Protein AF-0000000080190060 (afdb_homodimer)

Solvent-accessible surface area (backbone atoms only — not comparable to full-atom values): 25284 Å² total; per-residue (Å²): 128,58,77,74,61,35,60,42,50,38,20,42,51,15,14,48,53,10,17,52,52,31,48,70,58,52,78,58,59,73,82,41,89,46,77,68,29,48,56,46,48,51,51,50,30,35,52,54,7,39,53,46,25,50,53,52,42,39,72,77,43,66,81,49,46,51,24,27,84,56,85,92,35,39,79,62,82,51,69,64,52,60,33,32,38,30,22,44,55,36,18,55,69,27,48,66,36,61,40,56,51,30,26,8,32,18,18,32,26,52,47,58,38,74,56,15,17,10,45,19,20,54,67,61,68,46,35,38,39,19,47,91,82,26,22,24,50,71,84,38,78,39,33,27,33,84,68,62,58,51,60,73,28,36,34,24,66,40,74,87,58,53,86,92,35,24,68,37,48,26,30,40,47,29,34,39,40,70,55,27,51,35,62,37,26,75,63,20,44,45,55,51,31,45,30,24,14,52,29,50,22,35,28,38,32,29,73,58,63,56,54,50,52,51,36,52,35,24,52,48,31,20,44,40,15,59,21,38,54,18,17,63,85,67,44,79,54,52,80,82,31,56,14,38,34,38,26,28,44,68,47,38,67,63,54,45,53,28,41,41,51,30,66,65,131,128,60,78,74,62,35,60,43,49,38,20,42,52,16,14,48,53,10,18,51,50,33,48,70,58,52,76,56,57,74,81,42,87,46,77,69,29,48,56,47,47,53,50,49,31,36,54,56,7,38,53,44,24,50,54,52,41,38,72,76,43,65,82,49,46,51,26,28,84,55,86,91,37,39,80,63,82,51,69,64,54,59,33,33,38,31,22,42,55,37,18,53,67,28,48,67,36,62,41,56,53,32,24,8,33,18,19,33,26,50,48,59,37,73,56,14,18,11,43,20,20,54,67,62,69,46,36,38,40,18,45,90,83,26,24,25,49,71,84,39,78,38,35,27,33,85,70,64,58,52,60,72,28,37,36,23,65,42,73,87,59,53,85,92,36,24,67,37,47,26,30,40,47,31,35,40,40,69,56,27,50,34,62,36,27,75,63,22,44,45,56,51,31,45,30,23,13,50,29,50,22,34,28,36,33,30,73,57,63,56,54,49,51,51,35,53,36,23,52,48,31,19,45,40,16,59,22,38,55,18,18,64,84,67,46,79,53,53,81,83,33,55,14,37,34,40,25,29,44,70,46,37,68,62,52,46,52,28,42,40,52,30,66,65,131

Structure (mmCIF, N/CA/C/O backbone):
data_AF-0000000080190060-model_v1
#
loop_
_entity.id
_entity.type
_entity.pdbx_description
1 polymer fructose-bisphosphatase
#
loop_
_atom_site.group_PDB
_atom_site.id
_atom_site.type_symbol
_atom_site.label_atom_id
_atom_site.label_alt_id
_atom_site.label_comp_id
_atom_site.label_asym_id
_atom_site.label_entity_id
_atom_site.label_seq_id
_atom_site.pdbx_PDB_ins_code
_atom_site.Cartn_x
_atom_site.Cartn_y
_atom_site.Cartn_z
_atom_site.occupancy
_atom_site.B_iso_or_equiv
_atom_site.auth_seq_id
_atom_site.auth_comp_id
_atom_site.auth_asym_id
_atom_site.auth_atom_id
_atom_site.pdbx_PDB_model_num
ATOM 1 N N . MET A 1 1 ? -6 39.375 -4.082 1 41.88 1 MET A N 1
ATOM 2 C CA . MET A 1 1 ? -4.934 38.375 -4.223 1 41.88 1 MET A CA 1
ATOM 3 C C . MET A 1 1 ? -5.121 37.562 -5.488 1 41.88 1 MET A C 1
ATOM 5 O O . MET A 1 1 ? -6.234 37.125 -5.793 1 41.88 1 MET A O 1
ATOM 9 N N . ASN A 1 2 ? -4.289 37.562 -6.52 1 52.47 2 ASN A N 1
ATOM 10 C CA . ASN A 1 2 ? -4.363 36.844 -7.785 1 52.47 2 ASN A CA 1
ATOM 11 C C . ASN A 1 2 ? -4.531 35.344 -7.562 1 52.47 2 ASN A C 1
ATOM 13 O O . ASN A 1 2 ? -4.078 34.781 -6.551 1 52.47 2 ASN A O 1
ATOM 17 N N . GLU A 1 3 ? -5.594 34.75 -8.195 1 57.19 3 GLU A N 1
ATOM 18 C CA . GLU A 1 3 ? -5.945 33.344 -8.102 1 57.19 3 GLU A CA 1
ATOM 19 C C . GLU A 1 3 ? -4.703 32.469 -7.934 1 57.19 3 GLU A C 1
ATOM 21 O O . GLU A 1 3 ? -4.734 31.453 -7.219 1 57.19 3 GLU A O 1
ATOM 26 N N . ASP A 1 4 ? -3.619 32.969 -8.414 1 67.94 4 ASP A N 1
ATOM 27 C CA . ASP A 1 4 ? -2.359 32.219 -8.367 1 67.94 4 ASP A CA 1
ATOM 28 C C . ASP A 1 4 ? -1.687 32.375 -7.004 1 67.94 4 ASP A C 1
ATOM 30 O O . ASP A 1 4 ? -0.799 31.594 -6.652 1 67.94 4 ASP A O 1
ATOM 34 N N . ASP A 1 5 ? -2.299 33.25 -6.203 1 75 5 ASP A N 1
ATOM 35 C CA . ASP A 1 5 ? -1.626 33.562 -4.945 1 75 5 ASP A CA 1
ATOM 36 C C . ASP A 1 5 ? -2.398 33 -3.754 1 75 5 ASP A C 1
ATOM 38 O O . ASP A 1 5 ? -1.946 33.094 -2.611 1 75 5 ASP A O 1
ATOM 42 N N . ASP A 1 6 ? -3.445 32.344 -4.18 1 91.81 6 ASP A N 1
ATOM 43 C CA . ASP A 1 6 ? -4.211 31.844 -3.051 1 91.81 6 ASP A CA 1
ATOM 44 C C . ASP A 1 6 ? -3.533 30.609 -2.438 1 91.81 6 ASP A C 1
ATOM 46 O O . ASP A 1 6 ? -2.752 29.938 -3.104 1 91.81 6 ASP A O 1
ATOM 50 N N . HIS A 1 7 ? -3.809 30.391 -1.209 1 96.81 7 HIS A N 1
ATOM 51 C CA . HIS A 1 7 ? -3.135 29.359 -0.42 1 96.81 7 HIS A CA 1
ATOM 52 C C . HIS A 1 7 ? -3.27 27.984 -1.068 1 96.81 7 HIS A C 1
ATOM 54 O O . HIS A 1 7 ? -2.32 27.203 -1.073 1 96.81 7 HIS A O 1
ATOM 60 N N . VAL A 1 8 ? -4.422 27.734 -1.64 1 98.06 8 VAL A N 1
ATOM 61 C CA . VAL A 1 8 ? -4.684 26.422 -2.229 1 98.06 8 VAL A CA 1
ATOM 62 C C . VAL A 1 8 ? -3.799 26.219 -3.457 1 98.06 8 VAL A C 1
ATOM 64 O O . VAL A 1 8 ? -3.129 25.203 -3.588 1 98.06 8 VAL A O 1
ATOM 67 N N . SER A 1 9 ? -3.803 27.188 -4.312 1 97.69 9 SER A N 1
ATOM 68 C CA . SER A 1 9 ? -3.006 27.125 -5.531 1 97.69 9 SER A CA 1
ATOM 69 C C . SER A 1 9 ? -1.518 27.016 -5.215 1 97.69 9 SER A C 1
ATOM 71 O O . SER A 1 9 ? -0.792 26.25 -5.855 1 97.69 9 SER A O 1
ATOM 73 N N . VAL A 1 10 ? -1.071 27.766 -4.246 1 98.25 10 VAL A N 1
ATOM 74 C CA . VAL A 1 10 ? 0.34 27.766 -3.873 1 98.25 10 VAL A CA 1
ATOM 75 C C . VAL A 1 10 ? 0.705 26.406 -3.264 1 98.25 10 VAL A C 1
ATOM 77 O O . VAL A 1 10 ? 1.754 25.844 -3.576 1 98.25 10 VAL A O 1
ATOM 80 N N . ALA A 1 11 ? -0.157 25.859 -2.428 1 98.75 11 ALA A N 1
ATOM 81 C CA . ALA A 1 11 ? 0.09 24.562 -1.825 1 98.75 11 ALA A CA 1
ATOM 82 C C . ALA A 1 11 ? 0.239 23.484 -2.895 1 98.75 11 ALA A C 1
ATOM 84 O O . ALA A 1 11 ? 1.163 22.656 -2.84 1 98.75 11 ALA A O 1
ATOM 85 N N . GLU A 1 12 ? -0.653 23.531 -3.826 1 98.81 12 GLU A N 1
ATOM 86 C CA . GLU A 1 12 ? -0.623 22.531 -4.891 1 98.81 12 GLU A CA 1
ATOM 87 C C . GLU A 1 12 ? 0.627 22.672 -5.754 1 98.81 12 GLU A C 1
ATOM 89 O O . GLU A 1 12 ? 1.316 21.688 -6.031 1 98.81 12 GLU A O 1
ATOM 94 N N . ARG A 1 13 ? 0.908 23.875 -6.168 1 98.69 13 ARG A N 1
ATOM 95 C CA . ARG A 1 13 ? 2.086 24.109 -6.996 1 98.69 13 ARG A CA 1
ATOM 96 C C . ARG A 1 13 ? 3.359 23.688 -6.27 1 98.69 13 ARG A C 1
ATOM 98 O O . ARG A 1 13 ? 4.25 23.078 -6.871 1 98.69 13 ARG A O 1
ATOM 105 N N . ALA A 1 14 ? 3.459 24.047 -5.008 1 98.75 14 ALA A N 1
ATOM 106 C CA . ALA A 1 14 ? 4.641 23.734 -4.211 1 98.75 14 ALA A CA 1
ATOM 107 C C . ALA A 1 14 ? 4.809 22.219 -4.066 1 98.75 14 ALA A C 1
ATOM 109 O O . ALA A 1 14 ? 5.902 21.688 -4.27 1 98.75 14 ALA A O 1
ATOM 110 N N . ALA A 1 15 ? 3.717 21.531 -3.738 1 98.88 15 ALA A N 1
ATOM 111 C CA . ALA A 1 15 ? 3.766 20.078 -3.568 1 98.88 15 ALA A CA 1
ATOM 112 C C . ALA A 1 15 ? 4.172 19.391 -4.867 1 98.88 15 ALA A C 1
ATOM 114 O O . ALA A 1 15 ? 5.02 18.5 -4.863 1 98.88 15 ALA A O 1
ATOM 115 N N . ARG A 1 16 ? 3.59 19.828 -5.949 1 98.88 16 ARG A N 1
ATOM 116 C CA . ARG A 1 16 ? 3.91 19.234 -7.242 1 98.88 16 ARG A CA 1
ATOM 117 C C . ARG A 1 16 ? 5.363 19.5 -7.621 1 98.88 16 ARG A C 1
ATOM 119 O O . ARG A 1 16 ? 6.059 18.594 -8.094 1 98.88 16 ARG A O 1
ATOM 126 N N . ALA A 1 17 ? 5.824 20.703 -7.434 1 98.81 17 ALA A N 1
ATOM 127 C CA . ALA A 1 17 ? 7.195 21.062 -7.777 1 98.81 17 ALA A CA 1
ATOM 128 C C . ALA A 1 17 ? 8.195 20.25 -6.961 1 98.81 17 ALA A C 1
ATOM 130 O O . ALA A 1 17 ? 9.141 19.672 -7.516 1 98.81 17 ALA A O 1
ATOM 131 N N . GLY A 1 18 ? 7.996 20.219 -5.652 1 98.62 18 GLY A N 1
ATOM 132 C CA . GLY A 1 18 ? 8.859 19.406 -4.812 1 98.62 18 GLY A CA 1
ATOM 133 C C . GLY A 1 18 ? 8.781 17.922 -5.145 1 98.62 18 GLY A C 1
ATOM 134 O O . GLY A 1 18 ? 9.805 17.234 -5.156 1 98.62 18 GLY A O 1
ATOM 135 N N . GLY A 1 19 ? 7.555 17.438 -5.371 1 98.75 19 GLY A N 1
ATOM 136 C CA . GLY A 1 19 ? 7.348 16.031 -5.727 1 98.75 19 GLY A CA 1
ATOM 137 C C . GLY A 1 19 ? 8.086 15.625 -6.984 1 98.75 19 GLY A C 1
ATOM 138 O O . GLY A 1 19 ? 8.609 14.516 -7.066 1 98.75 19 GLY A O 1
ATOM 139 N N . GLU A 1 20 ? 8.109 16.484 -7.977 1 98.56 20 GLU A N 1
ATOM 140 C CA . GLU A 1 20 ? 8.82 16.203 -9.219 1 98.56 20 GLU A CA 1
ATOM 141 C C . GLU A 1 20 ? 10.32 16.047 -8.977 1 98.56 20 GLU A C 1
ATOM 143 O O . GLU A 1 20 ? 10.961 15.172 -9.57 1 98.56 20 GLU A O 1
ATOM 148 N N . VAL A 1 21 ? 10.875 16.875 -8.125 1 98 21 VAL A N 1
ATOM 149 C CA . VAL A 1 21 ? 12.289 16.781 -7.777 1 98 21 VAL A CA 1
ATOM 150 C C . VAL A 1 21 ? 12.578 15.438 -7.129 1 98 21 VAL A C 1
ATOM 152 O O . VAL A 1 21 ? 13.547 14.758 -7.5 1 98 21 VAL A O 1
ATOM 155 N N . ALA A 1 22 ? 11.781 15.078 -6.168 1 97.75 22 ALA A N 1
ATOM 156 C CA . ALA A 1 22 ? 11.977 13.797 -5.488 1 97.75 22 ALA A CA 1
ATOM 157 C C . ALA A 1 22 ? 11.805 12.633 -6.461 1 97.75 22 ALA A C 1
ATOM 159 O O . ALA A 1 22 ? 12.547 11.648 -6.398 1 97.75 22 ALA A O 1
ATOM 160 N N . LEU A 1 23 ? 10.82 12.742 -7.344 1 98.19 23 LEU A N 1
ATOM 161 C CA . LEU A 1 23 ? 10.516 11.68 -8.305 1 98.19 23 LEU A CA 1
ATOM 162 C C . LEU A 1 23 ? 11.719 11.414 -9.211 1 98.19 23 LEU A C 1
ATOM 164 O O . LEU A 1 23 ? 11.984 10.266 -9.562 1 98.19 23 LEU A O 1
ATOM 168 N N . ASP A 1 24 ? 12.43 12.43 -9.57 1 96.62 24 ASP A N 1
ATOM 169 C CA . ASP A 1 24 ? 13.609 12.305 -10.422 1 96.62 24 ASP A CA 1
ATOM 170 C C . ASP A 1 24 ? 14.656 11.398 -9.781 1 96.62 24 ASP A C 1
ATOM 172 O O . ASP A 1 24 ? 15.438 10.75 -10.484 1 96.62 24 ASP A O 1
ATOM 176 N N . ALA A 1 25 ? 14.656 11.375 -8.492 1 94.69 25 ALA A N 1
ATOM 177 C CA . ALA A 1 25 ? 15.648 10.594 -7.766 1 94.69 25 ALA A CA 1
ATOM 178 C C . ALA A 1 25 ? 15.117 9.195 -7.445 1 94.69 25 ALA A C 1
ATOM 180 O O . ALA A 1 25 ? 15.875 8.312 -7.051 1 94.69 25 ALA A O 1
ATOM 181 N N . PHE A 1 26 ? 13.883 8.945 -7.648 1 96.12 26 PHE A N 1
ATOM 182 C CA . PHE A 1 26 ? 13.219 7.699 -7.285 1 96.12 26 PHE A CA 1
ATOM 183 C C . PHE A 1 26 ? 13.625 6.574 -8.227 1 96.12 26 PHE A C 1
ATOM 185 O O . PHE A 1 26 ? 13.602 6.746 -9.453 1 96.12 26 PHE A O 1
ATOM 192 N N . ARG A 1 27 ? 14.039 5.41 -7.719 1 94.25 27 ARG A N 1
ATOM 193 C CA . ARG A 1 27 ? 14.43 4.191 -8.422 1 94.25 27 ARG A CA 1
ATOM 194 C C . ARG A 1 27 ? 15.641 4.445 -9.32 1 94.25 27 ARG A C 1
ATOM 196 O O . ARG A 1 27 ? 15.75 3.863 -10.398 1 94.25 27 ARG A O 1
ATOM 203 N N . THR A 1 28 ? 16.406 5.453 -9.242 1 83.62 28 THR A N 1
ATOM 204 C CA . THR A 1 28 ? 17.594 5.711 -10.047 1 83.62 28 THR A CA 1
ATOM 205 C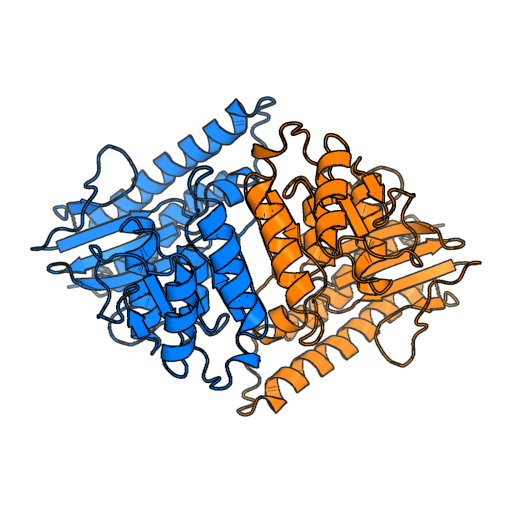 C . THR A 1 28 ? 18.797 4.965 -9.477 1 83.62 28 THR A C 1
ATOM 207 O O . THR A 1 28 ? 19.812 4.797 -10.164 1 83.62 28 THR A O 1
ATOM 210 N N . GLY A 1 29 ? 18.719 3.943 -8.906 1 61.34 29 GLY A N 1
ATOM 211 C CA . GLY A 1 29 ? 19.797 3.033 -8.555 1 61.34 29 GLY A CA 1
ATOM 212 C C . GLY A 1 29 ? 21.047 3.748 -8.062 1 61.34 29 GLY A C 1
ATOM 213 O O . GLY A 1 29 ? 22.156 3.234 -8.203 1 61.34 29 GLY A O 1
ATOM 214 N N . ILE A 1 30 ? 21.188 5.074 -7.867 1 50.16 30 ILE A N 1
ATOM 215 C CA . ILE A 1 30 ? 22.562 5.445 -7.605 1 50.16 30 ILE A CA 1
ATOM 216 C C . ILE A 1 30 ? 23.312 4.254 -7.02 1 50.16 30 ILE A C 1
ATOM 218 O O . ILE A 1 30 ? 22.828 3.588 -6.109 1 50.16 30 ILE A O 1
ATOM 222 N N . ASP A 1 31 ? 24.016 3.543 -8.062 1 42.47 31 ASP A N 1
ATOM 223 C CA . ASP A 1 31 ? 24.906 2.422 -7.777 1 42.47 31 ASP A CA 1
ATOM 224 C C . ASP A 1 31 ? 25.266 2.363 -6.297 1 42.47 31 ASP A C 1
ATOM 226 O O . ASP A 1 31 ? 26.391 2.66 -5.91 1 42.47 31 ASP A O 1
ATOM 230 N N . VAL A 1 32 ? 24.688 2.949 -5.496 1 39.53 32 VAL A N 1
ATOM 231 C CA . VAL A 1 32 ? 25.297 2.988 -4.172 1 39.53 32 VAL A CA 1
ATOM 232 C C . VAL A 1 32 ? 25.375 1.575 -3.598 1 39.53 32 VAL A C 1
ATOM 234 O O . VAL A 1 32 ? 24.344 0.962 -3.297 1 39.53 32 VAL A O 1
ATOM 237 N N . GLU A 1 33 ? 26.125 0.807 -3.977 1 41.06 33 GLU A N 1
ATOM 238 C CA . GLU A 1 33 ? 26.516 -0.517 -3.502 1 41.06 33 GLU A CA 1
ATOM 239 C C . GLU A 1 33 ? 26.188 -0.693 -2.023 1 41.06 33 GLU A C 1
ATOM 241 O O . GLU A 1 33 ? 26.188 -1.813 -1.509 1 41.06 33 GLU A O 1
ATOM 246 N N . THR A 1 34 ? 26.188 0.315 -1.06 1 43.62 34 THR A N 1
ATOM 247 C CA . THR A 1 34 ? 26.062 0.091 0.375 1 43.62 34 THR A CA 1
ATOM 248 C C . THR A 1 34 ? 24.844 0.824 0.93 1 43.62 34 THR A C 1
ATOM 250 O O . THR A 1 34 ? 24.406 1.822 0.359 1 43.62 34 THR A O 1
ATOM 253 N N . LYS A 1 35 ? 23.953 0.311 1.851 1 49.41 35 LYS A N 1
ATOM 254 C CA . LYS A 1 35 ? 22.906 0.877 2.713 1 49.41 35 LYS A CA 1
ATOM 255 C C . LYS A 1 35 ? 23.109 2.379 2.896 1 49.41 35 LYS A C 1
ATOM 257 O O . LYS A 1 35 ? 22.141 3.146 2.875 1 49.41 35 LYS A O 1
ATOM 262 N N . SER A 1 36 ? 24.281 2.656 3.035 1 55.47 36 SER A N 1
ATOM 263 C CA . SER A 1 36 ? 24.703 4.051 3.15 1 55.47 36 SER A CA 1
ATOM 264 C C . SER A 1 36 ? 24.359 4.836 1.886 1 55.47 36 SER A C 1
ATOM 266 O O . SER A 1 36 ? 24.016 6.016 1.955 1 55.47 36 SER A O 1
ATOM 268 N N . GLY A 1 37 ? 24.188 3.982 0.769 1 58.91 37 GLY A N 1
ATOM 269 C CA . GLY A 1 37 ? 23.938 4.629 -0.509 1 58.91 37 GLY A CA 1
ATOM 270 C C . GLY A 1 37 ? 22.5 5.082 -0.68 1 58.91 37 GLY A C 1
ATOM 271 O O . GLY A 1 37 ? 22.25 6.254 -0.975 1 58.91 37 GLY A O 1
ATOM 272 N N . LYS A 1 38 ? 21.656 4.273 -0.406 1 65.94 38 LYS A N 1
ATOM 273 C CA . LYS A 1 38 ? 20.25 4.652 -0.579 1 65.94 38 LYS A CA 1
ATOM 274 C C . LYS A 1 38 ? 19.844 5.691 0.459 1 65.94 38 LYS A C 1
ATOM 276 O O . LYS A 1 38 ? 19.062 6.602 0.156 1 65.94 38 LYS A O 1
ATOM 281 N N . THR A 1 39 ? 20.281 5.555 1.641 1 72.81 39 THR A N 1
ATOM 282 C CA . THR A 1 39 ? 20.016 6.535 2.686 1 72.81 39 THR A CA 1
ATOM 283 C C . THR A 1 39 ? 20.531 7.91 2.285 1 72.81 39 THR A C 1
ATOM 285 O O . THR A 1 39 ? 19.875 8.922 2.531 1 72.81 39 THR A O 1
ATOM 288 N N . ASP A 1 40 ? 21.578 7.848 1.631 1 76.88 40 ASP A N 1
ATOM 289 C CA . ASP A 1 40 ? 22.141 9.102 1.146 1 76.88 40 ASP A CA 1
ATOM 290 C C . ASP A 1 40 ? 21.266 9.711 0.054 1 76.88 40 ASP A C 1
ATOM 292 O O . ASP A 1 40 ? 21.078 10.93 0.014 1 76.88 40 ASP A O 1
ATOM 296 N N . VAL A 1 41 ? 20.734 8.891 -0.715 1 78.06 41 VAL A N 1
ATOM 297 C CA . VAL A 1 41 ? 19.922 9.352 -1.839 1 78.06 41 VAL A CA 1
ATOM 298 C C . VAL A 1 41 ? 18.641 10.016 -1.321 1 78.06 41 VAL A C 1
ATOM 300 O O . VAL A 1 41 ? 18.297 11.117 -1.75 1 78.06 41 VAL A O 1
ATOM 303 N N . VAL A 1 42 ? 18.016 9.391 -0.383 1 85.06 42 VAL A N 1
ATOM 304 C CA . VAL A 1 42 ? 16.766 9.961 0.114 1 85.06 42 VAL A CA 1
ATOM 305 C C . VAL A 1 42 ? 17.062 11.25 0.88 1 85.06 42 VAL A C 1
ATOM 307 O O . VAL A 1 42 ? 16.281 12.203 0.822 1 85.06 42 VAL A O 1
ATOM 310 N N . THR A 1 43 ? 18.172 11.25 1.462 1 85.19 43 THR A N 1
ATOM 311 C CA . THR A 1 43 ? 18.562 12.469 2.166 1 85.19 43 THR A CA 1
ATOM 312 C C . THR A 1 43 ? 18.734 13.625 1.19 1 85.19 43 THR A C 1
ATOM 314 O O . THR A 1 43 ? 18.188 14.711 1.406 1 85.19 43 THR A O 1
ATOM 317 N N . GLN A 1 44 ? 19.391 13.336 0.124 1 90.06 44 GLN A N 1
ATOM 318 C CA . GLN A 1 44 ? 19.609 14.367 -0.884 1 90.06 44 GLN A CA 1
ATOM 319 C C . GLN A 1 44 ? 18.281 14.75 -1.561 1 90.06 44 GLN A C 1
ATOM 321 O O . GLN A 1 44 ? 18.016 15.938 -1.761 1 90.06 44 GLN A O 1
ATOM 326 N N . ALA A 1 45 ? 17.531 13.781 -1.931 1 93.69 45 ALA A N 1
ATOM 327 C CA . ALA A 1 45 ? 16.234 14.039 -2.559 1 93.69 45 ALA A CA 1
ATOM 328 C C . ALA A 1 45 ? 15.328 14.859 -1.641 1 93.69 45 ALA A C 1
ATOM 330 O O . ALA A 1 45 ? 14.648 15.781 -2.092 1 93.69 45 ALA A O 1
ATOM 331 N N . ASP A 1 46 ? 15.352 14.492 -0.4 1 94.19 46 ASP A N 1
ATOM 332 C CA . ASP A 1 46 ? 14.562 15.188 0.612 1 94.19 46 ASP A CA 1
ATOM 333 C C . ASP A 1 46 ? 14.953 16.656 0.696 1 94.19 46 ASP A C 1
ATOM 335 O O . ASP A 1 46 ? 14.094 17.547 0.671 1 94.19 46 ASP A O 1
ATOM 339 N N . ARG A 1 47 ? 16.203 16.953 0.768 1 93.44 47 ARG A N 1
ATOM 340 C CA . ARG A 1 47 ? 16.719 18.312 0.874 1 93.44 47 ARG A CA 1
ATOM 341 C C . ARG A 1 47 ? 16.375 19.125 -0.371 1 93.44 47 ARG A C 1
ATOM 343 O O . ARG A 1 47 ? 15.914 20.266 -0.269 1 93.44 47 ARG A O 1
ATOM 350 N N . LEU A 1 48 ? 16.609 18.531 -1.524 1 95.62 48 LEU A N 1
ATOM 351 C CA . LEU A 1 48 ? 16.344 19.234 -2.779 1 95.62 48 LEU A CA 1
ATOM 352 C C . LEU A 1 48 ? 14.859 19.5 -2.953 1 95.62 48 LEU A C 1
ATOM 354 O O . LEU A 1 48 ? 14.461 20.578 -3.385 1 95.62 48 LEU A O 1
ATOM 358 N N . ALA A 1 49 ? 14.062 18.516 -2.609 1 97.19 49 ALA A N 1
ATOM 359 C CA . ALA A 1 49 ? 12.617 18.672 -2.693 1 97.19 49 ALA A CA 1
ATOM 360 C C . ALA A 1 49 ? 12.133 19.766 -1.743 1 97.19 49 ALA A C 1
ATOM 362 O O . ALA A 1 49 ? 11.281 20.578 -2.105 1 97.19 49 ALA A O 1
ATOM 363 N N . GLN A 1 50 ? 12.656 19.812 -0.553 1 96.38 50 GLN A N 1
ATOM 364 C CA . GLN A 1 50 ? 12.281 20.844 0.415 1 96.38 50 GLN A CA 1
ATOM 365 C C . GLN A 1 50 ? 12.609 22.234 -0.107 1 96.38 50 GLN A C 1
ATOM 367 O O . GLN A 1 50 ? 11.789 23.156 -0.011 1 96.38 50 GLN A O 1
ATOM 372 N N . ARG A 1 51 ? 13.812 22.375 -0.575 1 95.88 51 ARG A N 1
ATOM 373 C CA . ARG A 1 51 ? 14.227 23.672 -1.12 1 95.88 51 ARG A CA 1
ATOM 374 C C . ARG A 1 51 ? 13.273 24.125 -2.215 1 95.88 51 ARG A C 1
ATOM 376 O O . ARG A 1 51 ? 12.875 25.297 -2.244 1 95.88 51 ARG A O 1
ATOM 383 N N . ARG A 1 52 ? 12.906 23.219 -3.096 1 97.81 52 ARG A N 1
ATOM 384 C CA . ARG A 1 52 ? 12.023 23.562 -4.207 1 97.81 52 ARG A CA 1
ATOM 385 C C . ARG A 1 52 ? 10.641 23.969 -3.705 1 97.81 52 ARG A C 1
ATOM 387 O O . ARG A 1 52 ? 10.055 24.922 -4.207 1 97.81 52 ARG A O 1
ATOM 394 N N . VAL A 1 53 ? 10.086 23.25 -2.719 1 98.25 53 VAL A N 1
ATOM 395 C CA . VAL A 1 53 ? 8.797 23.562 -2.119 1 98.25 53 VAL A CA 1
ATOM 396 C C . VAL A 1 53 ? 8.828 24.984 -1.544 1 98.25 53 VAL A C 1
ATOM 398 O O . VAL A 1 53 ? 7.941 25.797 -1.823 1 98.25 53 VAL A O 1
ATOM 401 N N . ILE A 1 54 ? 9.852 25.297 -0.807 1 97.12 54 ILE A N 1
ATOM 402 C CA . ILE A 1 54 ? 9.961 26.578 -0.12 1 97.12 54 ILE A CA 1
ATOM 403 C C . ILE A 1 54 ? 10.125 27.703 -1.144 1 97.12 54 ILE A C 1
ATOM 405 O O . ILE A 1 54 ? 9.555 28.781 -0.983 1 97.12 54 ILE A O 1
ATOM 409 N N . GLU A 1 55 ? 10.93 27.422 -2.176 1 97.5 55 GLU A N 1
ATOM 410 C CA . GLU A 1 55 ? 11.094 28.406 -3.248 1 97.5 55 GLU A CA 1
ATOM 411 C C . GLU A 1 55 ? 9.75 28.797 -3.844 1 97.5 55 GLU A C 1
ATOM 413 O O . GLU A 1 55 ? 9.484 29.984 -4.051 1 97.5 55 GLU A O 1
ATOM 418 N N . VAL A 1 56 ? 8.891 27.844 -4.098 1 98.06 56 VAL A N 1
ATOM 419 C CA . VAL A 1 56 ? 7.586 28.125 -4.688 1 98.06 56 VAL A CA 1
ATOM 420 C C . VAL A 1 56 ? 6.73 28.906 -3.703 1 98.06 56 VAL A C 1
ATOM 422 O O . VAL A 1 56 ? 6.082 29.891 -4.082 1 98.06 56 VAL A O 1
ATOM 425 N N . ILE A 1 57 ? 6.734 28.531 -2.434 1 97.44 57 ILE A N 1
ATOM 426 C CA . ILE A 1 57 ? 5.945 29.203 -1.411 1 97.44 57 ILE A CA 1
ATOM 427 C C . ILE A 1 57 ? 6.379 30.672 -1.306 1 97.44 57 ILE A C 1
ATOM 429 O O . ILE A 1 57 ? 5.543 31.578 -1.271 1 97.44 57 ILE A O 1
ATOM 433 N N . ARG A 1 58 ? 7.645 30.922 -1.361 1 96.06 58 ARG A N 1
ATOM 434 C CA . ARG A 1 58 ? 8.203 32.219 -1.084 1 96.06 58 ARG A CA 1
ATOM 435 C C . ARG A 1 58 ? 8.078 33.156 -2.295 1 96.06 58 ARG A C 1
ATOM 437 O O . ARG A 1 58 ? 8.391 34.344 -2.217 1 96.06 58 ARG A O 1
ATOM 444 N N . GLU A 1 59 ? 7.66 32.625 -3.377 1 96 59 GLU A N 1
ATOM 445 C CA . GLU A 1 59 ? 7.332 33.5 -4.508 1 96 59 GLU A CA 1
ATOM 446 C C . GLU A 1 59 ? 6.211 34.469 -4.148 1 96 59 GLU A C 1
ATOM 448 O O . GLU A 1 59 ? 6.18 35.594 -4.648 1 96 59 GLU A O 1
ATOM 453 N N . THR A 1 60 ? 5.285 34.031 -3.291 1 94.19 60 THR A N 1
ATOM 454 C CA . THR A 1 60 ? 4.145 34.875 -2.971 1 94.19 60 THR A CA 1
ATOM 455 C C . THR A 1 60 ? 4.004 35.062 -1.461 1 94.19 60 THR A C 1
ATOM 457 O O . THR A 1 60 ? 3.328 35.969 -0.995 1 94.19 60 THR A O 1
ATOM 460 N N . HIS A 1 61 ? 4.59 34.156 -0.732 1 94.88 61 HIS A N 1
ATOM 461 C CA . HIS A 1 61 ? 4.512 34.188 0.723 1 94.88 61 HIS A CA 1
ATOM 462 C C . HIS A 1 61 ? 5.898 34.281 1.35 1 94.88 61 HIS A C 1
ATOM 464 O O . HIS A 1 61 ? 6.297 33.375 2.111 1 94.88 61 HIS A O 1
ATOM 470 N N . VAL A 1 62 ? 6.473 35.344 1.188 1 92.06 62 VAL A N 1
ATOM 471 C CA . VAL A 1 62 ? 7.902 35.562 1.396 1 92.06 62 VAL A CA 1
ATOM 472 C C . VAL A 1 62 ? 8.227 35.469 2.885 1 92.06 62 VAL A C 1
ATOM 474 O O . VAL A 1 62 ? 9.219 34.844 3.273 1 92.06 62 VAL A O 1
ATOM 477 N N . GLU A 1 63 ? 7.422 35.938 3.75 1 91.25 63 GLU A N 1
ATOM 478 C CA . GLU A 1 63 ? 7.77 36.094 5.16 1 91.25 63 GLU A CA 1
ATOM 479 C C . GLU A 1 63 ? 7.129 35.031 6.012 1 91.25 63 GLU A C 1
ATOM 481 O O . GLU A 1 63 ? 7.344 34.969 7.227 1 91.25 63 GLU A O 1
ATOM 486 N N . ASP A 1 64 ? 6.402 34.156 5.398 1 92.69 64 ASP A N 1
ATOM 487 C CA . ASP A 1 64 ? 5.688 33.156 6.176 1 92.69 64 ASP A CA 1
ATOM 488 C C . ASP A 1 64 ? 6.652 32.156 6.801 1 92.69 64 ASP A C 1
ATOM 490 O O . ASP A 1 64 ? 7.672 31.812 6.199 1 92.69 64 ASP A O 1
ATOM 494 N N . ALA A 1 65 ? 6.281 31.781 7.934 1 93.62 65 ALA A N 1
ATOM 495 C CA . ALA A 1 65 ? 7.059 30.734 8.602 1 93.62 65 ALA A CA 1
ATOM 496 C C . ALA A 1 65 ? 6.875 29.391 7.918 1 93.62 65 ALA A C 1
ATOM 498 O O . ALA A 1 65 ? 5.84 29.141 7.301 1 93.62 65 ALA A O 1
ATOM 499 N N . VAL A 1 66 ? 7.914 28.562 8 1 95.62 66 VAL A N 1
ATOM 500 C CA . VAL A 1 66 ? 7.852 27.203 7.473 1 95.62 66 VAL A CA 1
ATOM 501 C C . VAL A 1 66 ? 8.125 26.203 8.594 1 95.62 66 VAL A C 1
ATOM 503 O O . VAL A 1 66 ? 9.086 26.359 9.352 1 95.62 66 VAL A O 1
ATOM 506 N N . VAL A 1 67 ? 7.23 25.281 8.711 1 94.44 67 VAL A N 1
ATOM 507 C CA . VAL A 1 67 ? 7.344 24.172 9.656 1 94.44 67 VAL A CA 1
ATOM 508 C C . VAL A 1 67 ? 7.648 22.891 8.898 1 94.44 67 VAL A C 1
ATOM 510 O O . VAL A 1 67 ? 6.977 22.562 7.918 1 94.44 67 VAL A O 1
ATOM 513 N N . GLY A 1 68 ? 8.672 22.109 9.328 1 91.69 68 GLY A N 1
ATOM 514 C CA . GLY A 1 68 ? 9.023 20.891 8.633 1 91.69 68 GLY A CA 1
ATOM 515 C C . GLY A 1 68 ? 10.109 20.094 9.336 1 91.69 68 GLY A C 1
ATOM 516 O O . GLY A 1 68 ? 10.602 20.5 10.391 1 91.69 68 GLY A O 1
ATOM 517 N N . GLU A 1 69 ? 10.383 18.984 8.781 1 82.94 69 GLU A N 1
ATOM 518 C CA . GLU A 1 69 ? 11.281 18 9.383 1 82.94 69 GLU A CA 1
ATOM 519 C C . GLU A 1 69 ? 12.727 18.5 9.359 1 82.94 69 GLU A C 1
ATOM 521 O O . GLU A 1 69 ? 13.469 18.297 10.328 1 82.94 69 GLU A O 1
ATOM 526 N N . GLU A 1 70 ? 13.047 19.172 8.367 1 76.88 70 GLU A N 1
ATOM 527 C CA . GLU A 1 70 ? 14.461 19.484 8.172 1 76.88 70 GLU A CA 1
ATOM 528 C C . GLU A 1 70 ? 14.906 20.594 9.117 1 76.88 70 GLU A C 1
ATOM 530 O O . GLU A 1 70 ? 14.102 21.453 9.516 1 76.88 70 GLU A O 1
ATOM 535 N N . GLU A 1 71 ? 16.125 20.656 9.453 1 71.88 71 GLU A N 1
ATOM 536 C CA . GLU A 1 71 ? 16.734 21.344 10.586 1 71.88 71 GLU A CA 1
ATOM 537 C C . GLU A 1 71 ? 16.453 22.844 10.539 1 71.88 71 GLU A C 1
ATOM 539 O O . GLU A 1 71 ? 16.234 23.469 11.578 1 71.88 71 GLU A O 1
ATOM 544 N N . ASP A 1 72 ? 16.312 23.406 9.539 1 75.12 72 ASP A N 1
ATOM 545 C CA . ASP A 1 72 ? 16.25 24.859 9.484 1 75.12 72 ASP A CA 1
ATOM 546 C C . ASP A 1 72 ? 14.812 25.359 9.656 1 75.12 72 ASP A C 1
ATOM 548 O O . ASP A 1 72 ? 14.586 26.562 9.789 1 75.12 72 ASP A O 1
ATOM 552 N N . GLU A 1 73 ? 13.992 24.422 9.891 1 82.44 73 GLU A N 1
ATOM 553 C CA . GLU A 1 73 ? 12.594 24.859 9.945 1 82.44 73 GLU A CA 1
ATOM 554 C C . GLU A 1 73 ? 12.023 24.688 11.352 1 82.44 73 GLU A C 1
ATOM 556 O O . GLU A 1 73 ? 12.586 23.953 12.172 1 82.44 73 GLU A O 1
ATOM 561 N N . LEU A 1 74 ? 10.922 25.438 11.57 1 84.38 74 LEU A N 1
ATOM 562 C CA . LEU A 1 74 ? 10.203 25.266 12.828 1 84.38 74 LEU A CA 1
ATOM 563 C C . LEU A 1 74 ? 9.672 23.844 12.961 1 84.38 74 LEU A C 1
ATOM 565 O O . LEU A 1 74 ? 9.445 23.156 11.961 1 84.38 74 LEU A O 1
ATOM 569 N N . LYS A 1 75 ? 9.43 23.453 14.266 1 88.06 75 LYS A N 1
ATOM 570 C CA . LYS A 1 75 ? 9 22.094 14.5 1 88.06 75 LYS A CA 1
ATOM 571 C C . LYS A 1 75 ? 7.574 22.047 15.055 1 88.06 75 LYS A C 1
ATOM 573 O O . LYS A 1 75 ? 6.973 20.984 15.164 1 88.06 75 LYS A O 1
ATOM 578 N N . THR A 1 76 ? 7.082 23.203 15.367 1 91.69 76 THR A N 1
ATOM 579 C CA . THR A 1 76 ? 5.719 23.312 15.867 1 91.69 76 THR A CA 1
ATOM 580 C C . THR A 1 76 ? 4.934 24.359 15.078 1 91.69 76 THR A C 1
ATOM 582 O O . THR A 1 76 ? 5.492 25.375 14.656 1 91.69 76 THR A O 1
ATOM 585 N N . VAL A 1 77 ? 3.666 24.109 14.977 1 93.38 77 VAL A N 1
ATOM 586 C CA . VAL A 1 77 ? 2.799 25.047 14.281 1 93.38 77 VAL A CA 1
ATOM 587 C C . VAL A 1 77 ? 2.57 26.281 15.156 1 93.38 77 VAL A C 1
ATOM 589 O O . VAL A 1 77 ? 2.123 26.156 16.297 1 93.38 77 VAL A O 1
ATOM 592 N N . PRO A 1 78 ? 2.828 27.406 14.617 1 92.38 78 PRO A N 1
ATOM 593 C CA . PRO A 1 78 ? 2.572 28.609 15.414 1 92.38 78 PRO A CA 1
ATOM 594 C C . PRO A 1 78 ? 1.086 28.844 15.688 1 92.38 78 PRO A C 1
ATOM 596 O O . PRO A 1 78 ? 0.249 28.547 14.828 1 92.38 78 PRO A O 1
ATOM 599 N N . ASP A 1 79 ? 0.833 29.406 16.828 1 91.94 79 ASP A N 1
ATOM 600 C CA . ASP A 1 79 ? -0.552 29.656 17.219 1 91.94 79 ASP A CA 1
ATOM 601 C C . ASP A 1 79 ? -1.11 30.891 16.516 1 91.94 79 ASP A C 1
ATOM 603 O O . ASP A 1 79 ? -2.328 31.078 16.453 1 91.94 79 ASP A O 1
ATOM 607 N N . GLU A 1 80 ? -0.18 31.734 16.125 1 93.5 80 GLU A N 1
ATOM 608 C CA . GLU A 1 80 ? -0.593 32.969 15.477 1 93.5 80 GLU A CA 1
ATOM 609 C C . GLU A 1 80 ? 0.149 33.188 14.164 1 93.5 80 GLU A C 1
ATOM 611 O O . GLU A 1 80 ? 1.322 32.844 14.039 1 93.5 80 GLU A O 1
ATOM 616 N N . GLY A 1 81 ? -0.642 33.812 13.234 1 94.12 81 GLY A N 1
ATOM 617 C CA . GLY A 1 81 ? -0.02 34.188 11.977 1 94.12 81 GLY A CA 1
ATOM 618 C C . GLY A 1 81 ? -0.061 33.094 10.93 1 94.12 81 GLY A C 1
ATOM 619 O O . GLY A 1 81 ? -0.67 32.062 11.141 1 94.12 81 GLY A O 1
ATOM 620 N N . ASP A 1 82 ? 0.538 33.406 9.75 1 95.12 82 ASP A N 1
ATOM 621 C CA . ASP A 1 82 ? 0.581 32.469 8.609 1 95.12 82 ASP A CA 1
ATOM 622 C C . ASP A 1 82 ? 1.817 31.594 8.664 1 95.12 82 ASP A C 1
ATOM 624 O O . ASP A 1 82 ? 2.9 32.031 9.039 1 95.12 82 ASP A O 1
ATOM 628 N N . ALA A 1 83 ? 1.595 30.375 8.383 1 97.12 83 ALA A N 1
ATOM 629 C CA . ALA A 1 83 ? 2.705 29.438 8.297 1 97.12 83 ALA A CA 1
ATOM 630 C C . ALA A 1 83 ? 2.416 28.344 7.273 1 97.12 83 ALA A C 1
ATOM 632 O O . ALA A 1 83 ? 1.272 28.156 6.848 1 97.12 83 ALA A O 1
ATOM 633 N N . TRP A 1 84 ? 3.451 27.672 6.871 1 98.12 84 TRP A N 1
ATOM 634 C CA . TRP A 1 84 ? 3.367 26.531 5.98 1 98.12 84 TRP A CA 1
ATOM 635 C C . TRP A 1 84 ? 3.973 25.281 6.637 1 98.12 84 TRP A C 1
ATOM 637 O O . TRP A 1 84 ? 5.07 25.344 7.195 1 98.12 84 TRP A O 1
ATOM 647 N N . VAL A 1 85 ? 3.23 24.234 6.652 1 98.38 85 VAL A N 1
ATOM 648 C CA . VAL A 1 85 ? 3.707 22.938 7.145 1 98.38 85 VAL A CA 1
ATOM 649 C C . VAL A 1 85 ? 4.051 22.031 5.969 1 98.38 85 VAL A C 1
ATOM 651 O O . VAL A 1 85 ? 3.199 21.766 5.121 1 98.38 85 VAL A O 1
ATOM 654 N N . ILE A 1 86 ? 5.32 21.516 5.914 1 98.38 86 ILE A N 1
ATOM 655 C CA . ILE A 1 86 ? 5.73 20.812 4.711 1 98.38 86 ILE A CA 1
ATOM 656 C C . ILE A 1 86 ? 6.449 19.516 5.094 1 98.38 86 ILE A C 1
ATOM 658 O O . ILE A 1 86 ? 7.125 19.453 6.125 1 98.38 86 ILE A O 1
ATOM 662 N N . ASP A 1 87 ? 6.285 18.484 4.328 1 98.12 87 ASP A N 1
ATOM 663 C CA . ASP A 1 87 ? 7.07 17.266 4.297 1 98.12 87 ASP A CA 1
ATOM 664 C C . ASP A 1 87 ? 7.469 16.891 2.867 1 98.12 87 ASP A C 1
ATOM 666 O O . ASP A 1 87 ? 6.645 16.422 2.088 1 98.12 87 ASP A O 1
ATOM 670 N N . PRO A 1 88 ? 8.688 17.078 2.539 1 97.5 88 PRO A N 1
ATOM 671 C CA . PRO A 1 88 ? 9.102 16.828 1.155 1 97.5 88 PRO A CA 1
ATOM 672 C C . PRO A 1 88 ? 8.898 15.383 0.731 1 97.5 88 PRO A C 1
ATOM 674 O O . PRO A 1 88 ? 8.484 15.117 -0.403 1 97.5 88 PRO A O 1
ATOM 677 N N . ILE A 1 89 ? 9.227 14.477 1.624 1 97.44 89 ILE A N 1
ATOM 678 C CA . ILE A 1 89 ? 9.008 13.062 1.345 1 97.44 89 ILE A CA 1
ATOM 679 C C . ILE A 1 89 ? 8.445 12.375 2.584 1 97.44 89 ILE A C 1
ATOM 681 O O . ILE A 1 89 ? 9.203 11.883 3.426 1 97.44 89 ILE A O 1
ATOM 685 N N . ASP A 1 90 ? 7.148 12.352 2.689 1 97.38 90 ASP A N 1
ATOM 686 C CA . ASP A 1 90 ? 6.512 11.445 3.643 1 97.38 90 ASP A CA 1
ATOM 687 C C . ASP A 1 90 ? 6.477 10.016 3.105 1 97.38 90 ASP A C 1
ATOM 689 O O . ASP A 1 90 ? 5.996 9.773 1.996 1 97.38 90 ASP A O 1
ATOM 693 N N . GLY A 1 91 ? 6.934 9.055 3.938 1 97.19 91 GLY A N 1
ATOM 694 C CA . GLY A 1 91 ? 7.121 7.703 3.443 1 97.19 91 GLY A CA 1
ATOM 695 C C . GLY A 1 91 ? 8.523 7.449 2.924 1 97.19 91 GLY A C 1
ATOM 696 O O . GLY A 1 91 ? 8.703 6.809 1.885 1 97.19 91 GLY A O 1
ATOM 697 N N . THR A 1 92 ? 9.539 7.949 3.617 1 95.19 92 THR A N 1
ATOM 698 C CA . THR A 1 92 ? 10.93 7.844 3.213 1 95.19 92 THR A CA 1
ATOM 699 C C . THR A 1 92 ? 11.359 6.383 3.104 1 95.19 92 THR A C 1
ATOM 701 O O . THR A 1 92 ? 12.141 6.023 2.225 1 95.19 92 THR A O 1
ATOM 704 N N . ASN A 1 93 ? 10.836 5.551 3.98 1 95 93 ASN A N 1
ATOM 705 C CA . ASN A 1 93 ? 11.156 4.129 3.893 1 95 93 ASN A CA 1
ATOM 706 C C . ASN A 1 93 ? 10.672 3.525 2.576 1 95 93 ASN A C 1
ATOM 708 O O . ASN A 1 93 ? 11.391 2.748 1.945 1 95 93 ASN A O 1
ATOM 712 N N . ASN A 1 94 ? 9.461 3.846 2.195 1 97.38 94 ASN A N 1
ATOM 713 C CA . ASN A 1 94 ? 8.945 3.391 0.908 1 97.38 94 ASN A CA 1
ATOM 714 C C . ASN A 1 94 ? 9.805 3.893 -0.249 1 97.38 94 ASN A C 1
ATOM 716 O O . ASN A 1 94 ? 10.086 3.145 -1.186 1 97.38 94 ASN A O 1
ATOM 720 N N . PHE A 1 95 ? 10.242 5.148 -0.17 1 97.25 95 PHE A N 1
ATOM 721 C CA . PHE A 1 95 ? 11.078 5.766 -1.188 1 97.25 95 PHE A CA 1
ATOM 722 C C . PHE A 1 95 ? 12.375 4.98 -1.376 1 97.25 95 PHE A C 1
ATOM 724 O O . PHE A 1 95 ? 12.742 4.645 -2.502 1 97.25 95 PHE A O 1
ATOM 731 N N . VAL A 1 96 ? 12.992 4.66 -0.288 1 94.5 96 VAL A N 1
ATOM 732 C CA . VAL A 1 96 ? 14.289 3.98 -0.313 1 94.5 96 VAL A CA 1
ATOM 733 C C . VAL A 1 96 ? 14.102 2.541 -0.788 1 94.5 96 VAL A C 1
ATOM 735 O O . VAL A 1 96 ? 14.992 1.972 -1.422 1 94.5 96 VAL A O 1
ATOM 738 N N . ARG A 1 97 ? 12.883 2.021 -0.63 1 95.31 97 ARG A N 1
ATOM 739 C CA . ARG A 1 97 ? 12.594 0.637 -0.988 1 95.31 97 ARG A CA 1
ATOM 740 C C . ARG A 1 97 ? 12 0.546 -2.387 1 95.31 97 ARG A C 1
ATOM 742 O O . ARG A 1 97 ? 11.562 -0.527 -2.816 1 95.31 97 ARG A O 1
ATOM 749 N N . ASP A 1 98 ? 11.875 1.642 -3.031 1 96.38 98 ASP A N 1
ATOM 750 C CA . ASP A 1 98 ? 11.406 1.739 -4.41 1 96.38 98 ASP A CA 1
ATOM 751 C C . ASP A 1 98 ? 9.914 1.416 -4.512 1 96.38 98 ASP A C 1
ATOM 753 O O . ASP A 1 98 ? 9.461 0.89 -5.527 1 96.38 98 ASP A O 1
ATOM 757 N N . THR A 1 99 ? 9.188 1.592 -3.406 1 97.62 99 THR A N 1
ATOM 758 C CA . THR A 1 99 ? 7.734 1.49 -3.414 1 97.62 99 THR A CA 1
ATOM 759 C C . THR A 1 99 ? 7.102 2.854 -3.672 1 97.62 99 THR A C 1
ATOM 761 O O . THR A 1 99 ? 7.555 3.867 -3.135 1 97.62 99 THR A O 1
ATOM 764 N N . GLN A 1 100 ? 6.055 2.92 -4.355 1 98.62 100 GLN A N 1
ATOM 765 C CA . GLN A 1 100 ? 5.578 4.152 -4.973 1 98.62 100 GLN A CA 1
ATOM 766 C C . GLN A 1 100 ? 4.727 4.961 -4 1 98.62 100 GLN A C 1
ATOM 768 O O . GLN A 1 100 ? 4.355 6.102 -4.293 1 98.62 100 GLN A O 1
ATOM 773 N N . ILE A 1 101 ? 4.504 4.484 -2.787 1 98.75 101 ILE A N 1
ATOM 774 C CA . ILE A 1 101 ? 3.574 5.141 -1.87 1 98.75 101 ILE A CA 1
ATOM 775 C C . ILE A 1 101 ? 4.336 6.105 -0.965 1 98.75 101 ILE A C 1
ATOM 777 O O . ILE A 1 101 ? 4.684 5.762 0.167 1 98.75 101 ILE A O 1
ATOM 781 N N . TRP A 1 102 ? 4.539 7.297 -1.431 1 98.56 102 TRP A N 1
ATOM 782 C CA . TRP A 1 102 ? 5.113 8.422 -0.698 1 98.56 102 TRP A CA 1
ATOM 783 C C . TRP A 1 102 ? 4.566 9.742 -1.218 1 98.56 102 TRP A C 1
ATOM 785 O O . TRP A 1 102 ? 4.023 9.812 -2.322 1 98.56 102 TRP A O 1
ATOM 795 N N . ALA A 1 103 ? 4.664 10.758 -0.36 1 98.81 103 ALA A N 1
ATOM 796 C CA . ALA A 1 103 ? 3.959 12 -0.687 1 98.81 103 ALA A CA 1
ATOM 797 C C . ALA A 1 103 ? 4.832 13.211 -0.402 1 98.81 103 ALA A C 1
ATOM 799 O O . ALA A 1 103 ? 5.664 13.188 0.508 1 98.81 103 ALA A O 1
ATOM 800 N N . THR A 1 104 ? 4.711 14.211 -1.214 1 98.88 104 THR A N 1
ATOM 801 C CA . THR A 1 104 ? 5.07 15.57 -0.846 1 98.88 104 THR A CA 1
ATOM 802 C C . THR A 1 104 ? 3.861 16.328 -0.294 1 98.88 104 THR A C 1
ATOM 804 O O . THR A 1 104 ? 2.859 16.5 -0.992 1 98.88 104 THR A O 1
ATOM 807 N N . SER A 1 105 ? 3.986 16.734 0.941 1 98.88 105 SER A N 1
ATOM 808 C CA . SER A 1 105 ? 2.859 17.312 1.672 1 98.88 105 SER A CA 1
ATOM 809 C C . SER A 1 105 ? 3.088 18.781 1.973 1 98.88 105 SER A C 1
ATOM 811 O O . SER A 1 105 ? 4.164 19.172 2.428 1 98.88 105 SER A O 1
ATOM 813 N N . VAL A 1 106 ? 2.074 19.609 1.678 1 98.88 106 VAL A N 1
ATOM 814 C CA . VAL A 1 106 ? 2.119 21.047 1.942 1 98.88 106 VAL A CA 1
ATOM 815 C C . VAL A 1 106 ? 0.774 21.516 2.492 1 98.88 106 VAL A C 1
ATOM 817 O O . VAL A 1 106 ? -0.272 21.25 1.893 1 98.88 106 VAL A O 1
ATOM 820 N N . ALA A 1 107 ? 0.828 22.203 3.598 1 98.75 107 ALA A N 1
ATOM 821 C CA . ALA A 1 107 ? -0.376 22.812 4.168 1 98.75 107 ALA A CA 1
ATOM 822 C C . ALA A 1 107 ? -0.134 24.266 4.57 1 98.75 107 ALA A C 1
ATOM 824 O O . ALA A 1 107 ? 0.931 24.594 5.094 1 98.75 107 ALA A O 1
ATOM 825 N N . ALA A 1 108 ? -1.089 25.094 4.301 1 98.31 108 ALA A N 1
ATOM 826 C CA . ALA A 1 108 ? -1.111 26.453 4.84 1 98.31 108 ALA A CA 1
ATOM 827 C C . ALA A 1 108 ? -1.944 26.516 6.117 1 98.31 108 ALA A C 1
ATOM 829 O O . ALA A 1 108 ? -3.033 25.953 6.188 1 98.31 108 ALA A O 1
ATOM 830 N N . VAL A 1 109 ? -1.384 27.156 7.055 1 97.19 109 VAL A N 1
ATOM 831 C CA . VAL A 1 109 ? -2.076 27.344 8.328 1 97.19 109 VAL A CA 1
ATOM 832 C C . VAL A 1 109 ? -2.219 28.828 8.625 1 97.19 109 VAL A C 1
ATOM 834 O O . VAL A 1 109 ? -1.306 29.609 8.359 1 97.19 109 VAL A O 1
ATOM 837 N N . ASP A 1 110 ? -3.33 29.188 9.109 1 96.06 110 ASP A N 1
ATOM 838 C CA . ASP A 1 110 ? -3.635 30.531 9.617 1 96.06 110 ASP A CA 1
ATOM 839 C C . ASP A 1 110 ? -4.09 30.469 11.07 1 96.06 110 ASP A C 1
ATOM 841 O O . ASP A 1 110 ? -5.156 29.938 11.375 1 96.06 110 ASP A O 1
ATOM 845 N N . ASP A 1 111 ? -3.264 31.062 11.969 1 95.44 111 ASP A N 1
ATOM 846 C CA . ASP A 1 111 ? -3.533 31.047 13.406 1 95.44 111 ASP A CA 1
ATOM 847 C C . ASP A 1 111 ? -3.752 29.625 13.906 1 95.44 111 ASP A C 1
ATOM 849 O O . ASP A 1 111 ? -4.738 29.344 14.594 1 95.44 111 ASP A O 1
ATOM 853 N N . GLY A 1 112 ? -2.936 28.766 13.367 1 93.25 112 GLY A N 1
ATOM 854 C CA . GLY A 1 112 ? -2.893 27.406 13.859 1 93.25 112 GLY A CA 1
ATOM 855 C C . GLY A 1 112 ? -3.885 26.484 13.164 1 93.25 112 GLY A C 1
ATOM 856 O O . GLY A 1 112 ? -3.883 25.281 13.398 1 93.25 112 GLY A O 1
ATOM 857 N N . GLU A 1 113 ? -4.715 27.078 12.297 1 95 113 GLU A N 1
ATOM 858 C CA . GLU A 1 113 ? -5.738 26.281 11.617 1 95 113 GLU A CA 1
ATOM 859 C C . GLU A 1 113 ? -5.395 26.078 10.141 1 95 113 GLU A C 1
ATOM 861 O O . GLU A 1 113 ? -5.094 27.047 9.43 1 95 113 GLU A O 1
ATOM 866 N N . PRO A 1 114 ? -5.457 24.828 9.75 1 97.5 114 PRO A N 1
ATOM 867 C CA . PRO A 1 114 ? -5.195 24.625 8.32 1 97.5 114 PRO A CA 1
ATOM 868 C C . PRO A 1 114 ? -6.258 25.25 7.426 1 97.5 114 PRO A C 1
ATOM 870 O O . PRO A 1 114 ? -7.453 25.156 7.707 1 97.5 114 PRO A O 1
ATOM 873 N N . VAL A 1 115 ? -5.832 25.891 6.363 1 97.62 115 VAL A N 1
ATOM 874 C CA . VAL A 1 115 ? -6.762 26.562 5.465 1 97.62 115 VAL A CA 1
ATOM 875 C C . VAL A 1 115 ? -6.59 26.031 4.047 1 97.62 115 VAL A C 1
ATOM 877 O O . VAL A 1 115 ? -7.449 26.234 3.186 1 97.62 115 VAL A O 1
ATOM 880 N N . ALA A 1 116 ? -5.508 25.328 3.768 1 98.62 116 ALA A N 1
ATOM 881 C CA . ALA A 1 116 ? -5.227 24.688 2.488 1 98.62 116 ALA A CA 1
ATOM 882 C C . ALA A 1 116 ? -4.262 23.516 2.668 1 98.62 116 ALA A C 1
ATOM 884 O O . ALA A 1 116 ? -3.422 23.531 3.57 1 98.62 116 ALA A O 1
ATOM 885 N N . ALA A 1 117 ? -4.41 22.562 1.809 1 98.88 117 ALA A N 1
ATOM 886 C CA . ALA A 1 117 ? -3.508 21.422 1.864 1 98.88 117 ALA A CA 1
ATOM 887 C C . ALA A 1 117 ? -3.41 20.734 0.506 1 98.88 117 ALA A C 1
ATOM 889 O O . ALA A 1 117 ? -4.379 20.719 -0.256 1 98.88 117 ALA A O 1
ATOM 890 N N . CYS A 1 118 ? -2.25 20.219 0.271 1 98.94 118 CYS A N 1
ATOM 891 C CA . CYS A 1 118 ? -2.016 19.344 -0.876 1 98.94 118 CYS A CA 1
ATOM 892 C C . CYS A 1 118 ? -1.095 18.188 -0.504 1 98.94 118 CYS A C 1
ATOM 894 O O . CYS A 1 118 ? -0.003 18.406 0.027 1 98.94 118 CYS A O 1
ATOM 896 N N . ASN A 1 119 ? -1.57 17.047 -0.679 1 98.94 119 ASN A N 1
ATOM 897 C CA . ASN A 1 119 ? -0.738 15.852 -0.699 1 98.94 119 ASN A CA 1
ATOM 898 C C . ASN A 1 119 ? -0.559 15.32 -2.117 1 98.94 119 ASN A C 1
ATOM 900 O O . ASN A 1 119 ? -1.505 14.805 -2.715 1 98.94 119 ASN A O 1
ATOM 904 N N . HIS A 1 120 ? 0.659 15.445 -2.629 1 98.94 120 HIS A N 1
ATOM 905 C CA . HIS A 1 120 ? 1.016 14.945 -3.953 1 98.94 120 HIS A CA 1
ATOM 906 C C . HIS A 1 120 ? 1.818 13.656 -3.859 1 98.94 120 HIS A C 1
ATOM 908 O O . HIS A 1 120 ? 2.846 13.602 -3.18 1 98.94 120 HIS A O 1
ATOM 914 N N . LEU A 1 121 ? 1.306 12.594 -4.414 1 98.94 121 LEU A N 1
ATOM 915 C CA . LEU A 1 121 ? 2.002 11.312 -4.504 1 98.94 121 LEU A CA 1
ATOM 916 C C . LEU A 1 121 ? 2.602 11.125 -5.895 1 98.94 121 LEU A C 1
ATOM 918 O O . LEU A 1 121 ? 1.991 10.484 -6.754 1 98.94 121 LEU A O 1
ATOM 922 N N . PRO A 1 122 ? 3.824 11.555 -6.074 1 98.75 122 PRO A N 1
ATOM 923 C CA . PRO A 1 122 ? 4.367 11.703 -7.426 1 98.75 122 PRO A CA 1
ATOM 924 C C . PRO A 1 122 ? 4.469 10.375 -8.172 1 98.75 122 PRO A C 1
ATOM 926 O O . PRO A 1 122 ? 4.125 10.297 -9.352 1 98.75 122 PRO A O 1
ATOM 929 N N . ALA A 1 123 ? 4.879 9.375 -7.555 1 98.56 123 ALA A N 1
ATOM 930 C CA . ALA A 1 123 ? 5.09 8.102 -8.227 1 98.56 123 ALA A CA 1
ATOM 931 C C . ALA A 1 123 ? 3.76 7.438 -8.578 1 98.56 123 ALA A C 1
ATOM 933 O O . ALA A 1 123 ? 3.678 6.664 -9.531 1 98.56 123 ALA A O 1
ATOM 934 N N . LEU A 1 124 ? 2.729 7.742 -7.812 1 98.69 124 LEU A N 1
ATOM 935 C CA . LEU A 1 124 ? 1.399 7.203 -8.086 1 98.69 124 LEU A CA 1
ATOM 936 C C . LEU A 1 124 ? 0.651 8.078 -9.086 1 98.69 124 LEU A C 1
ATOM 938 O O . LEU A 1 124 ? -0.344 7.645 -9.672 1 98.69 124 LEU A O 1
ATOM 942 N N . GLY A 1 125 ? 1.009 9.32 -9.148 1 98.38 125 GLY A N 1
ATOM 943 C CA . GLY A 1 125 ? 0.331 10.266 -10.023 1 98.38 125 GLY A CA 1
ATOM 944 C C . GLY A 1 125 ? -0.931 10.844 -9.406 1 98.38 125 GLY A C 1
ATOM 945 O O . GLY A 1 125 ? -1.754 11.438 -10.109 1 98.38 125 GLY A O 1
ATOM 946 N N . ASP A 1 126 ? -1.149 10.664 -8.172 1 98.81 126 ASP A N 1
ATOM 947 C CA . ASP A 1 126 ? -2.344 11.148 -7.48 1 98.81 126 ASP A CA 1
ATOM 948 C C . ASP A 1 126 ? -2.057 12.445 -6.73 1 98.81 126 ASP A C 1
ATOM 950 O O . ASP A 1 126 ? -1.025 12.57 -6.066 1 98.81 126 ASP A O 1
ATOM 954 N N . THR A 1 127 ? -2.912 13.414 -6.863 1 98.94 127 THR A N 1
ATOM 955 C CA . THR A 1 127 ? -2.826 14.672 -6.137 1 98.94 127 THR A CA 1
ATOM 956 C C . THR A 1 127 ? -4.141 14.977 -5.422 1 98.94 127 THR A C 1
ATOM 958 O O . THR A 1 127 ? -5.195 15.047 -6.055 1 98.94 127 THR A O 1
ATOM 961 N N . TYR A 1 128 ? -4.047 15.133 -4.113 1 98.94 128 TYR A N 1
ATOM 962 C CA . TYR A 1 128 ? -5.176 15.516 -3.271 1 98.94 128 TYR A CA 1
ATOM 963 C C . TYR A 1 128 ? -5.082 16.984 -2.863 1 98.94 128 TYR A C 1
ATOM 965 O O . TYR A 1 128 ? -4.047 17.422 -2.361 1 98.94 128 TYR A O 1
ATOM 973 N N . VAL A 1 129 ? -6.164 17.719 -3.057 1 98.94 129 VAL A N 1
ATOM 974 C CA . VAL A 1 129 ? -6.137 19.141 -2.777 1 98.94 129 VAL A CA 1
ATOM 975 C C . VAL A 1 129 ? -7.387 19.547 -1.991 1 98.94 129 VAL A C 1
ATOM 977 O O . VAL A 1 129 ? -8.492 19.078 -2.293 1 98.94 129 VAL A O 1
ATOM 980 N N . ALA A 1 130 ? -7.125 20.359 -1.004 1 98.5 130 ALA A N 1
ATOM 981 C CA . ALA A 1 130 ? -8.266 20.875 -0.251 1 98.5 130 ALA A CA 1
ATOM 982 C C . ALA A 1 130 ? -8.07 22.344 0.115 1 98.5 130 ALA A C 1
ATOM 984 O O . ALA A 1 130 ? -6.969 22.75 0.498 1 98.5 130 ALA A O 1
ATOM 985 N N . GLY A 1 131 ? -9.07 23.141 -0.07 1 96.69 131 GLY A N 1
ATOM 986 C CA . GLY A 1 131 ? -9.281 24.438 0.569 1 96.69 131 GLY A CA 1
ATOM 987 C C . GLY A 1 131 ? -10.406 24.422 1.579 1 96.69 131 GLY A C 1
ATOM 988 O O . GLY A 1 131 ? -10.438 23.578 2.48 1 96.69 131 GLY A O 1
ATOM 989 N N . ASP A 1 132 ? -11.312 25.297 1.391 1 93.69 132 ASP A N 1
ATOM 990 C CA . ASP A 1 132 ? -12.445 25.359 2.307 1 93.69 132 ASP A CA 1
ATOM 991 C C . ASP A 1 132 ? -13.695 24.766 1.671 1 93.69 132 ASP A C 1
ATOM 993 O O . ASP A 1 132 ? -14.773 24.781 2.275 1 93.69 132 ASP A O 1
ATOM 997 N N . ASP A 1 133 ? -13.562 24.188 0.516 1 92.5 133 ASP A N 1
ATOM 998 C CA . ASP A 1 133 ? -14.773 23.812 -0.212 1 92.5 133 ASP A CA 1
ATOM 999 C C . ASP A 1 133 ? -14.727 22.344 -0.611 1 92.5 133 ASP A C 1
ATOM 1001 O O . ASP A 1 133 ? -15.352 21.938 -1.596 1 92.5 133 ASP A O 1
ATOM 1005 N N . GLY A 1 134 ? -14.008 21.594 0.025 1 97.75 134 GLY A N 1
ATOM 1006 C CA . GLY A 1 134 ? -13.984 20.172 -0.316 1 97.75 134 GLY A CA 1
ATOM 1007 C C . GLY A 1 134 ? -12.617 19.688 -0.737 1 97.75 134 GLY A C 1
ATOM 1008 O O . GLY A 1 134 ? -11.617 20.375 -0.56 1 97.75 134 GLY A O 1
ATOM 1009 N N . VAL A 1 135 ? -12.555 18.5 -1.201 1 98.69 135 VAL A N 1
ATOM 1010 C CA . VAL A 1 135 ? -11.312 17.844 -1.589 1 98.69 135 VAL A CA 1
ATOM 1011 C C . VAL A 1 135 ? -11.43 17.328 -3.018 1 98.69 135 VAL A C 1
ATOM 1013 O O . VAL A 1 135 ? -12.484 16.828 -3.422 1 98.69 135 VAL A O 1
ATOM 1016 N N . THR A 1 136 ? -10.383 17.469 -3.77 1 98.69 136 THR A N 1
ATOM 1017 C CA . THR A 1 136 ? -10.312 16.844 -5.082 1 98.69 136 THR A CA 1
ATOM 1018 C C . THR A 1 136 ? -9.156 15.836 -5.137 1 98.69 136 THR A C 1
ATOM 1020 O O . THR A 1 136 ? -8.141 16.016 -4.461 1 98.69 136 THR A O 1
ATOM 1023 N N . LEU A 1 137 ? -9.367 14.812 -5.828 1 98.69 137 LEU A N 1
ATOM 1024 C CA . LEU A 1 137 ? -8.336 13.898 -6.309 1 98.69 137 LEU A CA 1
ATOM 1025 C C . LEU A 1 137 ? -8.172 14.008 -7.82 1 98.69 137 LEU A C 1
ATOM 1027 O O . LEU A 1 137 ? -9.086 13.656 -8.57 1 98.69 137 LEU A O 1
ATOM 1031 N N . ASN A 1 138 ? -7.047 14.492 -8.188 1 98 138 ASN A N 1
ATOM 1032 C CA . ASN A 1 138 ? -6.801 14.711 -9.609 1 98 138 ASN A CA 1
ATOM 1033 C C . ASN A 1 138 ? -7.938 15.5 -10.25 1 98 138 ASN A C 1
ATOM 1035 O O . ASN A 1 138 ? -8.469 15.102 -11.289 1 98 138 ASN A O 1
ATOM 1039 N N . ASP A 1 139 ? -8.359 16.516 -9.57 1 97 139 ASP A N 1
ATOM 1040 C CA . ASP A 1 139 ? -9.312 17.516 -10.031 1 97 139 ASP A CA 1
ATOM 1041 C C . ASP A 1 139 ? -10.75 17.016 -9.914 1 97 139 ASP A C 1
ATOM 1043 O O . ASP A 1 139 ? -11.703 17.75 -10.164 1 97 139 ASP A O 1
ATOM 1047 N N . ASP A 1 140 ? -10.984 15.789 -9.531 1 96.88 140 ASP A N 1
ATOM 1048 C CA . ASP A 1 140 ? -12.32 15.258 -9.297 1 96.88 140 ASP A CA 1
ATOM 1049 C C . ASP A 1 140 ? -12.703 15.352 -7.824 1 96.88 140 ASP A C 1
ATOM 1051 O O . ASP A 1 140 ? -11.93 14.938 -6.953 1 96.88 140 ASP A O 1
ATOM 1055 N N . PRO A 1 141 ? -13.875 15.859 -7.527 1 97.88 141 PRO A N 1
ATOM 1056 C CA . PRO A 1 141 ? -14.289 15.914 -6.125 1 97.88 141 PRO A CA 1
ATOM 1057 C C . PRO A 1 141 ? -14.414 14.531 -5.496 1 97.88 141 PRO A C 1
ATOM 1059 O O . PRO A 1 141 ? -14.867 13.586 -6.148 1 97.88 141 PRO A O 1
ATOM 1062 N N . VAL A 1 142 ? -13.969 14.445 -4.309 1 97.94 142 VAL A N 1
ATOM 1063 C CA . VAL A 1 142 ? -14.07 13.188 -3.578 1 97.94 142 VAL A CA 1
ATOM 1064 C C . VAL A 1 142 ? -14.586 13.461 -2.164 1 97.94 142 VAL A C 1
ATOM 1066 O O . VAL A 1 142 ? -14.523 14.586 -1.68 1 97.94 142 VAL A O 1
ATOM 1069 N N . THR A 1 143 ? -15.117 12.398 -1.557 1 98.38 143 THR A N 1
ATOM 1070 C CA . THR A 1 143 ? -15.578 12.422 -0.175 1 98.38 143 THR A CA 1
ATOM 1071 C C . THR A 1 143 ? -15.156 11.156 0.562 1 98.38 143 THR A C 1
ATOM 1073 O O . THR A 1 143 ? -14.703 10.188 -0.061 1 98.38 143 THR A O 1
ATOM 1076 N N . VAL A 1 144 ? -15.242 11.234 1.81 1 98.56 144 VAL A N 1
ATOM 1077 C CA . VAL A 1 144 ? -15.008 10.031 2.602 1 98.56 144 VAL A CA 1
ATOM 1078 C C . VAL A 1 144 ? -16.047 8.969 2.244 1 98.56 144 VAL A C 1
ATOM 1080 O O . VAL A 1 144 ? -17.078 9.273 1.636 1 98.56 144 VAL A O 1
ATOM 1083 N N . SER A 1 145 ? -15.75 7.742 2.625 1 97.62 145 SER A N 1
ATOM 1084 C CA . SER A 1 145 ? -16.656 6.613 2.404 1 97.62 145 SER A CA 1
ATOM 1085 C C . SER A 1 145 ? -17.984 6.824 3.113 1 97.62 145 SER A C 1
ATOM 1087 O O . SER A 1 145 ? -18.031 7.418 4.195 1 97.62 145 SER A O 1
ATOM 1089 N N . GLU A 1 146 ? -19.047 6.23 2.584 1 96.19 146 GLU A N 1
ATOM 1090 C CA . GLU A 1 146 ? -20.375 6.348 3.184 1 96.19 146 GLU A CA 1
ATOM 1091 C C . GLU A 1 146 ? -20.75 5.066 3.914 1 96.19 146 GLU A C 1
ATOM 1093 O O . GLU A 1 146 ? -21.875 4.941 4.402 1 96.19 146 GLU A O 1
ATOM 1098 N N . LYS A 1 147 ? -19.844 4.164 3.939 1 96.12 147 LYS A N 1
ATOM 1099 C CA . LYS A 1 147 ? -20.141 2.906 4.617 1 96.12 147 LYS A CA 1
ATOM 1100 C C . LYS A 1 147 ? -20.438 3.133 6.094 1 96.12 147 LYS A C 1
ATOM 1102 O O . LYS A 1 147 ? -19.797 3.963 6.742 1 96.12 147 LYS A O 1
ATOM 1107 N N . THR A 1 148 ? -21.344 2.311 6.633 1 96.56 148 THR A N 1
ATOM 1108 C CA . THR A 1 148 ? -21.734 2.508 8.023 1 96.56 148 THR A CA 1
ATOM 1109 C C . THR A 1 148 ? -21.453 1.254 8.852 1 96.56 148 THR A C 1
ATOM 1111 O O . THR A 1 148 ? -21.375 1.317 10.078 1 96.56 148 THR A O 1
ATOM 1114 N N . ASP A 1 149 ? -21.312 0.078 8.156 1 96.56 149 ASP A N 1
ATOM 1115 C CA . ASP A 1 149 ? -21.062 -1.189 8.836 1 96.56 149 ASP A CA 1
ATOM 1116 C C . ASP A 1 149 ? -19.562 -1.407 9.07 1 96.56 149 ASP A C 1
ATOM 1118 O O . ASP A 1 149 ? -18.812 -1.642 8.117 1 96.56 149 ASP A O 1
ATOM 1122 N N . PRO A 1 150 ? -19.109 -1.4 10.297 1 96.69 150 PRO A N 1
ATOM 1123 C CA . PRO A 1 150 ? -17.688 -1.55 10.602 1 96.69 150 PRO A CA 1
ATOM 1124 C C . PRO A 1 150 ? -17.094 -2.812 9.992 1 96.69 150 PRO A C 1
ATOM 1126 O O . PRO A 1 150 ? -15.898 -2.832 9.648 1 96.69 150 PRO A O 1
ATOM 1129 N N . GLU A 1 151 ? -17.844 -3.832 9.805 1 95.56 151 GLU A N 1
ATOM 1130 C CA . GLU A 1 151 ? -17.344 -5.09 9.266 1 95.56 151 GLU A CA 1
ATOM 1131 C C . GLU A 1 151 ? -16.953 -4.941 7.801 1 95.56 151 GLU A C 1
ATOM 1133 O O . GLU A 1 151 ? -16.281 -5.816 7.238 1 95.56 151 GLU A O 1
ATOM 1138 N N . THR A 1 152 ? -17.312 -3.807 7.219 1 96.06 152 THR A N 1
ATOM 1139 C CA . THR A 1 152 ? -16.969 -3.568 5.82 1 96.06 152 THR A CA 1
ATOM 1140 C C . THR A 1 152 ? -15.82 -2.564 5.707 1 96.06 152 THR A C 1
ATOM 1142 O O . THR A 1 152 ? -15.383 -2.236 4.605 1 96.06 152 THR A O 1
ATOM 1145 N N . PHE A 1 153 ? -15.32 -2.066 6.84 1 98.19 153 PHE A N 1
ATOM 1146 C CA . PHE A 1 153 ? -14.289 -1.039 6.863 1 98.19 153 PHE A CA 1
ATOM 1147 C C . PHE A 1 153 ? -12.914 -1.642 6.574 1 98.19 153 PHE A C 1
ATOM 1149 O O . PHE A 1 153 ? -12.633 -2.771 6.977 1 98.19 153 PHE A O 1
ATOM 1156 N N . VAL A 1 154 ? -12.188 -0.919 5.867 1 98.62 154 VAL A N 1
ATOM 1157 C CA . VAL A 1 154 ? -10.742 -1.123 5.801 1 98.62 154 VAL A CA 1
ATOM 1158 C C . VAL A 1 154 ? -10.031 -0.005 6.555 1 98.62 154 VAL A C 1
ATOM 1160 O O . VAL A 1 154 ? -10.219 1.177 6.254 1 98.62 154 VAL A O 1
ATOM 1163 N N . VAL A 1 155 ? -9.234 -0.375 7.566 1 98.88 155 VAL A N 1
ATOM 1164 C CA . VAL A 1 155 ? -8.641 0.586 8.484 1 98.88 155 VAL A CA 1
ATOM 1165 C C . VAL A 1 155 ? -7.129 0.402 8.523 1 98.88 155 VAL A C 1
ATOM 1167 O O . VAL A 1 155 ? -6.629 -0.724 8.445 1 98.88 155 VAL A O 1
ATOM 1170 N N . ALA A 1 156 ? -6.438 1.474 8.602 1 98.88 156 ALA A N 1
ATOM 1171 C CA . ALA A 1 156 ? -4.98 1.416 8.602 1 98.88 156 ALA A CA 1
ATOM 1172 C C . ALA A 1 156 ? -4.41 1.979 9.898 1 98.88 156 ALA A C 1
ATOM 1174 O O . ALA A 1 156 ? -4.707 3.117 10.273 1 98.88 156 ALA A O 1
ATOM 1175 N N . PRO A 1 157 ? -3.609 1.186 10.602 1 98.62 157 PRO A N 1
ATOM 1176 C CA . PRO A 1 157 ? -2.74 1.853 11.578 1 98.62 157 PRO A CA 1
ATOM 1177 C C . PRO A 1 157 ? -1.683 2.734 10.914 1 98.62 157 PRO A C 1
ATOM 1179 O O . PRO A 1 157 ? -1.181 2.398 9.836 1 98.62 157 PRO A O 1
ATOM 1182 N N . THR A 1 158 ? -1.441 3.842 11.531 1 97.69 158 THR A N 1
ATOM 1183 C CA . THR A 1 158 ? -0.49 4.754 10.906 1 97.69 158 THR A CA 1
ATOM 1184 C C . THR A 1 158 ? 0.507 5.285 11.938 1 97.69 158 THR A C 1
ATOM 1186 O O . THR A 1 158 ? 0.353 5.051 13.133 1 97.69 158 THR A O 1
ATOM 1189 N N . ILE A 1 159 ? 1.565 5.902 11.43 1 94.25 159 ILE A N 1
ATOM 1190 C CA . ILE A 1 159 ? 2.691 6.336 12.25 1 94.25 159 ILE A CA 1
ATOM 1191 C C . ILE A 1 159 ? 3.385 5.121 12.859 1 94.25 159 ILE A C 1
ATOM 1193 O O . ILE A 1 159 ? 2.725 4.207 13.352 1 94.25 159 ILE A O 1
ATOM 1197 N N . TRP A 1 160 ? 4.562 5.07 12.859 1 89.19 160 TRP A N 1
ATOM 1198 C CA . TRP A 1 160 ? 5.379 3.918 13.234 1 89.19 160 TRP A CA 1
ATOM 1199 C C . TRP A 1 160 ? 5.613 3.883 14.742 1 89.19 160 TRP A C 1
ATOM 1201 O O . TRP A 1 160 ? 5.887 4.914 15.359 1 89.19 160 TRP A O 1
ATOM 1211 N N . TRP A 1 161 ? 5.422 2.688 15.312 1 91.5 161 TRP A N 1
ATOM 1212 C CA . TRP A 1 161 ? 5.809 2.414 16.688 1 91.5 161 TRP A CA 1
ATOM 1213 C C . TRP A 1 161 ? 7.219 1.842 16.766 1 91.5 161 TRP A C 1
ATOM 1215 O O . TRP A 1 161 ? 7.52 0.833 16.125 1 91.5 161 TRP A O 1
ATOM 1225 N N . ASP A 1 162 ? 8 2.4 17.562 1 88.81 162 ASP A N 1
ATOM 1226 C CA . ASP A 1 162 ? 9.383 1.945 17.641 1 88.81 162 ASP A CA 1
ATOM 1227 C C . ASP A 1 162 ? 9.492 0.633 18.406 1 88.81 162 ASP A C 1
ATOM 1229 O O . ASP A 1 162 ? 8.477 0.072 18.828 1 88.81 162 ASP A O 1
ATOM 1233 N N . PHE A 1 163 ? 10.648 0.136 18.516 1 86.25 163 PHE A N 1
ATOM 1234 C CA . PHE A 1 163 ? 10.875 -1.198 19.062 1 86.25 163 PHE A CA 1
ATOM 1235 C C . PHE A 1 163 ? 10.484 -1.256 20.531 1 86.25 163 PHE A C 1
ATOM 1237 O O . PHE A 1 163 ? 10.109 -2.316 21.047 1 86.25 163 PHE A O 1
ATOM 1244 N N . ASP A 1 164 ? 10.5 -0.11 21.188 1 88.31 164 ASP A N 1
ATOM 1245 C CA . ASP A 1 164 ? 10.125 -0.075 22.609 1 88.31 164 ASP A CA 1
ATOM 1246 C C . ASP A 1 164 ? 8.602 -0.106 22.766 1 88.31 164 ASP A C 1
ATOM 1248 O O . ASP A 1 164 ? 8.102 -0.319 23.875 1 88.31 164 ASP A O 1
ATOM 1252 N N . HIS A 1 165 ? 7.906 0.04 21.641 1 92.56 165 HIS A N 1
ATOM 1253 C CA . HIS A 1 165 ? 6.453 0.11 21.719 1 92.56 165 HIS A CA 1
ATOM 1254 C C . HIS A 1 165 ? 5.805 -0.89 20.766 1 92.56 165 HIS A C 1
ATOM 1256 O O . HIS A 1 165 ? 4.723 -0.632 20.234 1 92.56 165 HIS A O 1
ATOM 1262 N N . ARG A 1 166 ? 6.406 -1.982 20.578 1 92.69 166 ARG A N 1
ATOM 1263 C CA . ARG A 1 166 ? 5.914 -2.986 19.625 1 92.69 166 ARG A CA 1
ATOM 1264 C C . ARG A 1 166 ? 4.621 -3.617 20.141 1 92.69 166 ARG A C 1
ATOM 1266 O O . ARG A 1 166 ? 3.764 -4.004 19.344 1 92.69 166 ARG A O 1
ATOM 1273 N N . ASP A 1 167 ? 4.527 -3.727 21.422 1 94 167 ASP A N 1
ATOM 1274 C CA . ASP A 1 167 ? 3.285 -4.242 21.984 1 94 167 ASP A CA 1
ATOM 1275 C C . ASP A 1 167 ? 2.094 -3.377 21.562 1 94 167 ASP A C 1
ATOM 1277 O O . ASP A 1 167 ? 1.017 -3.896 21.266 1 94 167 ASP A O 1
ATOM 1281 N N . GLU A 1 168 ? 2.309 -2.107 21.594 1 96.31 168 GLU A N 1
ATOM 1282 C CA . GLU A 1 168 ? 1.271 -1.188 21.141 1 96.31 168 GLU A CA 1
ATOM 1283 C C . GLU A 1 168 ? 0.966 -1.385 19.656 1 96.31 168 GLU A C 1
ATOM 1285 O O . GLU A 1 168 ? -0.198 -1.37 19.25 1 96.31 168 GLU A O 1
ATOM 1290 N N . TYR A 1 169 ? 2.025 -1.59 18.906 1 97.19 169 TYR A N 1
ATOM 1291 C CA . TYR A 1 169 ? 1.87 -1.864 17.484 1 97.19 169 TYR A CA 1
ATOM 1292 C C . TYR A 1 169 ? 1.018 -3.107 17.25 1 97.19 169 TYR A C 1
ATOM 1294 O O . TYR A 1 169 ? 0.069 -3.082 16.469 1 97.19 169 TYR A O 1
ATOM 1302 N N . GLY A 1 170 ? 1.304 -4.156 17.969 1 96.31 170 GLY A N 1
ATOM 1303 C CA . GLY A 1 170 ? 0.534 -5.387 17.891 1 96.31 170 GLY A CA 1
ATOM 1304 C C . GLY A 1 170 ? -0.916 -5.215 18.297 1 96.31 170 GLY A C 1
ATOM 1305 O O . GLY A 1 170 ? -1.821 -5.723 17.625 1 96.31 170 GLY A O 1
ATOM 1306 N N . ARG A 1 171 ? -1.149 -4.477 19.281 1 97 171 ARG A N 1
ATOM 1307 C CA . ARG A 1 171 ? -2.508 -4.242 19.766 1 97 171 ARG A CA 1
ATOM 1308 C C . ARG A 1 171 ? -3.301 -3.402 18.766 1 97 171 ARG A C 1
ATOM 1310 O O . ARG A 1 171 ? -4.508 -3.604 18.594 1 97 171 ARG A O 1
ATOM 1317 N N . ALA A 1 172 ? -2.607 -2.418 18.188 1 98 172 ALA A N 1
ATOM 1318 C CA . ALA A 1 172 ? -3.271 -1.624 17.156 1 98 172 ALA A CA 1
ATOM 1319 C C . ALA A 1 172 ? -3.789 -2.512 16.031 1 98 172 ALA A C 1
ATOM 1321 O O . ALA A 1 172 ? -4.941 -2.391 15.617 1 98 172 ALA A O 1
ATOM 1322 N N . CYS A 1 173 ? -2.943 -3.43 15.617 1 97.94 173 CYS A N 1
ATOM 1323 C CA . CYS A 1 173 ? -3.318 -4.336 14.539 1 97.94 173 CYS A CA 1
ATOM 1324 C C . CYS A 1 173 ? -4.449 -5.262 14.969 1 97.94 173 CYS A C 1
ATOM 1326 O O . CYS A 1 173 ? -5.422 -5.441 14.234 1 97.94 173 CYS A O 1
ATOM 1328 N N . ALA A 1 174 ? -4.324 -5.781 16.109 1 96.12 174 ALA A N 1
ATOM 1329 C CA . ALA A 1 174 ? -5.34 -6.699 16.625 1 96.12 174 ALA A CA 1
ATOM 1330 C C . ALA A 1 174 ? -6.691 -6.004 16.766 1 96.12 174 ALA A C 1
ATOM 1332 O O . ALA A 1 174 ? -7.723 -6.555 16.359 1 96.12 174 ALA A O 1
ATOM 1333 N N . ALA A 1 175 ? -6.637 -4.805 17.281 1 97.56 175 ALA A N 1
ATOM 1334 C CA . ALA A 1 175 ? -7.871 -4.043 17.469 1 97.56 175 ALA A CA 1
ATOM 1335 C C . ALA A 1 175 ? -8.562 -3.803 16.125 1 97.56 175 ALA A C 1
ATOM 1337 O O . ALA A 1 175 ? -9.797 -3.838 16.047 1 97.56 175 ALA A O 1
ATOM 1338 N N . ILE A 1 176 ? -7.805 -3.598 15.117 1 98.31 176 ILE A N 1
ATOM 1339 C CA . ILE A 1 176 ? -8.352 -3.314 13.797 1 98.31 176 ILE A CA 1
ATOM 1340 C C . ILE A 1 176 ? -8.938 -4.59 13.195 1 98.31 176 ILE A C 1
ATOM 1342 O O . ILE A 1 176 ? -10.109 -4.613 12.797 1 98.31 176 ILE A O 1
ATOM 1346 N N . VAL A 1 177 ? -8.219 -5.711 13.172 1 97.19 177 VAL A N 1
ATOM 1347 C CA . VAL A 1 177 ? -8.633 -6.875 12.398 1 97.19 177 VAL A CA 1
ATOM 1348 C C . VAL A 1 177 ? -9.773 -7.598 13.117 1 97.19 177 VAL A C 1
ATOM 1350 O O . VAL A 1 177 ? -10.547 -8.328 12.492 1 97.19 177 VAL A O 1
ATOM 1353 N N . GLU A 1 178 ? -9.891 -7.379 14.383 1 94.81 178 GLU A N 1
ATOM 1354 C CA . GLU A 1 178 ? -10.969 -8.016 15.133 1 94.81 178 GLU A CA 1
ATOM 1355 C C . GLU A 1 178 ? -12.289 -7.266 14.953 1 94.81 178 GLU A C 1
ATOM 1357 O O . GLU A 1 178 ? -13.359 -7.852 15.078 1 94.81 178 GLU A O 1
ATOM 1362 N N . ARG A 1 179 ? -12.188 -6.016 14.594 1 95.56 179 ARG A N 1
ATOM 1363 C CA . ARG A 1 179 ? -13.391 -5.188 14.602 1 95.56 179 ARG A CA 1
ATOM 1364 C C . ARG A 1 179 ? -13.852 -4.883 13.18 1 95.56 179 ARG A C 1
ATOM 1366 O O . ARG A 1 179 ? -15.047 -4.707 12.938 1 95.56 179 ARG A O 1
ATOM 1373 N N . PHE A 1 180 ? -12.922 -4.777 12.344 1 97.69 180 PHE A N 1
ATOM 1374 C CA . PHE A 1 180 ? -13.258 -4.27 11.023 1 97.69 180 PHE A CA 1
ATOM 1375 C C . PHE A 1 180 ? -13.008 -5.332 9.953 1 97.69 180 PHE A C 1
ATOM 1377 O O . PHE A 1 180 ? -12.578 -6.445 10.266 1 97.69 180 PHE A O 1
ATOM 1384 N N . GLY A 1 181 ? -13.375 -5.027 8.719 1 96.75 181 GLY A N 1
ATOM 1385 C CA . GLY A 1 181 ? -13.352 -5.984 7.621 1 96.75 181 GLY A CA 1
ATOM 1386 C C . GLY A 1 181 ? -11.953 -6.359 7.184 1 96.75 181 GLY A C 1
ATOM 1387 O O . GLY A 1 181 ? -11.703 -7.5 6.785 1 96.75 181 GLY A O 1
ATOM 1388 N N . ASP A 1 182 ? -11.109 -5.375 7.168 1 97.75 182 ASP A N 1
ATOM 1389 C CA . ASP A 1 182 ? -9.727 -5.617 6.75 1 97.75 182 ASP A CA 1
ATOM 1390 C C . ASP A 1 182 ? -8.805 -4.5 7.23 1 97.75 182 ASP A C 1
ATOM 1392 O O . ASP A 1 182 ? -9.258 -3.541 7.859 1 97.75 182 ASP A O 1
ATOM 1396 N N . MET A 1 183 ? -7.535 -4.719 6.996 1 98.38 183 MET A N 1
ATOM 1397 C CA . MET A 1 183 ? -6.504 -3.766 7.398 1 98.38 183 MET A CA 1
ATOM 1398 C C . MET A 1 183 ? -5.559 -3.471 6.238 1 98.38 183 MET A C 1
ATOM 1400 O O . MET A 1 183 ? -5.344 -4.32 5.371 1 98.38 183 MET A O 1
ATOM 1404 N N . ARG A 1 184 ? -5.105 -2.252 6.195 1 98.75 184 ARG A N 1
ATOM 1405 C CA . ARG A 1 184 ? -3.975 -1.878 5.348 1 98.75 184 ARG A CA 1
ATOM 1406 C C . ARG A 1 184 ? -2.869 -1.222 6.172 1 98.75 184 ARG A C 1
ATOM 1408 O O . ARG A 1 184 ? -3.131 -0.668 7.242 1 98.75 184 ARG A O 1
ATOM 1415 N N . ARG A 1 185 ? -1.729 -1.282 5.734 1 98.69 185 ARG A N 1
ATOM 1416 C CA . ARG A 1 185 ? -0.539 -0.596 6.227 1 98.69 185 ARG A CA 1
ATOM 1417 C C . ARG A 1 185 ? 0.372 -0.187 5.074 1 98.69 185 ARG A C 1
ATOM 1419 O O . ARG A 1 185 ? 1.057 -1.028 4.488 1 98.69 185 ARG A O 1
ATOM 1426 N N . TYR A 1 186 ? 0.406 1.105 4.84 1 98.56 186 TYR A N 1
ATOM 1427 C CA . TYR A 1 186 ? 1.033 1.559 3.602 1 98.56 186 TYR A CA 1
ATOM 1428 C C . TYR A 1 186 ? 2.385 2.203 3.881 1 98.56 186 TYR A C 1
ATOM 1430 O O . TYR A 1 186 ? 3.186 2.402 2.965 1 98.56 186 TYR A O 1
ATOM 1438 N N . GLY A 1 187 ? 2.682 2.607 5.098 1 98 187 GLY A N 1
ATOM 1439 C CA . GLY A 1 187 ? 3.99 3.141 5.445 1 98 187 GLY A CA 1
ATOM 1440 C C . GLY A 1 187 ? 4.156 4.602 5.07 1 98 187 GLY A C 1
ATOM 1441 O O . GLY A 1 187 ? 5.277 5.062 4.832 1 98 187 GLY A O 1
ATOM 1442 N N . CYS A 1 188 ? 3.076 5.312 4.965 1 98.56 188 CYS A N 1
ATOM 1443 C CA . CYS A 1 188 ? 3.045 6.734 4.633 1 98.56 188 CYS A CA 1
ATOM 1444 C C . CYS A 1 188 ? 1.803 7.398 5.215 1 98.56 188 CYS A C 1
ATOM 1446 O O . CYS A 1 188 ? 0.696 7.207 4.711 1 98.56 188 CYS A O 1
ATOM 1448 N N . ALA A 1 189 ? 1.985 8.219 6.23 1 98.56 189 ALA A N 1
ATOM 1449 C CA . ALA A 1 189 ? 0.872 8.789 6.984 1 98.56 189 ALA A CA 1
ATOM 1450 C C . ALA A 1 189 ? 0.014 9.688 6.098 1 98.56 189 ALA A C 1
ATOM 1452 O O . ALA A 1 189 ? -1.216 9.609 6.125 1 98.56 189 ALA A O 1
ATOM 1453 N N . GLN A 1 190 ? 0.648 10.531 5.332 1 98.88 190 GLN A N 1
ATOM 1454 C CA . GLN A 1 190 ? -0.092 11.469 4.496 1 98.88 190 GLN A CA 1
ATOM 1455 C C . GLN A 1 190 ? -0.852 10.734 3.393 1 98.88 190 GLN A C 1
ATOM 1457 O O . GLN A 1 190 ? -1.964 11.125 3.031 1 98.88 190 GLN A O 1
ATOM 1462 N N . ALA A 1 191 ? -0.277 9.68 2.842 1 98.88 191 ALA A N 1
ATOM 1463 C CA . ALA A 1 191 ? -1.019 8.867 1.882 1 98.88 191 ALA A CA 1
ATOM 1464 C C . ALA A 1 191 ? -2.254 8.242 2.527 1 98.88 191 ALA A C 1
ATOM 1466 O O . ALA A 1 191 ? -3.342 8.266 1.947 1 98.88 191 ALA A O 1
ATOM 1467 N N . VAL A 1 192 ? -2.119 7.742 3.695 1 98.94 192 VAL A N 1
ATOM 1468 C CA . VAL A 1 192 ? -3.203 7.066 4.406 1 98.94 192 VAL A CA 1
ATOM 1469 C C . VAL A 1 192 ? -4.328 8.055 4.688 1 98.94 192 VAL A C 1
ATOM 1471 O O . VAL A 1 192 ? -5.496 7.773 4.414 1 98.94 192 VAL A O 1
ATOM 1474 N N . LEU A 1 193 ? -3.961 9.195 5.195 1 98.94 193 LEU A N 1
ATOM 1475 C CA . LEU A 1 193 ? -4.969 10.211 5.477 1 98.94 193 LEU A CA 1
ATOM 1476 C C . LEU A 1 193 ? -5.652 10.672 4.195 1 98.94 193 LEU A C 1
ATOM 1478 O O . LEU A 1 193 ? -6.863 10.906 4.184 1 98.94 193 LEU A O 1
ATOM 1482 N N . SER A 1 194 ? -4.879 10.789 3.117 1 98.94 194 SER A N 1
ATOM 1483 C CA . SER A 1 194 ? -5.457 11.133 1.822 1 98.94 194 SER A CA 1
ATOM 1484 C C . SER A 1 194 ? -6.453 10.078 1.363 1 98.94 194 SER A C 1
ATOM 1486 O O . SER A 1 194 ? -7.516 10.406 0.825 1 98.94 194 SER A O 1
ATOM 1488 N N . MET A 1 195 ? -6.133 8.852 1.602 1 98.94 195 MET A N 1
ATOM 1489 C CA . MET A 1 195 ? -6.984 7.742 1.192 1 98.94 195 MET A CA 1
ATOM 1490 C C . MET A 1 195 ? -8.266 7.699 2.023 1 98.94 195 MET A C 1
ATOM 1492 O O . MET A 1 195 ? -9.32 7.32 1.522 1 98.94 195 MET A O 1
ATOM 1496 N N . VAL A 1 196 ? -8.195 8.102 3.297 1 98.94 196 VAL A N 1
ATOM 1497 C CA . VAL A 1 196 ? -9.414 8.258 4.082 1 98.94 196 VAL A CA 1
ATOM 1498 C C . VAL A 1 196 ? -10.281 9.359 3.48 1 98.94 196 VAL A C 1
ATOM 1500 O O . VAL A 1 196 ? -11.492 9.195 3.316 1 98.94 196 VAL A O 1
ATOM 1503 N N . ALA A 1 197 ? -9.641 10.445 3.115 1 98.94 197 ALA A N 1
ATOM 1504 C CA . ALA A 1 197 ? -10.344 11.609 2.58 1 98.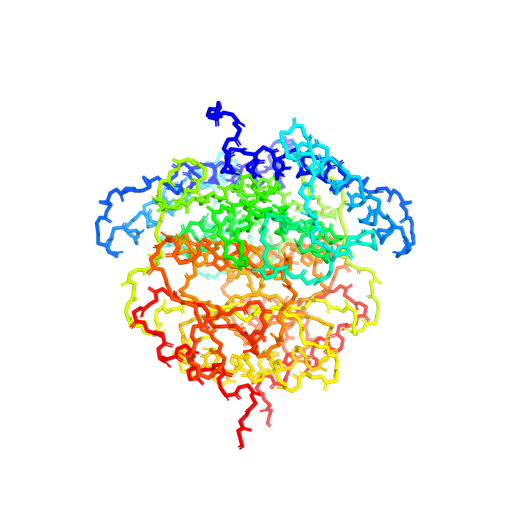94 197 ALA A CA 1
ATOM 1505 C C . ALA A 1 197 ? -11.055 11.258 1.274 1 98.94 197 ALA A C 1
ATOM 1507 O O . ALA A 1 197 ? -12.094 11.844 0.954 1 98.94 197 ALA A O 1
ATOM 1508 N N . SER A 1 198 ? -10.516 10.305 0.545 1 98.69 198 SER A N 1
ATOM 1509 C CA . SER A 1 198 ? -11.078 9.977 -0.761 1 98.69 198 SER A CA 1
ATOM 1510 C C . SER A 1 198 ? -11.977 8.75 -0.685 1 98.69 198 SER A C 1
ATOM 1512 O O . SER A 1 198 ? -12.484 8.281 -1.706 1 98.69 198 SER A O 1
ATOM 1514 N N . GLY A 1 199 ? -12.094 8.18 0.465 1 98.31 199 GLY A N 1
ATOM 1515 C CA . GLY A 1 199 ? -12.992 7.043 0.643 1 98.31 199 GLY A CA 1
ATOM 1516 C C . GLY A 1 199 ? -12.352 5.719 0.27 1 98.31 199 GLY A C 1
ATOM 1517 O O . GLY A 1 199 ? -13.031 4.688 0.232 1 98.31 199 GLY A O 1
ATOM 1518 N N . GLN A 1 200 ? -11.086 5.719 -0.029 1 98.31 200 GLN A N 1
ATOM 1519 C CA . GLN A 1 200 ? -10.359 4.48 -0.317 1 98.31 200 GLN A CA 1
ATOM 1520 C C . GLN A 1 200 ? -10.164 3.652 0.949 1 98.31 200 GLN A C 1
ATOM 1522 O O . GLN A 1 200 ? -10.031 2.43 0.881 1 98.31 200 GLN A O 1
ATOM 1527 N N . LEU A 1 201 ? -10.086 4.297 2.068 1 98.75 201 LEU A N 1
ATOM 1528 C CA . LEU A 1 201 ? -10.117 3.738 3.418 1 98.75 201 LEU A CA 1
ATOM 1529 C C . LEU A 1 201 ? -11.234 4.363 4.242 1 98.75 201 LEU A C 1
ATOM 1531 O O . LEU A 1 201 ? -11.625 5.508 4.004 1 98.75 201 LEU A O 1
ATOM 1535 N N . GLU A 1 202 ? -11.703 3.643 5.211 1 98.75 202 GLU A N 1
ATOM 1536 C CA . GLU A 1 202 ? -12.734 4.219 6.066 1 98.75 202 GLU A CA 1
ATOM 1537 C C . GLU A 1 202 ? -12.125 4.93 7.27 1 98.75 202 GLU A C 1
ATOM 1539 O O . GLU A 1 202 ? -12.727 5.844 7.832 1 98.75 202 GLU A O 1
ATOM 1544 N N . ALA A 1 203 ? -10.852 4.438 7.656 1 98.94 203 ALA A N 1
ATOM 1545 C CA . ALA A 1 203 ? -10.312 5.051 8.867 1 98.94 203 ALA A CA 1
ATOM 1546 C C . ALA A 1 203 ? -8.828 4.758 9.016 1 98.94 203 ALA A C 1
ATOM 1548 O O . ALA A 1 203 ? -8.281 3.896 8.312 1 98.94 203 ALA A O 1
ATOM 1549 N N . THR A 1 204 ? -8.203 5.523 9.875 1 98.94 204 THR A N 1
ATOM 1550 C CA . THR A 1 204 ? -6.844 5.289 10.352 1 98.94 204 THR A CA 1
ATOM 1551 C C . THR A 1 204 ? -6.715 5.668 11.82 1 98.94 204 THR A C 1
ATOM 1553 O O . THR A 1 204 ? -7.426 6.547 12.312 1 98.94 204 THR A O 1
ATOM 1556 N N . ILE A 1 205 ? -5.77 4.969 12.523 1 98.88 205 ILE A N 1
ATOM 1557 C CA . ILE A 1 205 ? -5.645 5.219 13.953 1 98.88 205 ILE A CA 1
ATOM 1558 C C . ILE A 1 205 ? -4.172 5.172 14.359 1 98.88 205 ILE A C 1
ATOM 1560 O O . ILE A 1 205 ? -3.377 4.453 13.75 1 98.88 205 ILE A O 1
ATOM 1564 N N . THR A 1 206 ? -3.791 5.902 15.344 1 98.62 206 THR A N 1
ATOM 1565 C CA . THR A 1 206 ? -2.535 5.801 16.078 1 98.62 206 THR A CA 1
ATOM 1566 C C . THR A 1 206 ? -2.664 6.438 17.469 1 98.62 206 THR A C 1
ATOM 1568 O O . THR A 1 206 ? -3.42 7.395 17.641 1 98.62 206 THR A O 1
ATOM 1571 N N . ASN A 1 207 ? -1.971 5.887 18.406 1 97.69 207 ASN A N 1
ATOM 1572 C CA . ASN A 1 207 ? -1.882 6.547 19.703 1 97.69 207 ASN A CA 1
ATOM 1573 C C . ASN A 1 207 ? -0.599 7.363 19.828 1 97.69 207 ASN A C 1
ATOM 1575 O O . ASN A 1 207 ? -0.332 7.945 20.875 1 97.69 207 ASN A O 1
ATOM 1579 N N . VAL A 1 208 ? 0.209 7.34 18.797 1 96.12 208 VAL A N 1
ATOM 1580 C CA . VAL A 1 208 ? 1.45 8.109 18.766 1 96.12 208 VAL A CA 1
ATOM 1581 C C . VAL A 1 208 ? 1.15 9.555 18.375 1 96.12 208 VAL A C 1
ATOM 1583 O O . VAL A 1 208 ? 0.327 9.812 17.5 1 96.12 208 VAL A O 1
ATOM 1586 N N . HIS A 1 209 ? 1.757 10.477 19.031 1 95.56 209 HIS A N 1
ATOM 1587 C CA . HIS A 1 209 ? 1.65 11.875 18.656 1 95.56 209 HIS A CA 1
ATOM 1588 C C . HIS A 1 209 ? 2.336 12.133 17.312 1 95.56 209 HIS A C 1
ATOM 1590 O O . HIS A 1 209 ? 3.562 12.055 17.219 1 95.56 209 HIS A O 1
ATOM 1596 N N . PRO A 1 210 ? 1.563 12.469 16.328 1 95.94 210 PRO A N 1
ATOM 1597 C CA . PRO A 1 210 ? 2.199 12.688 15.031 1 95.94 210 PRO A CA 1
ATOM 1598 C C . PRO A 1 210 ? 2.855 14.055 14.914 1 95.94 210 PRO A C 1
ATOM 1600 O O . PRO A 1 210 ? 2.342 15.039 15.461 1 95.94 210 PRO A O 1
ATOM 1603 N N . ASN A 1 211 ? 3.984 14.125 14.211 1 95.94 211 ASN A N 1
ATOM 1604 C CA . ASN A 1 211 ? 4.523 15.43 13.844 1 95.94 211 ASN A CA 1
ATOM 1605 C C . ASN A 1 211 ? 3.557 16.219 12.961 1 95.94 211 ASN A C 1
ATOM 1607 O O . ASN A 1 211 ? 2.764 15.625 12.227 1 95.94 211 ASN A O 1
ATOM 1611 N N . PRO A 1 212 ? 3.611 17.516 13.055 1 96.94 212 PRO A N 1
ATOM 1612 C CA . PRO A 1 212 ? 2.709 18.312 12.227 1 96.94 212 PRO A CA 1
ATOM 1613 C C . PRO A 1 212 ? 2.834 18 10.734 1 96.94 212 PRO A C 1
ATOM 1615 O O . PRO A 1 212 ? 1.826 17.938 10.031 1 96.94 212 PRO A O 1
ATOM 1618 N N . TRP A 1 213 ? 4.02 17.703 10.211 1 97.25 213 TRP A N 1
ATOM 1619 C CA . TRP A 1 213 ? 4.234 17.469 8.789 1 97.25 213 TRP A CA 1
ATOM 1620 C C . TRP A 1 213 ? 3.752 16.078 8.391 1 97.25 213 TRP A C 1
ATOM 1622 O O . TRP A 1 213 ? 3.592 15.773 7.207 1 97.25 213 TRP A O 1
ATOM 1632 N N . ASP A 1 214 ? 3.395 15.258 9.375 1 97.19 214 ASP A N 1
ATOM 1633 C CA . ASP A 1 214 ? 2.834 13.938 9.117 1 97.19 214 ASP A CA 1
ATOM 1634 C C . ASP A 1 214 ? 1.312 13.953 9.25 1 97.19 214 ASP A C 1
ATOM 1636 O O . ASP A 1 214 ? 0.657 12.93 9.055 1 97.19 214 ASP A O 1
ATOM 1640 N N . SER A 1 215 ? 0.702 15.062 9.625 1 98.12 215 SER A N 1
ATOM 1641 C CA . SER A 1 215 ? -0.687 14.961 10.062 1 98.12 215 SER A CA 1
ATOM 1642 C C . SER A 1 215 ? -1.513 16.141 9.547 1 98.12 215 SER A C 1
ATOM 1644 O O . SER A 1 215 ? -2.582 15.945 8.969 1 98.12 215 SER A O 1
ATOM 1646 N N . VAL A 1 216 ? -1.025 17.344 9.602 1 98.5 216 VAL A N 1
ATOM 1647 C CA . VAL A 1 216 ? -1.827 18.547 9.469 1 98.5 216 VAL A CA 1
ATOM 1648 C C . VAL A 1 216 ? -2.514 18.578 8.109 1 98.5 216 VAL A C 1
ATOM 1650 O O . VAL A 1 216 ? -3.729 18.781 8.016 1 98.5 216 VAL A O 1
ATOM 1653 N N . ALA A 1 217 ? -1.753 18.344 7.008 1 98.81 217 ALA A N 1
ATOM 1654 C CA . ALA A 1 217 ? -2.338 18.359 5.668 1 98.81 217 ALA A CA 1
ATOM 1655 C C . ALA A 1 217 ? -3.424 17.297 5.531 1 98.81 217 ALA A C 1
ATOM 1657 O O . ALA A 1 217 ? -4.535 17.578 5.078 1 98.81 217 ALA A O 1
ATOM 1658 N N . GLY A 1 218 ? -3.102 16.094 5.969 1 98.94 218 GLY A N 1
ATOM 1659 C CA . GLY A 1 218 ? -4.043 14.992 5.859 1 98.94 218 GLY A CA 1
ATOM 1660 C C . GLY A 1 218 ? -5.293 15.188 6.695 1 98.94 218 GLY A C 1
ATOM 1661 O O . GLY A 1 218 ? -6.395 14.836 6.266 1 98.94 218 GLY A O 1
ATOM 1662 N N . VAL A 1 219 ? -5.156 15.734 7.863 1 98.88 219 VAL A N 1
ATOM 1663 C CA . VAL A 1 219 ? -6.293 16.016 8.734 1 98.88 219 VAL A CA 1
ATOM 1664 C C . VAL A 1 219 ? -7.238 17 8.055 1 98.88 219 VAL A C 1
ATOM 1666 O O . VAL A 1 219 ? -8.461 16.812 8.07 1 98.88 219 VAL A O 1
ATOM 1669 N N . HIS A 1 220 ? -6.664 18.016 7.469 1 98.88 220 HIS A N 1
ATOM 1670 C CA . HIS A 1 220 ? -7.473 19 6.75 1 98.88 220 HIS A CA 1
ATOM 1671 C C . HIS A 1 220 ? -8.211 18.344 5.586 1 98.88 220 HIS A C 1
ATOM 1673 O O . HIS A 1 220 ? -9.398 18.625 5.371 1 98.88 220 HIS A O 1
ATOM 1679 N N . LEU A 1 221 ? -7.531 17.469 4.852 1 98.94 221 LEU A N 1
ATOM 1680 C CA . LEU A 1 221 ? -8.164 16.75 3.754 1 98.94 221 LEU A CA 1
ATOM 1681 C C . LEU A 1 221 ? -9.367 15.961 4.254 1 98.94 221 LEU A C 1
ATOM 1683 O O . LEU A 1 221 ? -10.461 16.047 3.688 1 98.94 221 LEU A O 1
ATOM 1687 N N . VAL A 1 222 ? -9.219 15.203 5.312 1 98.9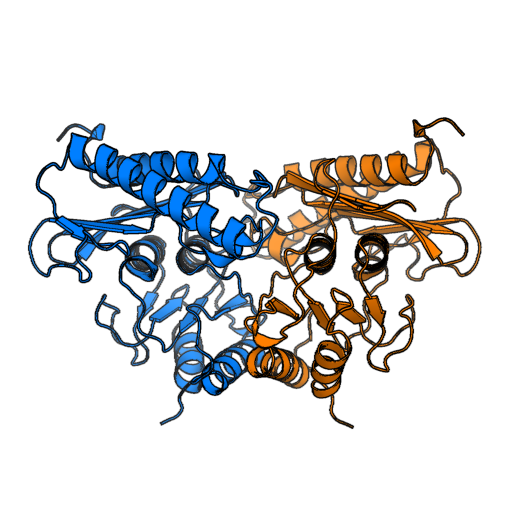4 222 VAL A N 1
ATOM 1688 C CA . VAL A 1 222 ? -10.273 14.336 5.828 1 98.94 222 VAL A CA 1
ATOM 1689 C C . VAL A 1 222 ? -11.477 15.18 6.25 1 98.94 222 VAL A C 1
ATOM 1691 O O . VAL A 1 222 ? -12.617 14.859 5.91 1 98.94 222 VAL A O 1
ATOM 1694 N N . ARG A 1 223 ? -11.219 16.25 6.945 1 98.75 223 ARG A N 1
ATOM 1695 C CA . ARG A 1 223 ? -12.305 17.094 7.422 1 98.75 223 ARG A CA 1
ATOM 1696 C C . ARG A 1 223 ? -13.055 17.734 6.254 1 98.75 223 ARG A C 1
ATOM 1698 O O . ARG A 1 223 ? -14.289 17.719 6.223 1 98.75 223 ARG A O 1
ATOM 1705 N N . GLN A 1 224 ? -12.328 18.25 5.273 1 98.75 224 GLN A N 1
ATOM 1706 C CA . GLN A 1 224 ? -12.945 18.906 4.125 1 98.75 224 GLN A CA 1
ATOM 1707 C C . GLN A 1 224 ? -13.695 17.906 3.26 1 98.75 224 GLN A C 1
ATOM 1709 O O . GLN A 1 224 ? -14.625 18.266 2.531 1 98.75 224 GLN A O 1
ATOM 1714 N N . ALA A 1 225 ? -13.336 16.656 3.36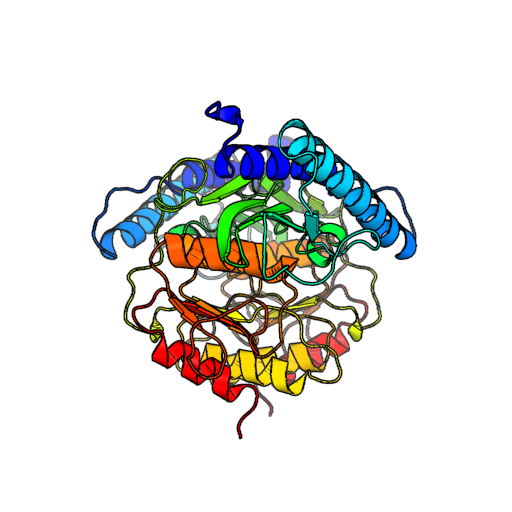7 1 98.75 225 ALA A N 1
ATOM 1715 C CA . ALA A 1 225 ? -14 15.594 2.602 1 98.75 225 ALA A CA 1
ATOM 1716 C C . ALA A 1 225 ? -15.25 15.094 3.32 1 98.75 225 ALA A C 1
ATOM 1718 O O . ALA A 1 225 ? -15.977 14.242 2.797 1 98.75 225 ALA A O 1
ATOM 1719 N N . GLY A 1 226 ? -15.484 15.547 4.531 1 98.56 226 GLY A N 1
ATOM 1720 C CA . GLY A 1 226 ? -16.672 15.18 5.277 1 98.56 226 GLY A CA 1
ATOM 1721 C C . GLY A 1 226 ? -16.406 14.188 6.391 1 98.56 226 GLY A C 1
ATOM 1722 O O . GLY A 1 226 ? -17.344 13.664 7.004 1 98.56 226 GLY A O 1
ATOM 1723 N N . GLY A 1 227 ? -15.133 13.969 6.691 1 98.81 227 GLY A N 1
ATOM 1724 C CA . GLY A 1 227 ? -14.773 13.023 7.742 1 98.81 227 GLY A CA 1
ATOM 1725 C C . GLY A 1 227 ? -14.625 13.68 9.102 1 98.81 227 GLY A C 1
ATOM 1726 O O . GLY A 1 227 ? -14.867 14.875 9.25 1 98.81 227 GLY A O 1
ATOM 1727 N N . ARG A 1 228 ? -14.242 12.828 10.055 1 98.81 228 ARG A N 1
ATOM 1728 C CA . ARG A 1 228 ? -14.039 13.258 11.438 1 98.81 228 ARG A CA 1
ATOM 1729 C C . ARG A 1 228 ? -12.648 12.867 11.93 1 98.81 228 ARG A C 1
ATOM 1731 O O . ARG A 1 228 ? -12.172 11.766 11.648 1 98.81 228 ARG A O 1
ATOM 1738 N N . VAL A 1 229 ? -12.023 13.773 12.617 1 98.88 229 VAL A N 1
ATOM 1739 C CA . VAL A 1 229 ? -10.703 13.5 13.18 1 98.88 229 VAL A CA 1
ATOM 1740 C C . VAL A 1 229 ? -10.672 13.914 14.648 1 98.88 229 VAL A C 1
ATOM 1742 O O . VAL A 1 229 ? -10.977 15.062 14.984 1 98.88 229 VAL A O 1
ATOM 1745 N N . THR A 1 230 ? -10.289 12.992 15.523 1 98.81 230 THR A N 1
ATOM 1746 C CA . THR A 1 230 ? -10.172 13.25 16.953 1 98.81 230 THR A CA 1
ATOM 1747 C C . THR A 1 230 ? -8.852 12.711 17.484 1 98.81 230 THR A C 1
ATOM 1749 O O . THR A 1 230 ? -8.109 12.031 16.781 1 98.81 230 THR A O 1
ATOM 1752 N N . ASP A 1 231 ? -8.539 13.094 18.688 1 98.31 231 ASP A N 1
ATOM 1753 C CA . ASP A 1 231 ? -7.469 12.414 19.406 1 98.31 231 ASP A CA 1
ATOM 1754 C C . ASP A 1 231 ? -7.977 11.133 20.062 1 98.31 231 ASP A C 1
ATOM 1756 O O . ASP A 1 231 ? -9.094 10.695 19.797 1 98.31 231 ASP A O 1
ATOM 1760 N N . ILE A 1 232 ? -7.188 10.492 20.875 1 97.44 232 ILE A N 1
ATOM 1761 C CA . ILE A 1 232 ? -7.512 9.188 21.438 1 97.44 232 ILE A CA 1
ATOM 1762 C C . ILE A 1 232 ? -8.609 9.328 22.484 1 97.44 232 ILE A C 1
ATOM 1764 O O . ILE A 1 232 ? -9.219 8.344 22.891 1 97.44 232 ILE A O 1
ATOM 1768 N N . HIS A 1 233 ? -8.875 10.562 22.891 1 97.06 233 HIS A N 1
ATOM 1769 C CA . HIS A 1 233 ? -9.883 10.805 23.922 1 97.06 233 HIS A CA 1
ATOM 1770 C C . HIS A 1 233 ? -11.227 11.172 23.297 1 97.06 233 HIS A C 1
ATOM 1772 O O . HIS A 1 233 ? -12.227 11.297 24.016 1 97.06 233 HIS A O 1
ATOM 1778 N N . GLY A 1 234 ? -11.242 11.391 22.031 1 97.94 234 GLY A N 1
ATOM 1779 C CA . GLY A 1 234 ? -12.484 11.711 21.328 1 97.94 234 GLY A CA 1
ATOM 1780 C C . GLY A 1 234 ? -12.68 13.195 21.125 1 97.94 234 GLY A C 1
ATOM 1781 O O . GLY A 1 234 ? -13.688 13.617 20.547 1 97.94 234 GLY A O 1
ATOM 1782 N N . ASP A 1 235 ? -11.742 13.992 21.5 1 98.19 235 ASP A N 1
ATOM 1783 C CA . ASP A 1 235 ? -11.805 15.438 21.312 1 98.19 235 ASP A CA 1
ATOM 1784 C C . ASP A 1 235 ? -11.289 15.836 19.938 1 98.19 235 ASP A C 1
ATOM 1786 O O . ASP A 1 235 ? -10.508 15.102 19.328 1 98.19 235 ASP A O 1
ATOM 1790 N N . ARG A 1 236 ? -11.742 16.984 19.469 1 98 236 ARG A N 1
ATOM 1791 C CA . ARG A 1 236 ? -11.281 17.469 18.172 1 98 236 ARG A CA 1
ATOM 1792 C C . ARG A 1 236 ? -9.758 17.484 18.094 1 98 236 ARG A C 1
ATOM 1794 O O . ARG A 1 236 ? -9.094 18 19 1 98 236 ARG A O 1
ATOM 1801 N N . TRP A 1 237 ? -9.195 17 17.094 1 98.19 237 TRP A N 1
ATOM 1802 C CA . TRP A 1 237 ? -7.754 16.859 16.953 1 98.19 237 TRP A CA 1
ATOM 1803 C C . TRP A 1 237 ? -7.102 18.219 16.672 1 98.19 237 TRP A C 1
ATOM 1805 O O . TRP A 1 237 ? -7.621 19.016 15.891 1 98.19 237 TRP A O 1
ATOM 1815 N N . THR A 1 238 ? -5.996 18.453 17.266 1 95.69 238 THR A N 1
ATOM 1816 C CA . THR A 1 238 ? -5.07 19.531 16.969 1 95.69 238 THR A CA 1
ATOM 1817 C C . THR A 1 238 ? -3.641 19.016 16.859 1 95.69 238 THR A C 1
ATOM 1819 O O . THR A 1 238 ? -3.369 17.859 17.172 1 95.69 238 THR A O 1
ATOM 1822 N N . ALA A 1 239 ? -2.781 19.844 16.422 1 94.12 239 ALA A N 1
ATOM 1823 C CA . ALA A 1 239 ? -1.394 19.422 16.234 1 94.12 239 ALA A CA 1
ATOM 1824 C C . ALA A 1 239 ? -0.748 19.062 17.562 1 94.12 239 ALA A C 1
ATOM 1826 O O . ALA A 1 239 ? 0.32 18.438 17.594 1 94.12 239 ALA A O 1
ATOM 1827 N N . GLY A 1 240 ? -1.365 19.359 18.656 1 92.19 240 GLY A N 1
ATOM 1828 C CA . GLY A 1 240 ? -0.856 19.047 19.984 1 92.19 240 GLY A CA 1
ATOM 1829 C C . GLY A 1 240 ? -1.528 17.828 20.594 1 92.19 240 GLY A C 1
ATOM 1830 O O . GLY A 1 240 ? -1.207 17.438 21.719 1 92.19 240 GLY A O 1
ATOM 1831 N N . SER A 1 241 ? -2.367 17.172 19.891 1 94.94 241 SER A N 1
ATOM 1832 C CA . SER A 1 241 ? -3.186 16.078 20.422 1 94.94 241 SER A CA 1
ATOM 1833 C C . SER A 1 241 ? -2.371 14.805 20.562 1 94.94 241 SER A C 1
ATOM 1835 O O . SER A 1 241 ? -1.406 14.586 19.828 1 94.94 241 SER A O 1
ATOM 1837 N N . GLU A 1 242 ? -2.84 14.023 21.5 1 95.12 242 GLU A N 1
ATOM 1838 C CA . GLU A 1 242 ? -2.316 12.664 21.625 1 95.12 242 GLU A CA 1
ATOM 1839 C C . GLU A 1 242 ? -2.994 11.719 20.641 1 95.12 242 GLU A C 1
ATOM 1841 O O . GLU A 1 242 ? -4.219 11.57 20.656 1 95.12 242 GLU A O 1
ATOM 1846 N N . GLY A 1 243 ? -2.176 11.141 19.859 1 97.31 243 GLY A N 1
ATOM 1847 C CA . GLY A 1 243 ? -2.727 10.211 18.875 1 97.31 243 GLY A CA 1
ATOM 1848 C C . GLY A 1 243 ? -3.523 10.898 17.781 1 97.31 243 GLY A C 1
ATOM 1849 O O . GLY A 1 243 ? -3.52 12.125 17.688 1 97.31 243 GLY A O 1
ATOM 1850 N N . LEU A 1 244 ? -4.094 10.156 16.953 1 98.75 244 LEU A N 1
ATOM 1851 C CA . LEU A 1 244 ? -4.891 10.594 15.812 1 98.75 244 LEU A CA 1
ATOM 1852 C C . LEU A 1 244 ? -5.859 9.5 15.375 1 98.75 244 LEU A C 1
ATOM 1854 O O . LEU A 1 244 ? -5.441 8.375 15.102 1 98.75 244 LEU A O 1
ATOM 1858 N N . VAL A 1 245 ? -7.145 9.805 15.391 1 98.88 245 VAL A N 1
ATOM 1859 C CA . VAL A 1 245 ? -8.211 8.938 14.914 1 98.88 245 VAL A CA 1
ATOM 1860 C C . VAL A 1 245 ? -9 9.648 13.812 1 98.88 245 VAL A C 1
ATOM 1862 O O . VAL A 1 245 ? -9.719 10.609 14.078 1 98.88 245 VAL A O 1
ATOM 1865 N N . ALA A 1 246 ? -8.828 9.227 12.602 1 98.94 246 ALA A N 1
ATOM 1866 C CA . ALA A 1 246 ? -9.547 9.789 11.461 1 98.94 246 ALA A CA 1
ATOM 1867 C C . ALA A 1 246 ? -10.484 8.75 10.844 1 98.94 246 ALA A C 1
ATOM 1869 O O . ALA A 1 246 ? -10.109 7.59 10.664 1 98.94 246 ALA A O 1
ATOM 1870 N N . SER A 1 247 ? -11.719 9.172 10.578 1 98.88 247 SER A N 1
ATOM 1871 C CA . SER A 1 247 ? -12.695 8.242 10.016 1 98.88 247 SER A CA 1
ATOM 1872 C C . SER A 1 247 ? -13.633 8.953 9.047 1 98.88 247 SER A C 1
ATOM 1874 O O . SER A 1 247 ? -13.547 10.172 8.867 1 98.88 247 SER A O 1
ATOM 1876 N N . ASN A 1 248 ? -14.469 8.148 8.438 1 98.44 248 ASN A N 1
ATOM 1877 C CA . ASN A 1 248 ? -15.484 8.695 7.535 1 98.44 248 ASN A CA 1
ATOM 1878 C C . ASN A 1 248 ? -16.609 9.375 8.305 1 98.44 248 ASN A C 1
ATOM 1880 O O . ASN A 1 248 ? -17.562 9.883 7.699 1 98.44 248 ASN A O 1
ATOM 1884 N N . GLY A 1 249 ? -16.531 9.383 9.633 1 97.38 249 GLY A N 1
ATOM 1885 C CA . GLY A 1 249 ? -17.531 10.039 10.453 1 97.38 249 GLY A CA 1
ATOM 1886 C C . GLY A 1 249 ? -18.656 9.109 10.875 1 97.38 249 GLY A C 1
ATOM 1887 O O . GLY A 1 249 ? -19.125 9.164 12.016 1 97.38 249 GLY A O 1
ATOM 1888 N N . GLU A 1 250 ? -19.156 8.133 10.125 1 90.06 250 GLU A N 1
ATOM 1889 C CA . GLU A 1 250 ? -20.312 7.266 10.328 1 90.06 250 GLU A CA 1
ATOM 1890 C C . GLU A 1 250 ? -20.078 6.281 11.469 1 90.06 250 GLU A C 1
ATOM 1892 O O . GLU A 1 250 ? -20.969 6.039 12.281 1 90.06 250 GLU A O 1
ATOM 1897 N N . ALA A 1 251 ? -18.922 5.711 11.539 1 94.12 251 ALA A N 1
ATOM 1898 C CA . ALA A 1 251 ? -18.609 4.754 12.594 1 94.12 251 ALA A CA 1
ATOM 1899 C C . ALA A 1 251 ? -17.375 5.203 13.383 1 94.12 251 ALA A C 1
ATOM 1901 O O . ALA A 1 251 ? -16.531 4.383 13.75 1 94.12 251 ALA A O 1
ATOM 1902 N N . HIS A 1 252 ? -17.359 6.438 13.703 1 98.19 252 HIS A N 1
ATOM 1903 C CA . HIS A 1 252 ? -16.188 6.992 14.375 1 98.19 252 HIS A CA 1
ATOM 1904 C C . HIS A 1 252 ? -16.016 6.402 15.773 1 98.19 252 HIS A C 1
ATOM 1906 O O . HIS A 1 252 ? -14.883 6.164 16.219 1 98.19 252 HIS A O 1
ATOM 1912 N N . ASP A 1 253 ? -17.078 6.094 16.438 1 97.94 253 ASP A N 1
ATOM 1913 C CA . ASP A 1 253 ? -17 5.555 17.797 1 97.94 253 ASP A CA 1
ATOM 1914 C C . ASP A 1 253 ? -16.344 4.18 17.812 1 97.94 253 ASP A C 1
ATOM 1916 O O . ASP A 1 253 ? -15.57 3.863 18.719 1 97.94 253 ASP A O 1
ATOM 1920 N N . ASP A 1 254 ? -16.641 3.395 16.812 1 98.25 254 ASP A N 1
ATOM 1921 C CA . ASP A 1 254 ? -16 2.088 16.688 1 98.25 254 ASP A CA 1
ATOM 1922 C C . ASP A 1 254 ? -14.508 2.23 16.422 1 98.25 254 ASP A C 1
ATOM 1924 O O . ASP A 1 254 ? -13.703 1.474 16.969 1 98.25 254 ASP A O 1
ATOM 1928 N N . VAL A 1 255 ? -14.195 3.191 15.586 1 98.75 255 VAL A N 1
ATOM 1929 C CA . VAL A 1 255 ? -12.797 3.438 15.25 1 98.75 255 VAL A CA 1
ATOM 1930 C C . VAL A 1 255 ? -12.047 3.941 16.484 1 98.75 255 VAL A C 1
ATOM 1932 O O . VAL A 1 255 ? -10.93 3.494 16.766 1 98.75 255 VAL A O 1
ATOM 1935 N N . LEU A 1 256 ? -12.68 4.848 17.203 1 98.62 256 LEU A N 1
ATOM 1936 C CA . LEU A 1 256 ? -12.102 5.379 18.422 1 98.62 256 LEU A CA 1
ATOM 1937 C C . LEU A 1 256 ? -11.898 4.273 19.453 1 98.62 256 LEU A C 1
ATOM 1939 O O . LEU A 1 256 ? -10.883 4.238 20.141 1 98.62 256 LEU A O 1
ATOM 1943 N N . ALA A 1 257 ? -12.844 3.379 19.578 1 98.25 257 ALA A N 1
ATOM 1944 C CA . ALA A 1 257 ? -12.727 2.252 20.5 1 98.25 257 ALA A CA 1
ATOM 1945 C C . ALA A 1 257 ? -11.508 1.394 20.156 1 98.25 257 ALA A C 1
ATOM 1947 O O . ALA A 1 257 ? -10.766 0.973 21.062 1 98.25 257 ALA A O 1
ATOM 1948 N N . ALA A 1 258 ? -11.312 1.165 18.891 1 98.25 258 ALA A N 1
ATOM 1949 C CA . ALA A 1 258 ? -10.148 0.405 18.453 1 98.25 258 ALA A CA 1
ATOM 1950 C C . ALA A 1 258 ? -8.852 1.111 18.859 1 98.25 258 ALA A C 1
ATOM 1952 O O . ALA A 1 258 ? -7.914 0.475 19.344 1 98.25 258 ALA A O 1
ATOM 1953 N N . ALA A 1 259 ? -8.812 2.387 18.672 1 98.38 259 ALA A N 1
ATOM 1954 C CA . ALA A 1 259 ? -7.625 3.168 19.016 1 98.38 259 ALA A CA 1
ATOM 1955 C C . ALA A 1 259 ? -7.332 3.096 20.516 1 98.38 259 ALA A C 1
ATOM 1957 O O . ALA A 1 259 ? -6.172 3.01 20.922 1 98.38 259 ALA A O 1
ATOM 1958 N N . ARG A 1 260 ? -8.328 3.078 21.281 1 97.81 260 ARG A N 1
ATOM 1959 C CA . ARG A 1 260 ? -8.18 3.098 22.734 1 97.81 260 ARG A CA 1
ATOM 1960 C C . ARG A 1 260 ? -7.684 1.749 23.25 1 97.81 260 ARG A C 1
ATOM 1962 O O . ARG A 1 260 ? -7.168 1.657 24.359 1 97.81 260 ARG A O 1
ATOM 1969 N N . GLU A 1 261 ? -7.836 0.728 22.453 1 97.06 261 GLU A N 1
ATOM 1970 C CA . GLU A 1 261 ? -7.367 -0.603 22.828 1 97.06 261 GLU A CA 1
ATOM 1971 C C . GLU A 1 261 ? -5.852 -0.716 22.688 1 97.06 261 GLU A C 1
ATOM 1973 O O . GLU A 1 261 ? -5.246 -1.669 23.188 1 97.06 261 GLU A O 1
ATOM 1978 N N . ILE A 1 262 ? -5.207 0.205 22 1 96.75 262 ILE A N 1
ATOM 1979 C CA . ILE A 1 262 ? -3.764 0.166 21.797 1 96.75 262 ILE A CA 1
ATOM 1980 C C . ILE A 1 262 ? -3.047 0.278 23.141 1 96.75 262 ILE A C 1
ATOM 1982 O O . ILE A 1 262 ? -2.035 -0.388 23.359 1 96.75 262 ILE A O 1
ATOM 1986 N N . ARG A 1 263 ? -3.484 1.22 23.938 1 91 263 ARG A N 1
ATOM 1987 C CA . ARG A 1 263 ? -2.99 1.355 25.312 1 91 263 ARG A CA 1
ATOM 1988 C C . ARG A 1 263 ? -4.141 1.363 26.312 1 91 263 ARG A C 1
ATOM 1990 O O . ARG A 1 263 ? -4.605 2.428 26.719 1 91 263 ARG A O 1
ATOM 1997 N N . PRO A 1 264 ? -4.543 0.133 26.625 1 76.88 264 PRO A N 1
ATOM 1998 C CA . PRO A 1 264 ? -5.668 0.08 27.562 1 76.88 264 PRO A CA 1
ATOM 1999 C C . PRO A 1 264 ? -5.332 0.684 28.922 1 76.88 264 PRO A C 1
ATOM 2001 O O . PRO A 1 264 ? -4.18 0.63 29.359 1 76.88 264 PRO A O 1
ATOM 2004 N N . GLU A 1 265 ? -6.172 1.599 29.516 1 64.69 265 GLU A N 1
ATOM 2005 C CA . GLU A 1 265 ? -6.02 2.191 30.844 1 64.69 265 GLU A CA 1
ATOM 2006 C C . GLU A 1 265 ? -5.785 1.118 31.906 1 64.69 265 GLU A C 1
ATOM 2008 O O . GLU A 1 265 ? -6.242 -0.017 31.766 1 64.69 265 GLU A O 1
ATOM 2013 N N . MET B 1 1 ? 10.562 -22.453 -31.891 1 42.06 1 MET B N 1
ATOM 2014 C CA . MET B 1 1 ? 9.453 -21.625 -31.438 1 42.06 1 MET B CA 1
ATOM 2015 C C . MET B 1 1 ? 9.812 -20.141 -31.516 1 42.06 1 MET B C 1
ATOM 2017 O O . MET B 1 1 ? 10.914 -19.75 -31.141 1 42.06 1 MET B O 1
ATOM 2021 N N . ASN B 1 2 ? 9.203 -19.266 -32.312 1 52.03 2 ASN B N 1
ATOM 2022 C CA . ASN B 1 2 ? 9.461 -17.844 -32.5 1 52.03 2 ASN B CA 1
ATOM 2023 C C . ASN B 1 2 ? 9.445 -17.094 -31.188 1 52.03 2 ASN B C 1
ATOM 2025 O O . ASN B 1 2 ? 8.766 -17.5 -30.234 1 52.03 2 ASN B O 1
ATOM 2029 N N . GLU B 1 3 ? 10.555 -16.328 -30.891 1 56.75 3 GLU B N 1
ATOM 2030 C CA . GLU B 1 3 ? 10.75 -15.555 -29.672 1 56.75 3 GLU B CA 1
ATOM 2031 C C . GLU B 1 3 ? 9.422 -15.023 -29.141 1 56.75 3 GLU B C 1
ATOM 2033 O O . GLU B 1 3 ? 9.211 -14.953 -27.938 1 56.75 3 GLU B O 1
ATOM 2038 N N . ASP B 1 4 ? 8.508 -14.852 -30.031 1 67.06 4 ASP B N 1
ATOM 2039 C CA . ASP B 1 4 ? 7.195 -14.312 -29.688 1 67.06 4 ASP B CA 1
ATOM 2040 C C . ASP B 1 4 ? 6.289 -15.406 -29.109 1 67.06 4 ASP B C 1
ATOM 2042 O O . ASP B 1 4 ? 5.281 -15.109 -28.469 1 67.06 4 ASP B O 1
ATOM 2046 N N . ASP B 1 5 ? 6.809 -16.625 -29.172 1 74 5 ASP B N 1
ATOM 2047 C CA . ASP B 1 5 ? 5.941 -17.734 -28.797 1 74 5 ASP B CA 1
ATOM 2048 C C . ASP B 1 5 ? 6.414 -18.375 -27.484 1 74 5 ASP B C 1
ATOM 2050 O O . ASP B 1 5 ? 5.762 -19.281 -26.953 1 74 5 ASP B O 1
ATOM 2054 N N . ASP B 1 6 ? 7.453 -17.734 -27.047 1 91.5 6 ASP B N 1
ATOM 2055 C CA . ASP B 1 6 ? 7.938 -18.359 -25.812 1 91.5 6 ASP B CA 1
ATOM 2056 C C . ASP B 1 6 ? 7.039 -18 -24.625 1 91.5 6 ASP B C 1
ATOM 2058 O O . ASP B 1 6 ? 6.336 -16.984 -24.656 1 91.5 6 ASP B O 1
ATOM 2062 N N . HIS B 1 7 ? 7.039 -18.844 -23.672 1 96.75 7 HIS B N 1
ATOM 2063 C CA . HIS B 1 7 ? 6.133 -18.766 -22.531 1 96.75 7 HIS B CA 1
ATOM 2064 C C . HIS B 1 7 ? 6.258 -17.406 -21.828 1 96.75 7 HIS B C 1
ATOM 2066 O O . HIS B 1 7 ? 5.258 -16.828 -21.406 1 96.75 7 HIS B O 1
ATOM 2072 N N . VAL B 1 8 ? 7.473 -16.906 -21.75 1 98 8 VAL B N 1
ATOM 2073 C CA . VAL B 1 8 ? 7.719 -15.656 -21.047 1 98 8 VAL B CA 1
ATOM 2074 C C . VAL B 1 8 ? 7.074 -14.5 -21.797 1 98 8 VAL B C 1
ATOM 2076 O O . VAL B 1 8 ? 6.352 -13.688 -21.219 1 98 8 VAL B O 1
ATOM 2079 N N . SER B 1 9 ? 7.336 -14.445 -23.078 1 97.69 9 SER B N 1
ATOM 2080 C CA . SER B 1 9 ? 6.785 -13.375 -23.906 1 97.69 9 SER B CA 1
ATOM 2081 C C . SER B 1 9 ? 5.262 -13.422 -23.922 1 97.69 9 SER B C 1
ATOM 2083 O O . SER B 1 9 ? 4.605 -12.383 -23.859 1 97.69 9 SER B O 1
ATOM 2085 N N . VAL B 1 10 ? 4.707 -14.602 -24 1 98.25 10 VAL B N 1
ATOM 2086 C CA . VAL B 1 10 ? 3.256 -14.758 -24.047 1 98.25 10 VAL B CA 1
ATOM 2087 C C . VAL B 1 10 ? 2.654 -14.352 -22.703 1 98.25 10 VAL B C 1
ATOM 2089 O O . VAL B 1 10 ? 1.635 -13.656 -22.656 1 98.25 10 VAL B O 1
ATOM 2092 N N . ALA B 1 11 ? 3.283 -14.734 -21.609 1 98.75 11 ALA B N 1
ATOM 2093 C CA . ALA B 1 11 ? 2.803 -14.359 -20.281 1 98.75 11 ALA B CA 1
ATOM 2094 C C . ALA B 1 11 ? 2.762 -12.844 -20.125 1 98.75 11 ALA B C 1
ATOM 2096 O O . ALA B 1 11 ? 1.773 -12.289 -19.641 1 98.75 11 ALA B O 1
ATOM 2097 N N . GLU B 1 12 ? 3.822 -12.227 -20.547 1 98.81 12 GLU B N 1
ATOM 2098 C CA . GLU B 1 12 ? 3.904 -10.773 -20.422 1 98.81 12 GLU B CA 1
ATOM 2099 C C . GLU B 1 12 ? 2.863 -10.086 -21.312 1 98.81 12 GLU B C 1
ATOM 2101 O O . GLU B 1 12 ? 2.152 -9.188 -20.844 1 98.81 12 GLU B O 1
ATOM 2106 N N . ARG B 1 13 ? 2.787 -10.492 -22.531 1 98.69 13 ARG B N 1
ATOM 2107 C CA . ARG B 1 13 ? 1.818 -9.898 -23.453 1 98.69 13 ARG B CA 1
ATOM 2108 C C . ARG B 1 13 ? 0.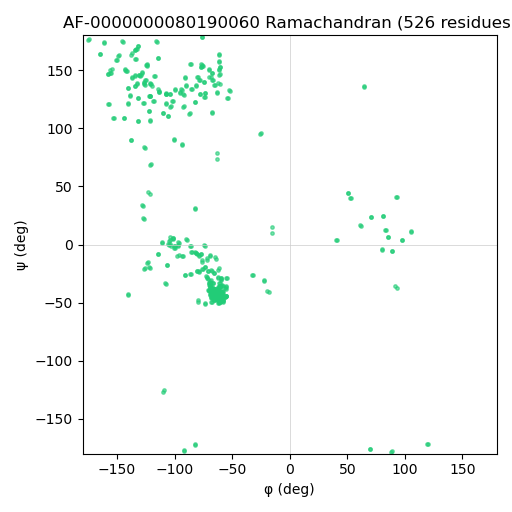395 -10.07 -22.938 1 98.69 13 ARG B C 1
ATOM 2110 O O . ARG B 1 13 ? -0.413 -9.141 -22.984 1 98.69 13 ARG B O 1
ATOM 2117 N N . ALA B 1 14 ? 0.083 -11.266 -22.469 1 98.75 14 ALA B N 1
ATOM 2118 C CA . ALA B 1 14 ? -1.255 -11.57 -21.969 1 98.75 14 ALA B CA 1
ATOM 2119 C C . ALA B 1 14 ? -1.588 -10.727 -20.734 1 98.75 14 ALA B C 1
ATOM 2121 O O . ALA B 1 14 ? -2.666 -10.133 -20.672 1 98.75 14 ALA B O 1
ATOM 2122 N N . ALA B 1 15 ? -0.648 -10.648 -19.797 1 98.88 15 ALA B N 1
ATOM 2123 C CA . ALA B 1 15 ? -0.864 -9.867 -18.578 1 98.88 15 ALA B CA 1
ATOM 2124 C C . ALA B 1 15 ? -1.076 -8.391 -18.906 1 98.88 15 ALA B C 1
ATOM 2126 O O . ALA B 1 15 ? -1.99 -7.754 -18.375 1 98.88 15 ALA B O 1
ATOM 2127 N N . ARG B 1 16 ? -0.26 -7.883 -19.797 1 98.88 16 ARG B N 1
ATOM 2128 C CA . ARG B 1 16 ? -0.38 -6.477 -20.172 1 98.88 16 ARG B CA 1
ATOM 2129 C C . ARG B 1 16 ? -1.702 -6.215 -20.891 1 98.88 16 ARG B C 1
ATOM 2131 O O . ARG B 1 16 ? -2.375 -5.219 -20.609 1 98.88 16 ARG B O 1
ATOM 2138 N N . ALA B 1 17 ? -2.072 -7.074 -21.797 1 98.81 17 ALA B N 1
ATOM 2139 C CA . ALA B 1 17 ? -3.316 -6.906 -22.547 1 98.81 17 ALA B CA 1
ATOM 2140 C C . ALA B 1 17 ? -4.523 -6.93 -21.625 1 98.81 17 ALA B C 1
ATOM 2142 O O . ALA B 1 17 ? -5.391 -6.059 -21.688 1 98.81 17 ALA B O 1
ATOM 2143 N N . GLY B 1 18 ? -4.586 -7.949 -20.766 1 98.62 18 GLY B N 1
ATOM 2144 C CA . GLY B 1 18 ? -5.664 -8 -19.797 1 98.62 18 GLY B CA 1
ATOM 2145 C C . GLY B 1 18 ? -5.664 -6.828 -18.844 1 98.62 18 GLY B C 1
ATOM 2146 O O . GLY B 1 18 ? -6.723 -6.293 -18.5 1 98.62 18 GLY B O 1
ATOM 2147 N N . GLY B 1 19 ? -4.465 -6.461 -18.359 1 98.75 19 GLY B N 1
ATOM 2148 C CA . GLY B 1 19 ? -4.324 -5.332 -17.453 1 98.75 19 GLY B CA 1
ATOM 2149 C C . GLY B 1 19 ? -4.844 -4.031 -18.031 1 98.75 19 GLY B C 1
ATOM 2150 O O . GLY B 1 19 ? -5.445 -3.223 -17.328 1 98.75 19 GLY B O 1
ATOM 2151 N N . GLU B 1 20 ? -4.602 -3.785 -19.297 1 98.5 20 GLU B N 1
ATOM 2152 C CA . GLU B 1 20 ? -5.082 -2.582 -19.969 1 98.5 20 GLU B CA 1
ATOM 2153 C C . GLU B 1 20 ? -6.605 -2.529 -19.984 1 98.5 20 GLU B C 1
ATOM 2155 O O . GLU B 1 20 ? -7.199 -1.465 -19.797 1 98.5 20 GLU B O 1
ATOM 2160 N N . VAL B 1 21 ? -7.238 -3.664 -20.219 1 98 21 VAL B N 1
ATOM 2161 C CA . VAL B 1 21 ? -8.695 -3.75 -20.219 1 98 21 VAL B CA 1
ATOM 2162 C C . VAL B 1 21 ? -9.234 -3.373 -18.844 1 98 21 VAL B C 1
ATOM 2164 O O . VAL B 1 21 ? -10.172 -2.58 -18.719 1 98 21 VAL B O 1
ATOM 2167 N N . ALA B 1 22 ? -8.664 -3.969 -17.828 1 97.69 22 ALA B N 1
ATOM 2168 C CA . ALA B 1 22 ? -9.102 -3.674 -16.469 1 97.69 22 ALA B CA 1
ATOM 2169 C C . ALA B 1 22 ? -8.852 -2.207 -16.109 1 97.69 22 ALA B C 1
ATOM 2171 O O . ALA B 1 22 ? -9.68 -1.571 -15.461 1 97.69 22 ALA B O 1
ATOM 2172 N N . LEU B 1 23 ? -7.711 -1.679 -16.547 1 98.19 23 LEU B N 1
ATOM 2173 C CA . LEU B 1 23 ? -7.332 -0.302 -16.25 1 98.19 23 LEU B CA 1
ATOM 2174 C C . LEU B 1 23 ? -8.352 0.677 -16.812 1 98.19 23 LEU B C 1
ATOM 2176 O O . LEU B 1 23 ? -8.656 1.696 -16.188 1 98.19 23 LEU B O 1
ATOM 2180 N N . ASP B 1 24 ? -8.891 0.384 -17.953 1 96.62 24 ASP B N 1
ATOM 2181 C CA . ASP B 1 24 ? -9.891 1.234 -18.594 1 96.62 24 ASP B CA 1
ATOM 2182 C C . ASP B 1 24 ? -11.125 1.399 -17.703 1 96.62 24 ASP B C 1
ATOM 2184 O O . ASP B 1 24 ? -11.812 2.418 -17.781 1 96.62 24 ASP B O 1
ATOM 2188 N N . ALA B 1 25 ? -11.367 0.417 -16.906 1 94.69 25 ALA B N 1
ATOM 2189 C CA . ALA B 1 25 ? -12.547 0.439 -16.062 1 94.69 25 ALA B CA 1
ATOM 2190 C C . ALA B 1 25 ? -12.219 1.014 -14.68 1 94.69 25 ALA B C 1
ATOM 2192 O O . ALA B 1 25 ? -13.125 1.334 -13.906 1 94.69 25 ALA B O 1
ATOM 2193 N N . PHE B 1 26 ? -10.984 1.213 -14.367 1 96.12 26 PHE B N 1
ATOM 2194 C CA . PHE B 1 26 ? -10.523 1.651 -13.055 1 96.12 26 PHE B CA 1
ATOM 2195 C C . PHE B 1 26 ? -10.844 3.125 -12.836 1 96.12 26 PHE B C 1
ATOM 2197 O O . PHE B 1 26 ? -10.57 3.961 -13.703 1 96.12 26 PHE B O 1
ATOM 2204 N N . ARG B 1 27 ? -11.453 3.506 -11.703 1 94.38 27 ARG B N 1
ATOM 2205 C CA . ARG B 1 27 ? -11.82 4.852 -11.266 1 94.38 27 ARG B CA 1
ATOM 2206 C C . ARG B 1 27 ? -12.805 5.492 -12.234 1 94.38 27 ARG B C 1
ATOM 2208 O O . ARG B 1 27 ? -12.758 6.703 -12.469 1 94.38 27 ARG B O 1
ATOM 2215 N N . THR B 1 28 ? -13.477 4.871 -13.102 1 83.69 28 THR B N 1
ATOM 2216 C CA . THR B 1 28 ? -14.469 5.441 -14.016 1 83.69 28 THR B CA 1
ATOM 2217 C C . THR B 1 28 ? -15.82 5.582 -13.32 1 83.69 28 THR B C 1
ATOM 2219 O O . THR B 1 28 ? -16.688 6.312 -13.797 1 83.69 28 THR B O 1
ATOM 2222 N N . GLY B 1 29 ? -15.938 5.789 -12.156 1 61.28 29 GLY B N 1
ATOM 2223 C CA . GLY B 1 29 ? -17.141 6.184 -11.445 1 61.28 29 GLY B CA 1
ATOM 2224 C C . GLY B 1 29 ? -18.391 5.465 -11.938 1 61.28 29 GLY B C 1
ATOM 2225 O O . GLY B 1 29 ? -19.5 5.988 -11.828 1 61.28 29 GLY B O 1
ATOM 2226 N N . ILE B 1 30 ? -18.422 4.504 -12.867 1 50.34 30 ILE B N 1
ATOM 2227 C CA . ILE B 1 30 ? -19.781 4.184 -13.289 1 50.34 30 ILE B CA 1
ATOM 2228 C C . ILE B 1 30 ? -20.766 4.531 -12.172 1 50.34 30 ILE B C 1
ATOM 2230 O O . ILE B 1 30 ? -20.531 4.18 -11.008 1 50.34 30 ILE B O 1
ATOM 2234 N N . ASP B 1 31 ? -21.297 5.844 -12.398 1 42.16 31 ASP B N 1
ATOM 2235 C CA . ASP B 1 31 ? -22.359 6.418 -11.57 1 42.16 31 ASP B CA 1
ATOM 2236 C C . ASP B 1 31 ? -23.047 5.344 -10.742 1 42.16 31 ASP B C 1
ATOM 2238 O O . ASP B 1 31 ? -24.234 5.059 -10.945 1 42.16 31 ASP B O 1
ATOM 2242 N N . VAL B 1 32 ? -22.641 4.266 -10.656 1 39.31 32 VAL B N 1
ATOM 2243 C CA . VAL B 1 32 ? -23.562 3.314 -10.055 1 39.31 32 VAL B CA 1
ATOM 2244 C C . VAL B 1 32 ? -23.859 3.717 -8.609 1 39.31 32 VAL B C 1
ATOM 2246 O O . VAL B 1 32 ? -22.969 3.658 -7.75 1 39.31 32 VAL B O 1
ATOM 2249 N N . GLU B 1 33 ? -24.594 4.555 -8.328 1 40.94 33 GLU B N 1
ATOM 2250 C CA . GLU B 1 33 ? -25.188 5.039 -7.094 1 40.94 33 GLU B CA 1
ATOM 2251 C C . GLU B 1 33 ? -25.172 3.963 -6.012 1 40.94 33 GLU B C 1
ATOM 2253 O O . GLU B 1 33 ? -25.406 4.254 -4.836 1 40.94 33 GLU B O 1
ATOM 2258 N N . THR B 1 34 ? -25.25 2.607 -6.207 1 42.5 34 THR B N 1
ATOM 2259 C CA . THR B 1 34 ? -25.422 1.626 -5.141 1 42.5 34 THR B CA 1
ATOM 2260 C C . THR B 1 34 ? -24.25 0.655 -5.098 1 42.5 34 THR B C 1
ATOM 2262 O O . THR B 1 34 ? -23.578 0.437 -6.109 1 42.5 34 THR B O 1
ATOM 2265 N N . LYS B 1 35 ? -23.609 0.224 -3.951 1 48.84 35 LYS B N 1
ATOM 2266 C CA . LYS B 1 35 ? -22.703 -0.872 -3.639 1 48.84 35 LYS B CA 1
ATOM 2267 C C . LYS B 1 35 ? -22.75 -1.951 -4.715 1 48.84 35 LYS B C 1
ATOM 2269 O O . LYS B 1 35 ? -21.703 -2.488 -5.109 1 48.84 35 LYS B O 1
ATOM 2274 N N . SER B 1 36 ? -23.859 -2.16 -5.102 1 55.19 36 SER B N 1
ATOM 2275 C CA . SER B 1 36 ? -24.141 -3.094 -6.191 1 55.19 36 SER B CA 1
ATOM 2276 C C . SER B 1 36 ? -23.469 -2.641 -7.488 1 55.19 36 SER B C 1
ATOM 2278 O O . SER B 1 36 ? -23.031 -3.469 -8.289 1 55.19 36 SER B O 1
ATOM 2280 N N . GLY B 1 37 ? -23.156 -1.266 -7.461 1 58.44 37 GLY B N 1
ATOM 2281 C CA . GLY B 1 37 ? -22.609 -0.699 -8.68 1 58.44 37 GLY B CA 1
ATOM 2282 C C . GLY B 1 37 ? -21.125 -0.987 -8.859 1 58.44 37 GLY B C 1
ATOM 2283 O O . GLY B 1 37 ? -20.719 -1.525 -9.883 1 58.44 37 GLY B O 1
ATOM 2284 N N . LYS B 1 38 ? -20.422 -0.754 -7.898 1 64.94 38 LYS B N 1
ATOM 2285 C CA . LYS B 1 38 ? -18.984 -0.989 -8.031 1 64.94 38 LYS B CA 1
ATOM 2286 C C . LYS B 1 38 ? -18.672 -2.48 -8.117 1 64.94 38 LYS B C 1
ATOM 2288 O O . LYS B 1 38 ? -17.766 -2.891 -8.852 1 64.94 38 LYS B O 1
ATOM 2293 N N . THR B 1 39 ? -19.344 -3.266 -7.383 1 72.69 39 THR B N 1
ATOM 2294 C CA . THR B 1 39 ? -19.188 -4.715 -7.457 1 72.69 39 THR B CA 1
ATOM 2295 C C . THR B 1 39 ? -19.5 -5.219 -8.867 1 72.69 39 THR B C 1
ATOM 2297 O O . THR B 1 39 ? -18.812 -6.105 -9.375 1 72.69 39 THR B O 1
ATOM 2300 N N . ASP B 1 40 ? -20.406 -4.578 -9.422 1 76.81 40 ASP B N 1
ATOM 2301 C CA . ASP B 1 40 ? -20.75 -4.934 -10.797 1 76.81 40 ASP B CA 1
ATOM 2302 C C . ASP B 1 40 ? -19.625 -4.551 -11.758 1 76.81 40 ASP B C 1
ATOM 2304 O O . ASP B 1 40 ? -19.312 -5.301 -12.688 1 76.81 40 ASP B O 1
ATOM 2308 N N . VAL B 1 41 ? -19.016 -3.496 -11.469 1 77.88 41 VAL B N 1
ATOM 2309 C CA . VAL B 1 41 ? -17.969 -2.988 -12.344 1 77.88 41 VAL B CA 1
ATOM 2310 C C . VAL B 1 41 ? -16.766 -3.922 -12.297 1 77.88 41 VAL B C 1
ATOM 2312 O O . VAL B 1 41 ? -16.234 -4.312 -13.336 1 77.88 41 VAL B O 1
ATOM 2315 N N . VAL B 1 42 ? -16.391 -4.32 -11.133 1 84.88 42 VAL B N 1
ATOM 2316 C CA . VAL B 1 42 ? -15.219 -5.18 -11.031 1 84.88 42 VAL B CA 1
ATOM 2317 C C . VAL B 1 42 ? -15.523 -6.551 -11.625 1 84.88 42 VAL B C 1
ATOM 2319 O O . VAL B 1 42 ? -14.664 -7.176 -12.242 1 84.88 42 VAL B O 1
ATOM 2322 N N . THR B 1 43 ? -16.719 -6.879 -11.5 1 85.12 43 THR B N 1
ATOM 2323 C CA . THR B 1 43 ? -17.125 -8.148 -12.094 1 85.12 43 THR B CA 1
ATOM 2324 C C . THR B 1 43 ? -17 -8.102 -13.617 1 85.12 43 THR B C 1
ATOM 2326 O O . THR B 1 43 ? -16.406 -9 -14.219 1 85.12 43 THR B O 1
ATOM 2329 N N . GLN B 1 44 ? -17.469 -7.031 -14.148 1 90.06 44 GLN B N 1
ATOM 2330 C CA . GLN B 1 44 ? -17.375 -6.879 -15.602 1 90.06 44 GLN B CA 1
ATOM 2331 C C . GLN B 1 44 ? -15.93 -6.719 -16.047 1 90.06 44 GLN B C 1
ATOM 2333 O O . GLN B 1 44 ? -15.508 -7.328 -17.031 1 90.06 44 GLN B O 1
ATOM 2338 N N . ALA B 1 45 ? -15.203 -5.891 -15.375 1 93.62 45 ALA B N 1
ATOM 2339 C CA . ALA B 1 45 ? -13.797 -5.688 -15.703 1 93.62 45 ALA B CA 1
ATOM 2340 C C . ALA B 1 45 ? -13.016 -6.996 -15.609 1 93.62 45 ALA B C 1
ATOM 2342 O O . ALA B 1 45 ? -12.18 -7.289 -16.469 1 93.62 45 ALA B O 1
ATOM 2343 N N . ASP B 1 46 ? -13.312 -7.734 -14.578 1 94.12 46 ASP B N 1
ATOM 2344 C CA . ASP B 1 46 ? -12.672 -9.031 -14.359 1 94.12 46 ASP B CA 1
ATOM 2345 C C . ASP B 1 46 ? -12.93 -9.977 -15.523 1 94.12 46 ASP B C 1
ATOM 2347 O O . ASP B 1 46 ? -12 -10.594 -16.047 1 94.12 46 ASP B O 1
ATOM 2351 N N . ARG B 1 47 ? -14.141 -10.094 -15.938 1 93.31 47 ARG B N 1
ATOM 2352 C CA . ARG B 1 47 ? -14.539 -10.984 -17.031 1 93.31 47 ARG B CA 1
ATOM 2353 C C . ARG B 1 47 ? -13.883 -10.562 -18.344 1 93.31 47 ARG B C 1
ATOM 2355 O O . ARG B 1 47 ? -13.359 -11.398 -19.078 1 93.31 47 ARG B O 1
ATOM 2362 N N . LEU B 1 48 ? -13.945 -9.273 -18.625 1 95.56 48 LEU B N 1
ATOM 2363 C CA . LEU B 1 48 ? -13.383 -8.758 -19.875 1 95.56 48 LEU B CA 1
ATOM 2364 C C . LEU B 1 48 ? -11.867 -8.93 -19.891 1 95.56 48 LEU B C 1
ATOM 2366 O O . LEU B 1 48 ? -11.297 -9.312 -20.922 1 95.56 48 LEU B O 1
ATOM 2370 N N . ALA B 1 49 ? -11.25 -8.656 -18.766 1 97.12 49 ALA B N 1
ATOM 2371 C CA . ALA B 1 49 ? -9.805 -8.828 -18.672 1 97.12 49 ALA B CA 1
ATOM 2372 C C . ALA B 1 49 ? -9.414 -10.297 -18.859 1 97.12 49 ALA B C 1
ATOM 2374 O O . ALA B 1 49 ? -8.438 -10.602 -19.531 1 97.12 49 ALA B O 1
ATOM 2375 N N . GLN B 1 50 ? -10.156 -11.195 -18.266 1 96.31 50 GLN B N 1
ATOM 2376 C CA . GLN B 1 50 ? -9.875 -12.625 -18.406 1 96.31 50 GLN B CA 1
ATOM 2377 C C . GLN B 1 50 ? -9.969 -13.062 -19.875 1 96.31 50 GLN B C 1
ATOM 2379 O O . GLN B 1 50 ? -9.094 -13.789 -20.359 1 96.31 50 GLN B O 1
ATOM 2384 N N . ARG B 1 51 ? -11.039 -12.672 -20.5 1 95.81 51 ARG B N 1
ATOM 2385 C CA . ARG B 1 51 ? -11.211 -13.023 -21.906 1 95.81 51 ARG B CA 1
ATOM 2386 C C . ARG B 1 51 ? -10.023 -12.555 -22.734 1 95.81 51 ARG B C 1
ATOM 2388 O O . ARG B 1 51 ? -9.523 -13.297 -23.578 1 95.81 51 ARG B O 1
ATOM 2395 N N . ARG B 1 52 ? -9.586 -11.344 -22.5 1 97.75 52 ARG B N 1
ATOM 2396 C CA . ARG B 1 52 ? -8.477 -10.773 -23.266 1 97.75 52 ARG B CA 1
ATOM 2397 C C . ARG B 1 52 ? -7.184 -11.547 -23 1 97.75 52 ARG B C 1
ATOM 2399 O O . ARG B 1 52 ? -6.422 -11.812 -23.938 1 97.75 52 ARG B O 1
ATOM 2406 N N . VAL B 1 53 ? -6.898 -11.914 -21.75 1 98.25 53 VAL B N 1
ATOM 2407 C CA . VAL B 1 53 ? -5.723 -12.695 -21.375 1 98.25 53 VAL B CA 1
ATOM 2408 C C . VAL B 1 53 ? -5.734 -14.023 -22.125 1 98.25 53 VAL B C 1
ATOM 2410 O O . VAL B 1 53 ? -4.742 -14.398 -22.75 1 98.25 53 VAL B O 1
ATOM 2413 N N . ILE B 1 54 ? -6.852 -14.703 -22.125 1 97.06 54 ILE B N 1
ATOM 2414 C CA . ILE B 1 54 ? -6.98 -16.031 -22.719 1 97.06 54 ILE B CA 1
ATOM 2415 C C . ILE B 1 54 ? -6.832 -15.914 -24.25 1 97.06 54 ILE B C 1
ATOM 2417 O O . ILE B 1 54 ? -6.207 -16.766 -24.875 1 97.06 54 ILE B O 1
ATOM 2421 N N . GLU B 1 55 ? -7.438 -14.867 -24.812 1 97.5 55 GLU B N 1
ATOM 2422 C CA . GLU B 1 55 ? -7.305 -14.633 -26.25 1 97.5 55 GLU B CA 1
ATOM 2423 C C . GLU B 1 55 ? -5.836 -14.547 -26.656 1 97.5 55 GLU B C 1
ATOM 2425 O O . GLU B 1 55 ? -5.426 -15.156 -27.641 1 97.5 55 GLU B O 1
ATOM 2430 N N . VAL B 1 56 ? -5.039 -13.836 -25.891 1 98.06 56 VAL B N 1
ATOM 2431 C CA . VAL B 1 56 ? -3.621 -13.672 -26.219 1 98.06 56 VAL B CA 1
ATOM 2432 C C . VAL B 1 56 ? -2.904 -15.008 -26.062 1 98.06 56 VAL B C 1
ATOM 2434 O O . VAL B 1 56 ? -2.104 -15.391 -26.922 1 98.06 56 VAL B O 1
ATOM 2437 N N . ILE B 1 57 ? -3.195 -15.758 -25.016 1 97.44 57 ILE B N 1
ATOM 2438 C CA . ILE B 1 57 ? -2.559 -17.047 -24.766 1 97.44 57 ILE B CA 1
ATOM 2439 C C . ILE B 1 57 ? -2.871 -18 -25.922 1 97.44 57 ILE B C 1
ATOM 2441 O O . ILE B 1 57 ? -1.976 -18.672 -26.438 1 97.44 57 ILE B O 1
ATOM 2445 N N . ARG B 1 58 ? -4.062 -17.984 -26.391 1 96 58 ARG B N 1
ATOM 2446 C CA . ARG B 1 58 ? -4.543 -18.984 -27.344 1 96 58 ARG B CA 1
ATOM 2447 C C . ARG B 1 58 ? -4.098 -18.625 -28.766 1 96 58 ARG B C 1
ATOM 2449 O O . ARG B 1 58 ? -4.309 -19.406 -29.703 1 96 58 ARG B O 1
ATOM 2456 N N . GLU B 1 59 ? -3.533 -17.5 -28.922 1 96 59 GLU B N 1
ATOM 2457 C CA . GLU B 1 59 ? -2.912 -17.203 -30.219 1 96 59 GLU B CA 1
ATOM 2458 C C . GLU B 1 59 ? -1.799 -18.188 -30.531 1 96 59 GLU B C 1
ATOM 2460 O O . GLU B 1 59 ? -1.563 -18.516 -31.703 1 96 59 GLU B O 1
ATOM 2465 N N . THR B 1 60 ? -1.1 -18.656 -29.5 1 94.12 60 THR B N 1
ATOM 2466 C CA . THR B 1 60 ? 0.031 -19.547 -29.75 1 94.12 60 THR B CA 1
ATOM 2467 C C . THR B 1 60 ? -0.108 -20.844 -28.953 1 94.12 60 THR B C 1
ATOM 2469 O O . THR B 1 60 ? 0.547 -21.844 -29.25 1 94.12 60 THR B O 1
ATOM 2472 N N . HIS B 1 61 ? -0.91 -20.797 -27.938 1 94.81 61 HIS B N 1
ATOM 2473 C CA . HIS B 1 61 ? -1.107 -21.953 -27.062 1 94.81 61 HIS B CA 1
ATOM 2474 C C . HIS B 1 61 ? -2.576 -22.375 -27.016 1 94.81 61 HIS B C 1
ATOM 2476 O O . HIS B 1 61 ? -3.189 -22.375 -25.953 1 94.81 61 HIS B O 1
ATOM 2482 N N . VAL B 1 62 ? -3.01 -22.844 -28.062 1 91.88 62 VAL B N 1
ATOM 2483 C CA . VAL B 1 62 ? -4.43 -23 -28.359 1 91.88 62 VAL B CA 1
ATOM 2484 C C . VAL B 1 62 ? -5.035 -24.078 -27.453 1 91.88 62 VAL B C 1
ATOM 2486 O O . VAL B 1 62 ? -6.133 -23.891 -26.922 1 91.88 62 VAL B O 1
ATOM 2489 N N . GLU B 1 63 ? -4.359 -25.125 -27.156 1 91.12 63 GLU B N 1
ATOM 2490 C CA . GLU B 1 63 ? -4.949 -26.281 -26.5 1 91.12 63 GLU B CA 1
ATOM 2491 C C . GLU B 1 63 ? -4.586 -26.312 -25.016 1 91.12 63 GLU B C 1
ATOM 2493 O O . GLU B 1 63 ? -5.027 -27.203 -24.281 1 91.12 63 GLU B O 1
ATOM 2498 N N . ASP B 1 64 ? -3.84 -25.375 -24.594 1 92.69 64 ASP B N 1
ATOM 2499 C CA . ASP B 1 64 ? -3.383 -25.406 -23.219 1 92.69 64 ASP B CA 1
ATOM 2500 C C . ASP B 1 64 ? -4.539 -25.188 -22.25 1 92.69 64 ASP B C 1
ATOM 2502 O O . ASP B 1 64 ? -5.453 -24.406 -22.531 1 92.69 64 ASP B O 1
ATOM 2506 N N . ALA B 1 65 ? -4.43 -25.859 -21.188 1 93.62 65 ALA B N 1
ATOM 2507 C CA . ALA B 1 65 ? -5.418 -25.641 -20.125 1 93.62 65 ALA B CA 1
ATOM 2508 C C . ALA B 1 65 ? -5.234 -24.281 -19.469 1 93.62 65 ALA B C 1
ATOM 2510 O O . ALA B 1 65 ? -4.125 -23.75 -19.438 1 93.62 65 ALA B O 1
ATOM 2511 N N . VAL B 1 66 ? -6.344 -23.75 -18.984 1 95.62 66 VAL B N 1
ATOM 2512 C CA . VAL B 1 66 ? -6.309 -22.484 -18.234 1 95.62 66 VAL B CA 1
ATOM 2513 C C . VAL B 1 66 ? -6.891 -22.703 -16.844 1 95.62 66 VAL B C 1
ATOM 2515 O O . VAL B 1 66 ? -7.957 -23.297 -16.688 1 95.62 66 VAL B O 1
ATOM 2518 N N . VAL B 1 67 ? -6.133 -22.297 -15.883 1 94.38 67 VAL B N 1
ATOM 2519 C CA . VAL B 1 67 ? -6.523 -22.328 -14.477 1 94.38 67 VAL B CA 1
ATOM 2520 C C . VAL B 1 67 ? -6.801 -20.906 -13.992 1 94.38 67 VAL B C 1
ATOM 2522 O O . VAL B 1 67 ? -5.988 -20 -14.203 1 94.38 67 VAL B O 1
ATOM 2525 N N . GLY B 1 68 ? -7.957 -20.656 -13.344 1 91.56 68 GLY B N 1
ATOM 2526 C CA . GLY B 1 68 ? -8.281 -19.312 -12.875 1 91.56 68 GLY B CA 1
ATOM 2527 C C . GLY B 1 68 ? -9.555 -19.266 -12.047 1 91.56 68 GLY B C 1
ATOM 2528 O O . GLY B 1 68 ? -10.195 -20.297 -11.82 1 91.56 68 GLY B O 1
ATOM 2529 N N . GLU B 1 69 ? -9.82 -18.125 -11.57 1 83 69 GLU B N 1
ATOM 2530 C CA . GLU B 1 69 ? -10.898 -17.891 -10.617 1 83 69 GLU B CA 1
ATOM 2531 C C . GLU B 1 69 ? -12.266 -18.062 -11.289 1 83 69 GLU B C 1
ATOM 2533 O O . GLU B 1 69 ? -13.188 -18.609 -10.688 1 83 69 GLU B O 1
ATOM 2538 N N . GLU B 1 70 ? -12.328 -17.672 -12.469 1 76.38 70 GLU B N 1
ATOM 2539 C CA . GLU B 1 70 ? -13.641 -17.594 -13.102 1 76.38 70 GLU B CA 1
ATOM 2540 C C . GLU B 1 70 ? -14.156 -18.984 -13.469 1 76.38 70 GLU B C 1
ATOM 2542 O O . GLU B 1 70 ? -13.367 -19.891 -13.742 1 76.38 70 GLU B O 1
ATOM 2547 N N . GLU B 1 71 ? -15.406 -19.172 -13.547 1 71.69 71 GLU B N 1
ATOM 2548 C CA . GLU B 1 71 ? -16.156 -20.422 -13.508 1 71.69 71 GLU B CA 1
ATOM 2549 C C . GLU B 1 71 ? -15.742 -21.344 -14.641 1 71.69 71 GLU B C 1
ATOM 2551 O O . GLU B 1 71 ? -15.664 -22.562 -14.461 1 71.69 71 GLU B O 1
ATOM 2556 N N . ASP B 1 72 ? -15.352 -20.922 -15.648 1 75.12 72 ASP B N 1
ATOM 2557 C CA . ASP B 1 72 ? -15.148 -21.797 -16.797 1 75.12 72 ASP B CA 1
ATOM 2558 C C . ASP B 1 72 ? -13.734 -22.359 -16.812 1 75.12 72 ASP B C 1
ATOM 2560 O O . ASP B 1 72 ? -13.414 -23.234 -17.641 1 75.12 72 ASP B O 1
ATOM 2564 N N . GLU B 1 73 ? -13.055 -22.047 -15.805 1 82.12 73 GLU B N 1
ATOM 2565 C CA . GLU B 1 73 ? -11.664 -22.484 -15.836 1 82.12 73 GLU B CA 1
ATOM 2566 C C . GLU B 1 73 ? -11.383 -23.516 -14.742 1 82.12 73 GLU B C 1
ATOM 2568 O O . GLU B 1 73 ? -12.156 -23.641 -13.789 1 82.12 73 GLU B O 1
ATOM 2573 N N . LEU B 1 74 ? -10.281 -24.25 -14.977 1 84.44 74 LEU B N 1
ATOM 2574 C CA . LEU B 1 74 ? -9.836 -25.188 -13.953 1 84.44 74 LEU B CA 1
ATOM 2575 C C . LEU B 1 74 ? -9.477 -24.453 -12.664 1 84.44 74 LEU B C 1
ATOM 2577 O O . LEU B 1 74 ? -9.133 -23.266 -12.695 1 84.44 74 LEU B O 1
ATOM 2581 N N . LYS B 1 75 ? -9.523 -25.25 -11.547 1 88.12 75 LYS B N 1
ATOM 2582 C CA . LYS B 1 75 ? -9.266 -24.625 -10.258 1 88.12 75 LYS B CA 1
ATOM 2583 C C . LYS B 1 75 ? -7.988 -25.156 -9.625 1 88.12 75 LYS B C 1
ATOM 2585 O O . LYS B 1 75 ? -7.516 -24.625 -8.617 1 88.12 75 LYS B O 1
ATOM 2590 N N . THR B 1 76 ? -7.453 -26.156 -10.219 1 91.69 76 THR B N 1
ATOM 2591 C CA . THR B 1 76 ? -6.207 -26.75 -9.742 1 91.69 76 THR B CA 1
ATOM 2592 C C . THR B 1 76 ? -5.191 -26.859 -10.875 1 91.69 76 THR B C 1
ATOM 2594 O O . THR B 1 76 ? -5.559 -27.125 -12.023 1 91.69 76 THR B O 1
ATOM 2597 N N . VAL B 1 77 ? -3.955 -26.734 -10.5 1 93.38 77 VAL B N 1
ATOM 2598 C CA . VAL B 1 77 ? -2.885 -26.875 -11.484 1 93.38 77 VAL B CA 1
ATOM 2599 C C . VAL B 1 77 ? -2.713 -28.344 -11.867 1 93.38 77 VAL B C 1
ATOM 2601 O O . VAL B 1 77 ? -2.504 -29.203 -10.992 1 93.38 77 VAL B O 1
ATOM 2604 N N . PRO B 1 78 ? -2.754 -28.609 -13.117 1 92.31 78 PRO B N 1
ATOM 2605 C CA . PRO B 1 78 ? -2.543 -30 -13.516 1 92.31 78 PRO B CA 1
ATOM 2606 C C . PRO B 1 78 ? -1.12 -30.484 -13.242 1 92.31 78 PRO B C 1
ATOM 2608 O O . PRO B 1 78 ? -0.167 -29.719 -13.367 1 92.31 78 PRO B O 1
ATOM 2611 N N . ASP B 1 79 ? -1.04 -31.75 -12.945 1 91.88 79 ASP B N 1
ATOM 2612 C CA . ASP B 1 79 ? 0.261 -32.344 -12.633 1 91.88 79 ASP B CA 1
ATOM 2613 C C . ASP B 1 79 ? 1.055 -32.625 -13.898 1 91.88 79 ASP B C 1
ATOM 2615 O O . ASP B 1 79 ? 2.273 -32.781 -13.852 1 91.88 79 ASP B O 1
ATOM 2619 N N . GLU B 1 80 ? 0.306 -32.75 -14.969 1 93.5 80 GLU B N 1
ATOM 2620 C CA . GLU B 1 80 ? 0.948 -33.062 -16.234 1 93.5 80 GLU B CA 1
ATOM 2621 C C . GLU B 1 80 ? 0.497 -32.125 -17.344 1 93.5 80 GLU B C 1
ATOM 2623 O O . GLU B 1 80 ? -0.66 -31.703 -17.375 1 93.5 80 GLU B O 1
ATOM 2628 N N . GLY B 1 81 ? 1.508 -31.859 -18.219 1 94.25 81 GLY B N 1
ATOM 2629 C CA . GLY B 1 81 ? 1.179 -31.078 -19.406 1 94.25 81 GLY B CA 1
ATOM 2630 C C . GLY B 1 81 ? 1.315 -29.578 -19.188 1 94.25 81 GLY B C 1
ATOM 2631 O O . GLY B 1 81 ? 1.764 -29.141 -18.125 1 94.25 81 GLY B O 1
ATOM 2632 N N . ASP B 1 82 ? 0.987 -28.797 -20.234 1 95.19 82 ASP B N 1
ATOM 2633 C CA . ASP B 1 82 ? 1.077 -27.328 -20.234 1 95.19 82 ASP B CA 1
ATOM 2634 C C . ASP B 1 82 ? -0.226 -26.703 -19.75 1 95.19 82 ASP B C 1
ATOM 2636 O O . ASP B 1 82 ? -1.313 -27.188 -20.078 1 95.19 82 ASP B O 1
ATOM 2640 N N . ALA B 1 83 ? -0.08 -25.75 -18.938 1 97.12 83 ALA B N 1
ATOM 2641 C CA . ALA B 1 83 ? -1.238 -24.984 -18.469 1 97.12 83 ALA B CA 1
ATOM 2642 C C . ALA B 1 83 ? -0.863 -23.547 -18.172 1 97.12 83 ALA B C 1
ATOM 2644 O O . ALA B 1 83 ? 0.32 -23.203 -18.078 1 97.12 83 ALA B O 1
ATOM 2645 N N . TRP B 1 84 ? -1.854 -22.719 -18.109 1 98.12 84 TRP B N 1
ATOM 2646 C CA . TRP B 1 84 ? -1.708 -21.312 -17.734 1 98.12 84 TRP B CA 1
ATOM 2647 C C . TRP B 1 84 ? -2.543 -21 -16.516 1 98.12 84 TRP B C 1
ATOM 2649 O O . TRP B 1 84 ? -3.721 -21.359 -16.438 1 98.12 84 TRP B O 1
ATOM 2659 N N . VAL B 1 85 ? -1.921 -20.422 -15.523 1 98.38 85 VAL B N 1
ATOM 2660 C CA . VAL B 1 85 ? -2.604 -19.953 -14.328 1 98.38 85 VAL B CA 1
ATOM 2661 C C . VAL B 1 85 ? -2.799 -18.438 -14.398 1 98.38 85 VAL B C 1
ATOM 2663 O O . VAL B 1 85 ? -1.831 -17.688 -14.531 1 98.38 85 VAL B O 1
ATOM 2666 N N . ILE B 1 86 ? -4.074 -17.953 -14.281 1 98.38 86 ILE B N 1
ATOM 2667 C CA . ILE B 1 86 ? -4.312 -16.547 -14.539 1 98.38 86 ILE B CA 1
ATOM 2668 C C . ILE B 1 86 ? -5.207 -15.961 -13.445 1 98.38 86 ILE B C 1
ATOM 2670 O O . ILE B 1 86 ? -6.066 -16.656 -12.906 1 98.38 86 ILE B O 1
ATOM 2674 N N . ASP B 1 87 ? -5.004 -14.742 -13.086 1 98.12 87 ASP B N 1
ATOM 2675 C CA . ASP B 1 87 ? -5.879 -13.875 -12.297 1 98.12 87 ASP B CA 1
ATOM 2676 C C . ASP B 1 87 ? -6.031 -12.508 -12.961 1 98.12 87 ASP B C 1
ATOM 2678 O O . ASP B 1 87 ? -5.113 -11.688 -12.906 1 98.12 87 ASP B O 1
ATOM 2682 N N . PRO B 1 88 ? -7.137 -12.25 -13.531 1 97.44 88 PRO B N 1
ATOM 2683 C CA . PRO B 1 88 ? -7.297 -10.984 -14.25 1 97.44 88 PRO B CA 1
ATOM 2684 C C . PRO B 1 88 ? -7.148 -9.773 -13.336 1 97.44 88 PRO B C 1
ATOM 2686 O O . PRO B 1 88 ? -6.547 -8.766 -13.734 1 97.44 88 PRO B O 1
ATOM 2689 N N . ILE B 1 89 ? -7.723 -9.867 -12.164 1 97.44 89 ILE B N 1
ATOM 2690 C CA . ILE B 1 89 ? -7.59 -8.789 -11.195 1 97.44 89 ILE B CA 1
ATOM 2691 C C . ILE B 1 89 ? -7.344 -9.367 -9.805 1 97.44 89 ILE B C 1
ATOM 2693 O O . ILE B 1 89 ? -8.289 -9.641 -9.062 1 97.44 89 ILE B O 1
ATOM 2697 N N . ASP B 1 90 ? -6.102 -9.555 -9.477 1 97.38 90 ASP B N 1
ATOM 2698 C CA . ASP B 1 90 ? -5.746 -9.781 -8.078 1 97.38 90 ASP B CA 1
ATOM 2699 C C . ASP B 1 90 ? -5.742 -8.469 -7.289 1 97.38 90 ASP B C 1
ATOM 2701 O O . ASP B 1 90 ? -5.078 -7.512 -7.68 1 97.38 90 ASP B O 1
ATOM 2705 N N . GLY B 1 91 ? -6.445 -8.469 -6.148 1 97.19 91 GLY B N 1
ATOM 2706 C CA . GLY B 1 91 ? -6.66 -7.219 -5.438 1 97.19 91 GLY B CA 1
ATOM 2707 C C . GLY B 1 91 ? -7.957 -6.527 -5.82 1 97.19 91 GLY B C 1
ATOM 2708 O O . GLY B 1 91 ? -7.988 -5.309 -5.988 1 97.19 91 GLY B O 1
ATOM 2709 N N . THR B 1 92 ? -9.031 -7.285 -5.977 1 95.19 92 THR B N 1
ATOM 2710 C CA . THR B 1 92 ? -10.328 -6.777 -6.41 1 95.19 92 THR B CA 1
ATOM 2711 C C . THR B 1 92 ? -10.859 -5.738 -5.426 1 95.19 92 THR B C 1
ATOM 2713 O O . THR B 1 92 ? -11.492 -4.758 -5.832 1 95.19 92 THR B O 1
ATOM 2716 N N . ASN B 1 93 ? -10.602 -5.941 -4.16 1 95 93 ASN B N 1
ATOM 2717 C CA . ASN B 1 93 ? -11.023 -4.957 -3.172 1 95 93 ASN B CA 1
ATOM 2718 C C . ASN B 1 93 ? -10.352 -3.605 -3.4 1 95 93 ASN B C 1
ATOM 2720 O O . ASN B 1 93 ? -11.008 -2.562 -3.322 1 95 93 ASN B O 1
ATOM 2724 N N . ASN B 1 94 ? -9.062 -3.627 -3.639 1 97.38 94 ASN B N 1
ATOM 2725 C CA . ASN B 1 94 ? -8.352 -2.395 -3.961 1 97.38 94 ASN B CA 1
ATOM 2726 C C . ASN B 1 94 ? -8.914 -1.731 -5.215 1 97.38 94 ASN B C 1
ATOM 2728 O O . ASN B 1 94 ? -9.086 -0.511 -5.254 1 97.38 94 ASN B O 1
ATOM 2732 N N . PHE B 1 95 ? -9.242 -2.533 -6.219 1 97.25 95 PHE B N 1
ATOM 2733 C CA . PHE B 1 95 ? -9.805 -2.051 -7.477 1 97.25 95 PHE B CA 1
ATOM 2734 C C . PHE B 1 95 ? -11.102 -1.293 -7.23 1 97.25 95 PHE B C 1
ATOM 2736 O O . PHE B 1 95 ? -11.273 -0.174 -7.719 1 97.25 95 PHE B O 1
ATOM 2743 N N . VAL B 1 96 ? -11.953 -1.878 -6.445 1 94.44 96 VAL B N 1
ATOM 2744 C CA . VAL B 1 96 ? -13.273 -1.312 -6.188 1 94.44 96 VAL B CA 1
ATOM 2745 C C . VAL B 1 96 ? -13.141 -0.061 -5.32 1 94.44 96 VAL B C 1
ATOM 2747 O O . VAL B 1 96 ? -13.938 0.869 -5.434 1 94.44 96 VAL B O 1
ATOM 2750 N N . ARG B 1 97 ? -12.023 0.03 -4.59 1 95.31 97 ARG B N 1
ATOM 2751 C CA . ARG B 1 97 ? -11.805 1.147 -3.678 1 95.31 97 ARG B CA 1
ATOM 2752 C C . ARG B 1 97 ? -10.953 2.232 -4.336 1 95.31 97 ARG B C 1
ATOM 2754 O O . ARG B 1 97 ? -10.555 3.195 -3.682 1 95.31 97 ARG B O 1
ATOM 2761 N N . ASP B 1 98 ? -10.602 2.031 -5.551 1 96.38 98 ASP B N 1
ATOM 2762 C CA . ASP B 1 98 ? -9.867 2.99 -6.371 1 96.38 98 ASP B CA 1
ATOM 2763 C C . ASP B 1 98 ? -8.422 3.133 -5.891 1 96.38 98 ASP B C 1
ATOM 2765 O O . ASP B 1 98 ? -7.828 4.207 -6.004 1 96.38 98 ASP B O 1
ATOM 2769 N N . THR B 1 99 ? -7.926 2.098 -5.215 1 97.62 99 THR B N 1
ATOM 2770 C CA . THR B 1 99 ? -6.512 2.029 -4.859 1 97.62 99 THR B CA 1
ATOM 2771 C C . THR B 1 99 ? -5.715 1.317 -5.945 1 97.62 99 THR B C 1
ATOM 2773 O O . THR B 1 99 ? -6.168 0.312 -6.5 1 97.62 99 THR B O 1
ATOM 2776 N N . GLN B 1 100 ? -4.551 1.719 -6.215 1 98.62 100 GLN B N 1
ATOM 2777 C CA . GLN B 1 100 ? -3.854 1.38 -7.449 1 98.62 100 GLN B CA 1
ATOM 2778 C C . GLN B 1 100 ? -3.133 0.04 -7.328 1 98.62 100 GLN B C 1
ATOM 2780 O O . GLN B 1 100 ? -2.611 -0.483 -8.312 1 98.62 100 GLN B O 1
ATOM 2785 N N . ILE B 1 101 ? -3.188 -0.632 -6.18 1 98.75 101 ILE B N 1
ATOM 2786 C CA . ILE B 1 101 ? -2.398 -1.839 -5.957 1 98.75 101 ILE B CA 1
ATOM 2787 C C . ILE B 1 101 ? -3.229 -3.07 -6.309 1 98.75 101 ILE B C 1
ATOM 2789 O O . ILE B 1 101 ? -3.824 -3.697 -5.426 1 98.75 101 ILE B O 1
ATOM 2793 N N . TRP B 1 102 ? -3.219 -3.441 -7.543 1 98.56 102 TRP B N 1
ATOM 2794 C CA . TRP B 1 102 ? -3.818 -4.656 -8.086 1 98.56 102 TRP B CA 1
ATOM 2795 C C . TRP B 1 102 ? -3.061 -5.137 -9.312 1 98.56 102 TRP B C 1
ATOM 2797 O O . TRP B 1 102 ? -2.309 -4.375 -9.93 1 98.56 102 TRP B O 1
ATOM 2807 N N . ALA B 1 103 ? -3.229 -6.422 -9.602 1 98.81 103 ALA B N 1
ATOM 2808 C CA . ALA B 1 103 ? -2.363 -7.012 -10.617 1 98.81 103 ALA B CA 1
ATOM 2809 C C . ALA B 1 103 ? -3.158 -7.914 -11.562 1 98.81 103 ALA B C 1
ATOM 2811 O O . ALA B 1 103 ? -4.148 -8.531 -11.156 1 98.81 103 ALA B O 1
ATOM 2812 N N . THR B 1 104 ? -2.797 -7.91 -12.797 1 98.88 104 THR B N 1
ATOM 2813 C CA . THR B 1 104 ? -3.094 -9.016 -13.703 1 98.88 104 THR B CA 1
ATOM 2814 C C . THR B 1 104 ? -1.948 -10.023 -13.719 1 98.88 104 THR B C 1
ATOM 2816 O O . THR B 1 104 ? -0.82 -9.688 -14.078 1 98.88 104 THR B O 1
ATOM 2819 N N . SER B 1 105 ? -2.27 -11.234 -13.32 1 98.88 105 SER B N 1
ATOM 2820 C CA . SER B 1 105 ? -1.256 -12.266 -13.102 1 98.88 105 SER B CA 1
ATOM 2821 C C . SER B 1 105 ? -1.397 -13.398 -14.109 1 98.88 105 SER B C 1
ATOM 2823 O O . SER B 1 105 ? -2.502 -13.898 -14.344 1 98.88 105 SER B O 1
ATOM 2825 N N . VAL B 1 106 ? -0.273 -13.781 -14.727 1 98.88 106 VAL B N 1
ATOM 2826 C CA . VAL B 1 106 ? -0.234 -14.875 -15.688 1 98.88 106 VAL B CA 1
ATOM 2827 C C . VAL B 1 106 ? 1.018 -15.719 -15.461 1 98.88 106 VAL B C 1
ATOM 2829 O O . VAL B 1 106 ? 2.133 -15.195 -15.422 1 98.88 106 VAL B O 1
ATOM 2832 N N . ALA B 1 107 ? 0.822 -17.016 -15.328 1 98.75 107 ALA B N 1
ATOM 2833 C CA . ALA B 1 107 ? 1.944 -17.938 -15.219 1 98.75 107 ALA B CA 1
ATOM 2834 C C . ALA B 1 107 ? 1.768 -19.141 -16.141 1 98.75 107 ALA B C 1
ATOM 2836 O O . ALA B 1 107 ? 0.659 -19.656 -16.297 1 98.75 107 ALA B O 1
ATOM 2837 N N . ALA B 1 108 ? 2.826 -19.531 -16.781 1 98.31 108 ALA B N 1
ATOM 2838 C CA . ALA B 1 108 ? 2.873 -20.797 -17.516 1 98.31 108 ALA B CA 1
ATOM 2839 C C . ALA B 1 108 ? 3.447 -21.906 -16.641 1 98.31 108 ALA B C 1
ATOM 2841 O O . ALA B 1 108 ? 4.445 -21.703 -15.938 1 98.31 108 ALA B O 1
ATOM 2842 N N . VAL B 1 109 ? 2.777 -22.984 -16.656 1 97.19 109 VAL B N 1
ATOM 2843 C CA . VAL B 1 109 ? 3.227 -24.156 -15.898 1 97.19 109 VAL B CA 1
ATOM 2844 C C . VAL B 1 109 ? 3.449 -25.328 -16.844 1 97.19 109 VAL B C 1
ATOM 2846 O O . VAL B 1 109 ? 2.684 -25.531 -17.797 1 97.19 109 VAL B O 1
ATOM 2849 N N . ASP B 1 110 ? 4.473 -26.016 -16.625 1 96.06 110 ASP B N 1
ATOM 2850 C CA . ASP B 1 110 ? 4.793 -27.281 -17.297 1 96.06 110 ASP B CA 1
ATOM 2851 C C . ASP B 1 110 ? 4.957 -28.406 -16.297 1 96.06 110 ASP B C 1
ATOM 2853 O O . ASP B 1 110 ? 5.895 -28.406 -15.484 1 96.06 110 ASP B O 1
ATOM 2857 N N . ASP B 1 111 ? 4.035 -29.422 -16.375 1 95.44 111 ASP B N 1
ATOM 2858 C CA . ASP B 1 111 ? 4.023 -30.547 -15.445 1 95.44 111 ASP B CA 1
ATOM 2859 C C . ASP B 1 111 ? 4.008 -30.062 -14 1 95.44 111 ASP B C 1
ATOM 2861 O O . ASP B 1 111 ? 4.816 -30.5 -13.18 1 95.44 111 ASP B O 1
ATOM 2865 N N . GLY B 1 112 ? 3.229 -29.016 -13.82 1 93.25 112 GLY B N 1
ATOM 2866 C CA . GLY B 1 112 ? 2.965 -28.547 -12.469 1 93.25 112 GLY B CA 1
ATOM 2867 C C . GLY B 1 112 ? 3.979 -27.531 -11.984 1 93.25 112 GLY B C 1
ATOM 2868 O O . GLY B 1 112 ? 3.818 -26.938 -10.914 1 93.25 112 GLY B O 1
ATOM 2869 N N . GLU B 1 113 ? 5.023 -27.297 -12.797 1 95 113 GLU B N 1
ATOM 2870 C CA . GLU B 1 113 ? 6.082 -26.375 -12.398 1 95 113 GLU B CA 1
ATOM 2871 C C . GLU B 1 113 ? 6.008 -25.078 -13.195 1 95 113 GLU B C 1
ATOM 2873 O O . GLU B 1 113 ? 5.945 -25.109 -14.43 1 95 113 GLU B O 1
ATOM 2878 N N . PRO B 1 114 ? 6.027 -24 -12.453 1 97.44 114 PRO B N 1
ATOM 2879 C CA . PRO B 1 114 ? 6.027 -22.734 -13.203 1 97.44 114 PRO B CA 1
ATOM 2880 C C . PRO B 1 114 ? 7.293 -22.547 -14.031 1 97.44 114 PRO B C 1
ATOM 2882 O O . PRO B 1 114 ? 8.398 -22.797 -13.547 1 97.44 114 PRO B O 1
ATOM 2885 N N . VAL B 1 115 ? 7.148 -22.078 -15.242 1 97.62 115 VAL B N 1
ATOM 2886 C CA . VAL B 1 115 ? 8.289 -21.891 -16.125 1 97.62 115 VAL B CA 1
ATOM 2887 C C . VAL B 1 115 ? 8.344 -20.438 -16.594 1 97.62 115 VAL B C 1
ATOM 2889 O O . VAL B 1 115 ? 9.367 -19.984 -17.109 1 97.62 115 VAL B O 1
ATOM 2892 N N . ALA B 1 116 ? 7.27 -19.688 -16.438 1 98.62 116 ALA B N 1
ATOM 2893 C CA . ALA B 1 116 ? 7.176 -18.266 -16.766 1 98.62 116 ALA B CA 1
ATOM 2894 C C . ALA B 1 116 ? 6.094 -17.594 -15.93 1 98.62 116 ALA B C 1
ATOM 2896 O O . ALA B 1 116 ? 5.102 -18.219 -15.555 1 98.62 116 ALA B O 1
ATOM 2897 N N . ALA B 1 117 ? 6.312 -16.344 -15.695 1 98.88 117 ALA B N 1
ATOM 2898 C CA . ALA B 1 117 ? 5.312 -15.586 -14.945 1 98.88 117 ALA B CA 1
ATOM 2899 C C . ALA B 1 117 ? 5.414 -14.094 -15.25 1 98.88 117 ALA B C 1
ATOM 2901 O O . ALA B 1 117 ? 6.508 -13.578 -15.5 1 98.88 117 ALA B O 1
ATOM 2902 N N . CYS B 1 118 ? 4.277 -13.469 -15.211 1 98.94 118 CYS B N 1
ATOM 2903 C CA . CYS B 1 118 ? 4.188 -12.016 -15.281 1 98.94 118 CYS B CA 1
ATOM 2904 C C . CYS B 1 118 ? 3.107 -11.492 -14.336 1 98.94 118 CYS B C 1
ATOM 2906 O O . CYS B 1 118 ? 1.961 -11.945 -14.398 1 98.94 118 CYS B O 1
ATOM 2908 N N . ASN B 1 119 ? 3.498 -10.695 -13.477 1 98.94 119 ASN B N 1
ATOM 2909 C CA . ASN B 1 119 ? 2.574 -9.852 -12.719 1 98.94 119 ASN B CA 1
ATOM 2910 C C . ASN B 1 119 ? 2.619 -8.406 -13.195 1 98.94 119 ASN B C 1
ATOM 2912 O O . ASN B 1 119 ? 3.611 -7.707 -12.977 1 98.94 119 ASN B O 1
ATOM 2916 N N . HIS B 1 120 ? 1.549 -7.969 -13.828 1 98.94 120 HIS B N 1
ATOM 2917 C CA . HIS B 1 120 ? 1.407 -6.602 -14.312 1 98.94 120 HIS B CA 1
ATOM 2918 C C . HIS B 1 120 ? 0.483 -5.789 -13.406 1 98.94 120 HIS B C 1
ATOM 2920 O O . HIS B 1 120 ? -0.656 -6.191 -13.156 1 98.94 120 HIS B O 1
ATOM 2926 N N . LEU B 1 121 ? 0.988 -4.75 -12.82 1 98.94 121 LEU B N 1
ATOM 2927 C CA . LEU B 1 121 ? 0.205 -3.814 -12.023 1 98.94 121 LEU B CA 1
ATOM 2928 C C . LEU B 1 121 ? -0.129 -2.562 -12.828 1 98.94 121 LEU B C 1
ATOM 2930 O O . LEU B 1 121 ? 0.576 -1.555 -12.734 1 98.94 121 LEU B O 1
ATOM 2934 N N . PRO B 1 122 ? -1.233 -2.574 -13.508 1 98.75 122 PRO B N 1
ATOM 2935 C CA . PRO B 1 122 ? -1.487 -1.57 -14.539 1 98.75 122 PRO B CA 1
ATOM 2936 C C . PRO B 1 122 ? -1.568 -0.151 -13.984 1 98.75 122 PRO B C 1
ATOM 2938 O O . PRO B 1 122 ? -1.015 0.781 -14.57 1 98.75 122 PRO B O 1
ATOM 2941 N N . ALA B 1 123 ? -2.182 0.036 -12.906 1 98.5 123 ALA B N 1
ATOM 2942 C CA . ALA B 1 123 ? -2.373 1.377 -12.359 1 98.5 123 ALA B CA 1
ATOM 2943 C C . ALA B 1 123 ? -1.063 1.935 -11.812 1 98.5 123 ALA B C 1
ATOM 2945 O O . ALA B 1 123 ? -0.861 3.152 -11.789 1 98.5 123 ALA B O 1
ATOM 2946 N N . LEU B 1 124 ? -0.187 1.055 -11.383 1 98.62 124 LEU B N 1
ATOM 2947 C CA . LEU B 1 124 ? 1.113 1.477 -10.867 1 98.62 124 LEU B CA 1
ATOM 2948 C C . LEU B 1 124 ? 2.117 1.635 -12.008 1 98.62 124 LEU B C 1
ATOM 2950 O O . LEU B 1 124 ? 3.162 2.27 -11.836 1 98.62 124 LEU B O 1
ATOM 2954 N N . GLY B 1 125 ? 1.896 0.949 -13.078 1 98.38 125 GLY B N 1
ATOM 2955 C CA . GLY B 1 125 ? 2.812 0.965 -14.203 1 98.38 125 GLY B CA 1
ATOM 2956 C C . GLY B 1 125 ? 3.982 0.013 -14.039 1 98.38 125 GLY B C 1
ATOM 2957 O O . GLY B 1 125 ? 4.977 0.111 -14.758 1 98.38 125 GLY B O 1
ATOM 2958 N N . ASP B 1 126 ? 3.941 -0.861 -13.102 1 98.81 126 ASP B N 1
ATOM 2959 C CA . ASP B 1 126 ? 5.02 -1.806 -12.836 1 98.81 126 ASP B CA 1
ATOM 2960 C C . ASP B 1 126 ? 4.719 -3.174 -13.438 1 98.81 126 ASP B C 1
ATOM 2962 O O . ASP B 1 126 ? 3.596 -3.674 -13.328 1 98.81 126 ASP B O 1
ATOM 2966 N N . THR B 1 127 ? 5.668 -3.746 -14.109 1 98.94 127 THR B N 1
ATOM 2967 C CA . THR B 1 127 ? 5.559 -5.09 -14.664 1 98.94 127 THR B CA 1
ATOM 2968 C C . THR B 1 127 ? 6.73 -5.957 -14.219 1 98.94 127 THR B C 1
ATOM 2970 O O . THR B 1 127 ? 7.891 -5.609 -14.445 1 98.94 127 THR B O 1
ATOM 2973 N N . TYR B 1 128 ? 6.402 -7.062 -13.562 1 98.94 128 TYR B N 1
ATOM 2974 C CA . TYR B 1 128 ? 7.375 -8.055 -13.133 1 98.94 128 TYR B CA 1
ATOM 2975 C C . TYR B 1 128 ? 7.34 -9.281 -14.039 1 98.94 128 TYR B C 1
ATOM 2977 O O . TYR B 1 128 ? 6.273 -9.852 -14.281 1 98.94 128 TYR B O 1
ATOM 2985 N N . VAL B 1 129 ? 8.508 -9.688 -14.516 1 98.94 129 VAL B N 1
ATOM 2986 C CA . VAL B 1 129 ? 8.555 -10.797 -15.461 1 98.94 129 VAL B CA 1
ATOM 2987 C C . VAL B 1 129 ? 9.664 -11.773 -15.055 1 98.94 129 VAL B C 1
ATOM 2989 O O . VAL B 1 129 ? 10.758 -11.352 -14.672 1 98.94 129 VAL B O 1
ATOM 2992 N N . ALA B 1 130 ? 9.297 -13.031 -15.133 1 98.44 130 ALA B N 1
ATOM 2993 C CA . ALA B 1 130 ? 10.312 -14.039 -14.852 1 98.44 130 ALA B CA 1
ATOM 2994 C C . ALA B 1 130 ? 10.188 -15.219 -15.805 1 98.44 130 ALA B C 1
ATOM 2996 O O . ALA B 1 130 ? 9.078 -15.672 -16.094 1 98.44 130 ALA B O 1
ATOM 2997 N N . GLY B 1 131 ? 11.273 -15.672 -16.344 1 96.56 131 GLY B N 1
ATOM 2998 C CA . GLY B 1 131 ? 11.477 -16.984 -16.922 1 96.56 131 GLY B CA 1
ATOM 2999 C C . GLY B 1 131 ? 12.398 -17.859 -16.094 1 96.56 131 GLY B C 1
ATOM 3000 O O . GLY B 1 131 ? 12.188 -18.031 -14.891 1 96.56 131 GLY B O 1
ATOM 3001 N N . ASP B 1 132 ? 13.383 -18.375 -16.719 1 93.31 132 ASP B N 1
ATOM 3002 C CA . ASP B 1 132 ? 14.328 -19.219 -16.016 1 93.31 132 ASP B CA 1
ATOM 3003 C C . ASP B 1 132 ? 15.617 -18.469 -15.688 1 93.31 132 ASP B C 1
ATOM 3005 O O . ASP B 1 132 ? 16.547 -19.031 -15.109 1 93.31 132 ASP B O 1
ATOM 3009 N N . ASP B 1 133 ? 15.656 -17.203 -15.961 1 92.31 133 ASP B N 1
ATOM 3010 C CA . ASP B 1 133 ? 16.938 -16.5 -15.875 1 92.31 133 ASP B CA 1
ATOM 3011 C C . ASP B 1 133 ? 16.828 -15.273 -14.977 1 92.31 133 ASP B C 1
ATOM 3013 O O . ASP B 1 133 ? 17.594 -14.32 -15.133 1 92.31 133 ASP B O 1
ATOM 3017 N N . GLY B 1 134 ? 15.93 -15.227 -14.156 1 97.69 134 GLY B N 1
ATOM 3018 C CA . GLY B 1 134 ? 15.844 -14.078 -13.266 1 97.69 134 GLY B CA 1
ATOM 3019 C C . GLY B 1 134 ? 14.539 -13.32 -13.398 1 97.69 134 GLY B C 1
ATOM 3020 O O . GLY B 1 134 ? 13.594 -13.797 -14.031 1 97.69 134 GLY B O 1
ATOM 3021 N N . VAL B 1 135 ? 14.461 -12.219 -12.773 1 98.69 135 VAL B N 1
ATOM 3022 C CA . VAL B 1 135 ? 13.258 -11.391 -12.742 1 98.69 135 VAL B CA 1
ATOM 3023 C C . VAL B 1 135 ? 13.594 -9.969 -13.172 1 98.69 135 VAL B C 1
ATOM 3025 O O . VAL B 1 135 ? 14.664 -9.445 -12.828 1 98.69 135 VAL B O 1
ATOM 3028 N N . THR B 1 136 ? 12.742 -9.383 -13.945 1 98.69 136 THR B N 1
ATOM 3029 C CA . THR B 1 136 ? 12.867 -7.965 -14.258 1 98.69 136 THR B CA 1
ATOM 3030 C C . THR B 1 136 ? 11.656 -7.188 -13.742 1 98.69 136 THR B C 1
ATOM 3032 O O . THR B 1 136 ? 10.555 -7.727 -13.664 1 98.69 136 THR B O 1
ATOM 3035 N N . LEU B 1 137 ? 11.898 -6.027 -13.32 1 98.69 137 LEU B N 1
ATOM 3036 C CA . LEU B 1 137 ? 10.898 -4.988 -13.109 1 98.69 137 LEU B CA 1
ATOM 3037 C C . LEU B 1 137 ? 11.039 -3.871 -14.133 1 98.69 137 LEU B C 1
ATOM 3039 O O . LEU B 1 137 ? 12.047 -3.154 -14.141 1 98.69 137 LEU B O 1
ATOM 3043 N N . ASN B 1 138 ? 10.062 -3.783 -14.938 1 98 138 ASN B N 1
ATOM 3044 C CA . ASN B 1 138 ? 10.117 -2.801 -16.016 1 98 138 ASN B CA 1
ATOM 3045 C C . ASN B 1 138 ? 11.422 -2.9 -16.797 1 98 138 ASN B C 1
ATOM 3047 O O . ASN B 1 138 ? 12.102 -1.896 -17 1 98 138 ASN B O 1
ATOM 3051 N N . ASP B 1 139 ? 11.797 -4.102 -17.094 1 97 139 ASP B N 1
ATOM 3052 C CA . ASP B 1 139 ? 12.906 -4.465 -17.969 1 97 139 ASP B CA 1
ATOM 3053 C C . ASP B 1 139 ? 14.242 -4.371 -17.219 1 97 139 ASP B C 1
ATOM 3055 O O . ASP B 1 139 ? 15.281 -4.734 -17.766 1 97 139 ASP B O 1
ATOM 3059 N N . ASP B 1 140 ? 14.273 -3.928 -16 1 96.88 140 ASP B N 1
ATOM 3060 C CA . ASP B 1 140 ? 15.492 -3.9 -15.195 1 96.88 140 ASP B CA 1
ATOM 3061 C C . ASP B 1 140 ? 15.594 -5.133 -14.305 1 96.88 140 ASP B C 1
ATOM 3063 O O . ASP B 1 140 ? 14.633 -5.477 -13.609 1 96.88 140 ASP B O 1
ATOM 3067 N N . PRO B 1 141 ? 16.719 -5.801 -14.305 1 97.81 141 PRO B N 1
ATOM 3068 C CA . PRO B 1 141 ? 16.875 -6.957 -13.422 1 97.81 141 PRO B CA 1
ATOM 3069 C C . PRO B 1 141 ? 16.734 -6.59 -11.945 1 97.81 141 PRO B C 1
ATOM 3071 O O . PRO B 1 141 ? 17.219 -5.531 -11.523 1 97.81 141 PRO B O 1
ATOM 3074 N N . VAL B 1 142 ? 16.062 -7.41 -11.242 1 97.88 142 VAL B N 1
ATOM 3075 C CA . VAL B 1 142 ? 15.906 -7.199 -9.805 1 97.88 142 VAL B CA 1
ATOM 3076 C C . VAL B 1 142 ? 16.156 -8.508 -9.062 1 97.88 142 VAL B C 1
ATOM 3078 O O . VAL B 1 142 ? 16.125 -9.586 -9.656 1 97.88 142 VAL B O 1
ATOM 3081 N N . THR B 1 143 ? 16.453 -8.359 -7.773 1 98.38 143 THR B N 1
ATOM 3082 C CA . THR B 1 143 ? 16.656 -9.492 -6.867 1 98.38 143 THR B CA 1
ATOM 3083 C C . THR B 1 143 ? 15.977 -9.227 -5.523 1 98.38 143 THR B C 1
ATOM 3085 O O . THR B 1 143 ? 15.57 -8.094 -5.234 1 98.38 143 THR B O 1
ATOM 3088 N N . VAL B 1 144 ? 15.82 -10.25 -4.824 1 98.56 144 VAL B N 1
ATOM 3089 C CA . VAL B 1 144 ? 15.328 -10.086 -3.459 1 98.56 144 VAL B CA 1
ATOM 3090 C C . VAL B 1 144 ? 16.312 -9.242 -2.65 1 98.56 144 VAL B C 1
ATOM 3092 O O . VAL B 1 144 ? 17.469 -9.062 -3.057 1 98.56 144 VAL B O 1
ATOM 3095 N N . SER B 1 145 ? 15.836 -8.742 -1.522 1 97.56 145 SER B N 1
ATOM 3096 C CA . SER B 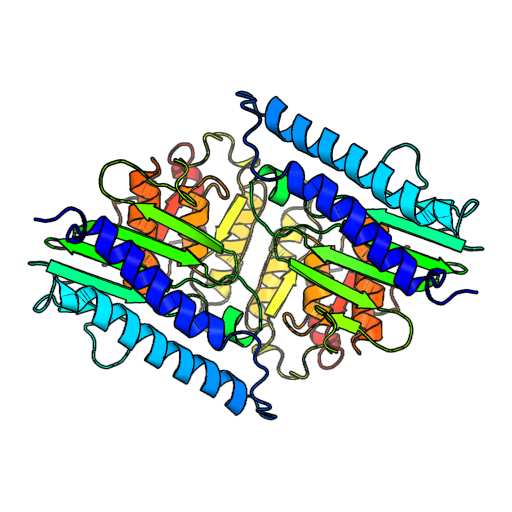1 145 ? 16.656 -7.949 -0.608 1 97.56 145 SER B CA 1
ATOM 3097 C C . SER B 1 145 ? 17.844 -8.75 -0.087 1 97.56 145 SER B C 1
ATOM 3099 O O . SER B 1 145 ? 17.734 -9.961 0.115 1 97.56 145 SER B O 1
ATOM 3101 N N . GLU B 1 146 ? 18.906 -8.07 0.26 1 96.19 146 GLU B N 1
ATOM 3102 C CA . GLU B 1 146 ? 20.109 -8.734 0.786 1 96.19 146 GLU B CA 1
ATOM 3103 C C . GLU B 1 146 ? 20.219 -8.539 2.295 1 96.19 146 GLU B C 1
ATOM 3105 O O . GLU B 1 146 ? 21.219 -8.938 2.902 1 96.19 146 GLU B O 1
ATOM 3110 N N . LYS B 1 147 ? 19.25 -7.902 2.828 1 96.12 147 LYS B N 1
ATOM 3111 C CA . LYS B 1 147 ? 19.281 -7.668 4.27 1 96.12 147 LYS B CA 1
ATOM 3112 C C . LYS B 1 147 ? 19.312 -8.984 5.039 1 96.12 147 LYS B C 1
ATOM 3114 O O . LYS B 1 147 ? 18.641 -9.945 4.66 1 96.12 147 LYS B O 1
ATOM 3119 N N . THR B 1 148 ? 20 -8.969 6.18 1 96.56 148 THR B N 1
ATOM 3120 C CA . THR B 1 148 ? 20.141 -10.203 6.941 1 96.56 148 THR B CA 1
ATOM 3121 C C . THR B 1 148 ? 19.594 -10.031 8.359 1 96.56 148 THR B C 1
ATOM 3123 O O . THR B 1 148 ? 19.297 -11.016 9.039 1 96.56 148 THR B O 1
ATOM 3126 N N . ASP B 1 149 ? 19.469 -8.75 8.812 1 96.56 149 ASP B N 1
ATOM 3127 C CA . ASP B 1 149 ? 18.984 -8.453 10.156 1 96.56 149 ASP B CA 1
ATOM 3128 C C . ASP B 1 149 ? 17.453 -8.352 10.18 1 96.56 149 ASP B C 1
ATOM 3130 O O . ASP B 1 149 ? 16.875 -7.402 9.648 1 96.56 149 ASP B O 1
ATOM 3134 N N . PRO B 1 150 ? 16.766 -9.266 10.82 1 96.62 150 PRO B N 1
ATOM 3135 C CA . PRO B 1 150 ? 15.312 -9.273 10.852 1 96.62 150 PRO B CA 1
ATOM 3136 C C . PRO B 1 150 ? 14.727 -7.949 11.344 1 96.62 150 PRO B C 1
ATOM 3138 O O . PRO B 1 150 ? 13.633 -7.559 10.922 1 96.62 150 PRO B O 1
ATOM 3141 N N . GLU B 1 151 ? 15.414 -7.242 12.164 1 95.56 151 GLU B N 1
ATOM 3142 C CA . GLU B 1 151 ? 14.906 -5.988 12.711 1 95.56 151 GLU B CA 1
ATOM 3143 C C . GLU B 1 151 ? 14.828 -4.91 11.641 1 95.56 151 GLU B C 1
ATOM 3145 O O . GLU B 1 151 ? 14.211 -3.861 11.844 1 95.56 151 GLU B O 1
ATOM 3150 N N . THR B 1 152 ? 15.391 -5.207 10.477 1 96.12 152 THR B N 1
ATOM 3151 C CA . THR B 1 152 ? 15.352 -4.246 9.383 1 96.12 152 THR B CA 1
ATOM 3152 C C . THR B 1 152 ? 14.352 -4.68 8.312 1 96.12 152 THR B C 1
ATOM 3154 O O . THR B 1 152 ? 14.164 -3.99 7.312 1 96.12 152 THR B O 1
ATOM 3157 N N . PHE B 1 153 ? 13.688 -5.816 8.523 1 98.19 153 PHE B N 1
ATOM 3158 C CA . PHE B 1 153 ? 12.773 -6.383 7.543 1 98.19 153 PHE B CA 1
ATOM 3159 C C . PHE B 1 153 ? 11.43 -5.656 7.57 1 98.19 153 PHE B C 1
ATOM 3161 O O . PHE B 1 153 ? 10.969 -5.234 8.633 1 98.19 153 PHE B O 1
ATOM 3168 N N . VAL B 1 154 ? 10.93 -5.496 6.438 1 98.62 154 VAL B N 1
ATOM 3169 C CA . VAL B 1 154 ? 9.516 -5.184 6.277 1 98.62 154 VAL B CA 1
ATOM 3170 C C . VAL B 1 154 ? 8.773 -6.402 5.73 1 98.62 154 VAL B C 1
ATOM 3172 O O . VAL B 1 154 ? 9.133 -6.934 4.676 1 98.62 154 VAL B O 1
ATOM 3175 N N . VAL B 1 155 ? 7.773 -6.875 6.48 1 98.81 155 VAL B N 1
ATOM 3176 C CA . VAL B 1 155 ? 7.105 -8.133 6.18 1 98.81 155 VAL B CA 1
ATOM 3177 C C . VAL B 1 155 ? 5.602 -7.906 6.051 1 98.81 155 VAL B C 1
ATOM 3179 O O . VAL B 1 155 ? 5.027 -7.098 6.785 1 98.81 155 VAL B O 1
ATOM 3182 N N . ALA B 1 156 ? 5.008 -8.578 5.133 1 98.88 156 ALA B N 1
ATOM 3183 C CA . ALA B 1 156 ? 3.574 -8.414 4.898 1 98.88 156 ALA B CA 1
ATOM 3184 C C . ALA B 1 156 ? 2.822 -9.719 5.137 1 98.88 156 ALA B C 1
ATOM 3186 O O . ALA B 1 156 ? 3.148 -10.75 4.547 1 98.88 156 ALA B O 1
ATOM 3187 N N . PRO B 1 157 ? 1.829 -9.68 6.027 1 98.62 157 PRO B N 1
ATOM 3188 C CA . PRO B 1 157 ? 0.852 -10.773 5.926 1 98.62 157 PRO B CA 1
ATOM 3189 C C . PRO B 1 157 ? 0.03 -10.711 4.641 1 98.62 157 PRO B C 1
ATOM 3191 O O . PRO B 1 157 ? -0.284 -9.617 4.156 1 98.62 157 PRO B O 1
ATOM 3194 N N . THR B 1 158 ? -0.218 -11.859 4.102 1 97.69 158 THR B N 1
ATOM 3195 C CA . THR B 1 158 ? -0.942 -11.859 2.836 1 97.69 158 THR B CA 1
ATOM 3196 C C . THR B 1 158 ? -2.061 -12.898 2.85 1 97.69 158 THR B C 1
ATOM 3198 O O . THR B 1 158 ? -2.164 -13.695 3.785 1 97.69 158 THR B O 1
ATOM 3201 N N . ILE B 1 159 ? -2.934 -12.797 1.861 1 94.38 159 ILE B N 1
ATOM 3202 C CA . ILE B 1 159 ? -4.152 -13.602 1.801 1 94.38 159 ILE B CA 1
ATOM 3203 C C . ILE B 1 159 ? -5.062 -13.25 2.975 1 94.38 159 ILE B C 1
ATOM 3205 O O . ILE B 1 159 ? -4.602 -13.125 4.109 1 94.38 159 ILE B O 1
ATOM 3209 N N . TRP B 1 160 ? -6.223 -13.094 2.795 1 89.5 160 TRP B N 1
ATOM 3210 C CA . TRP B 1 160 ? -7.199 -12.586 3.75 1 89.5 160 TRP B CA 1
ATOM 3211 C C . TRP B 1 160 ? -7.723 -13.711 4.641 1 89.5 160 TRP B C 1
ATOM 3213 O O . TRP B 1 160 ? -8.008 -14.812 4.164 1 89.5 160 TRP B O 1
ATOM 3223 N N . TRP B 1 161 ? -7.766 -13.422 5.953 1 91.75 161 TRP B N 1
ATOM 3224 C CA . TRP B 1 161 ? -8.438 -14.289 6.922 1 91.75 161 TRP B CA 1
ATOM 3225 C C . TRP B 1 161 ? -9.883 -13.852 7.133 1 91.75 161 TRP B C 1
ATOM 3227 O O . TRP B 1 161 ? -10.141 -12.688 7.473 1 91.75 161 TRP B O 1
ATOM 3237 N N . ASP B 1 162 ? -10.75 -14.734 7.031 1 88.94 162 ASP B N 1
ATOM 3238 C CA . ASP B 1 162 ? -12.156 -14.375 7.168 1 88.94 162 ASP B CA 1
ATOM 3239 C C . ASP B 1 162 ? -12.531 -14.148 8.633 1 88.94 162 ASP B C 1
ATOM 3241 O O . ASP B 1 162 ? -11.672 -14.227 9.516 1 88.94 162 ASP B O 1
ATOM 3245 N N . PHE B 1 163 ? -13.719 -13.812 8.852 1 86.31 163 PHE B N 1
ATOM 3246 C CA . PHE B 1 163 ? -14.164 -13.375 10.172 1 86.31 163 PHE B CA 1
ATOM 3247 C C . PHE B 1 163 ? -14.078 -14.516 11.18 1 86.31 163 PHE B C 1
ATOM 3249 O O . PHE B 1 163 ? -13.898 -14.289 12.375 1 86.31 163 PHE B O 1
ATOM 3256 N N . ASP B 1 164 ? -14.125 -15.734 10.672 1 88.06 164 ASP B N 1
ATOM 3257 C CA . ASP B 1 164 ? -14.031 -16.891 11.562 1 88.06 164 ASP B CA 1
ATOM 3258 C C . ASP B 1 164 ? -12.586 -17.141 11.977 1 88.06 164 ASP B C 1
ATOM 3260 O O . ASP B 1 164 ? -12.328 -17.906 12.906 1 88.06 164 ASP B O 1
ATOM 3264 N N . HIS B 1 165 ? -11.672 -16.438 11.32 1 92.56 165 HIS B N 1
ATOM 3265 C CA . HIS B 1 165 ? -10.258 -16.688 11.594 1 92.56 165 HIS B CA 1
ATOM 3266 C C . HIS B 1 165 ? -9.531 -15.391 11.922 1 92.56 165 HIS B C 1
ATOM 3268 O O . HIS B 1 165 ? -8.344 -15.242 11.617 1 92.56 165 HIS B O 1
ATOM 3274 N N . ARG B 1 166 ? -10.18 -14.5 12.531 1 92.56 166 ARG B N 1
ATOM 3275 C CA . ARG B 1 166 ? -9.609 -13.188 12.836 1 92.56 166 ARG B CA 1
ATOM 3276 C C . ARG B 1 166 ? -8.508 -13.297 13.875 1 92.56 166 ARG B C 1
ATOM 3278 O O . ARG B 1 166 ? -7.547 -12.523 13.859 1 92.56 166 ARG B O 1
ATOM 3285 N N . ASP B 1 167 ? -8.672 -14.234 14.758 1 94.06 167 ASP B N 1
ATOM 3286 C CA . ASP B 1 167 ? -7.617 -14.461 15.742 1 94.06 167 ASP B CA 1
ATOM 3287 C C . ASP B 1 167 ? -6.293 -14.797 15.055 1 94.06 167 ASP B C 1
ATOM 3289 O O . ASP B 1 167 ? -5.23 -14.336 15.484 1 94.06 167 ASP B O 1
ATOM 3293 N N . GLU B 1 168 ? -6.383 -15.586 14.039 1 96.31 168 GLU B N 1
ATOM 3294 C CA . GLU B 1 168 ? -5.191 -15.906 13.258 1 96.31 168 GLU B CA 1
ATOM 3295 C C . GLU B 1 168 ? -4.629 -14.664 12.578 1 96.31 168 GLU B C 1
ATOM 3297 O O . GLU B 1 168 ? -3.412 -14.461 12.539 1 96.31 168 GLU B O 1
ATOM 3302 N N . TYR B 1 169 ? -5.543 -13.844 12.07 1 97.19 169 TYR B N 1
ATOM 3303 C CA . TYR B 1 169 ? -5.145 -12.586 11.453 1 97.19 169 TYR B CA 1
ATOM 3304 C C . TYR B 1 169 ? -4.383 -11.711 12.445 1 97.19 169 TYR B C 1
ATOM 3306 O O . TYR B 1 169 ? -3.301 -11.203 12.133 1 97.19 169 TYR B O 1
ATOM 3314 N N . GLY B 1 170 ? -4.898 -11.578 13.633 1 96.38 170 GLY B N 1
ATOM 3315 C CA . GLY B 1 170 ? -4.246 -10.82 14.695 1 96.38 170 GLY B CA 1
ATOM 3316 C C . GLY B 1 170 ? -2.893 -11.383 15.086 1 96.38 170 GLY B C 1
ATOM 3317 O O . GLY B 1 170 ? -1.927 -10.633 15.25 1 96.38 170 GLY B O 1
ATOM 3318 N N . ARG B 1 171 ? -2.781 -12.633 15.148 1 97 171 ARG B N 1
ATOM 3319 C CA . ARG B 1 171 ? -1.524 -13.273 15.516 1 97 171 ARG B CA 1
ATOM 3320 C C . ARG B 1 171 ? -0.479 -13.102 14.422 1 97 171 ARG B C 1
ATOM 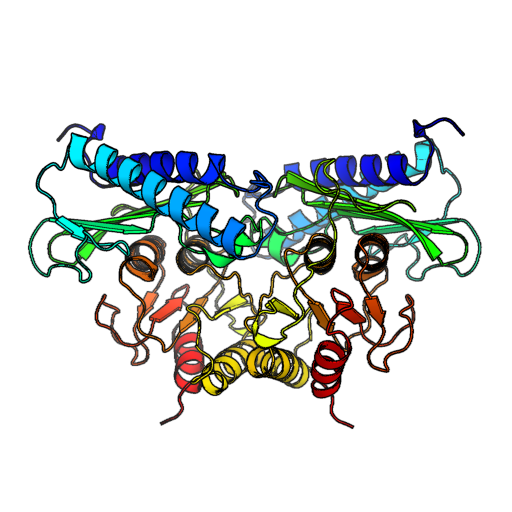3322 O O . ARG B 1 171 ? 0.71 -12.953 14.703 1 97 171 ARG B O 1
ATOM 3329 N N . ALA B 1 172 ? -0.951 -13.211 13.18 1 98 172 ALA B N 1
ATOM 3330 C CA . ALA B 1 172 ? -0.031 -12.969 12.07 1 98 172 ALA B CA 1
ATOM 3331 C C . ALA B 1 172 ? 0.609 -11.586 12.18 1 98 172 ALA B C 1
ATOM 3333 O O . ALA B 1 172 ? 1.828 -11.453 12.055 1 98 172 ALA B O 1
ATOM 3334 N N . CYS B 1 173 ? -0.227 -10.617 12.477 1 97.94 173 CYS B N 1
ATOM 3335 C CA . CYS B 1 173 ? 0.261 -9.25 12.602 1 97.94 173 CYS B CA 1
ATOM 3336 C C . CYS B 1 173 ? 1.196 -9.109 13.797 1 97.94 173 CYS B C 1
ATOM 3338 O O . CYS B 1 173 ? 2.273 -8.516 13.68 1 97.94 173 CYS B O 1
ATOM 3340 N N . ALA B 1 174 ? 0.808 -9.656 14.859 1 96.12 174 ALA B N 1
ATOM 3341 C CA . ALA B 1 174 ? 1.615 -9.57 16.078 1 96.12 174 ALA B CA 1
ATOM 3342 C C . ALA B 1 174 ? 2.973 -10.234 15.875 1 96.12 174 ALA B C 1
ATOM 3344 O O . ALA B 1 174 ? 4.004 -9.68 16.266 1 96.12 174 ALA B O 1
ATOM 3345 N N . ALA B 1 175 ? 2.934 -11.391 15.258 1 97.56 175 ALA B N 1
ATOM 3346 C CA . ALA B 1 175 ? 4.176 -12.125 15.016 1 97.56 175 ALA B CA 1
ATOM 3347 C C . ALA B 1 175 ? 5.137 -11.305 14.156 1 97.56 175 ALA B C 1
ATOM 3349 O O . ALA B 1 175 ? 6.352 -11.336 14.375 1 97.56 175 ALA B O 1
ATOM 3350 N N . ILE B 1 176 ? 4.605 -10.57 13.242 1 98.31 176 ILE B N 1
ATOM 3351 C CA . ILE B 1 176 ? 5.422 -9.773 12.328 1 98.31 176 ILE B CA 1
ATOM 3352 C C . ILE B 1 176 ? 5.992 -8.57 13.07 1 98.31 176 ILE B C 1
ATOM 3354 O O . ILE B 1 176 ? 7.203 -8.352 13.078 1 98.31 176 ILE B O 1
ATOM 3358 N N . VAL B 1 177 ? 5.18 -7.781 13.781 1 97.19 177 VAL B N 1
ATOM 3359 C CA . VAL B 1 177 ? 5.625 -6.492 14.297 1 97.19 177 VAL B CA 1
ATOM 3360 C C . VAL B 1 177 ? 6.531 -6.703 15.508 1 97.19 177 VAL B C 1
ATOM 3362 O O . VAL B 1 177 ? 7.344 -5.836 15.836 1 97.19 177 VAL B O 1
ATOM 3365 N N . GLU B 1 178 ? 6.43 -7.82 16.125 1 94.75 178 GLU B N 1
ATOM 3366 C CA . GLU B 1 178 ? 7.281 -8.102 17.281 1 94.75 178 GLU B CA 1
ATOM 3367 C C . GLU B 1 178 ? 8.672 -8.555 16.844 1 94.75 178 GLU B C 1
ATOM 3369 O O . GLU B 1 178 ? 9.641 -8.383 17.594 1 94.75 178 GLU B O 1
ATOM 3374 N N . ARG B 1 179 ? 8.766 -9.055 15.656 1 95.62 179 ARG B N 1
ATOM 3375 C CA . ARG B 1 179 ? 10.016 -9.695 15.25 1 95.62 179 ARG B CA 1
ATOM 3376 C C . ARG B 1 179 ? 10.773 -8.828 14.25 1 95.62 179 ARG B C 1
ATOM 3378 O O . ARG B 1 179 ? 12 -8.867 14.195 1 95.62 179 ARG B O 1
ATOM 3385 N N . PHE B 1 180 ? 10.031 -8.164 13.477 1 97.69 180 PHE B N 1
ATOM 3386 C CA . PHE B 1 180 ? 10.656 -7.488 12.344 1 97.69 180 PHE B CA 1
ATOM 3387 C C . PHE B 1 180 ? 10.523 -5.977 12.477 1 97.69 180 PHE B C 1
ATOM 3389 O O . PHE B 1 180 ? 9.945 -5.48 13.445 1 97.69 180 PHE B O 1
ATOM 3396 N N . GLY B 1 181 ? 11.148 -5.242 11.57 1 96.81 181 GLY B N 1
ATOM 3397 C CA . GLY B 1 181 ? 11.258 -3.793 11.648 1 96.81 181 GLY B CA 1
ATOM 3398 C C . GLY B 1 181 ? 9.938 -3.084 11.398 1 96.81 181 GLY B C 1
ATOM 3399 O O . GLY B 1 181 ? 9.664 -2.041 12 1 96.81 181 GLY B O 1
ATOM 3400 N N . ASP B 1 182 ? 9.203 -3.605 10.469 1 97.75 182 ASP B N 1
ATOM 3401 C CA . ASP B 1 182 ? 7.918 -3.004 10.133 1 97.75 182 ASP B CA 1
ATOM 3402 C C . ASP B 1 182 ? 7.027 -3.988 9.383 1 97.75 182 ASP B C 1
ATOM 3404 O O . ASP B 1 182 ? 7.438 -5.117 9.102 1 97.75 182 ASP B O 1
ATOM 3408 N N . MET B 1 183 ? 5.816 -3.557 9.164 1 98.38 183 MET B N 1
ATOM 3409 C CA . MET B 1 183 ? 4.82 -4.367 8.469 1 98.38 183 MET B CA 1
ATOM 3410 C C . MET B 1 183 ? 4.148 -3.566 7.359 1 98.38 183 MET B C 1
ATOM 3412 O O . MET B 1 183 ? 4.031 -2.344 7.453 1 98.38 183 MET B O 1
ATOM 3416 N N . ARG B 1 184 ? 3.828 -4.258 6.305 1 98.75 184 ARG B N 1
ATOM 3417 C CA . ARG B 1 184 ? 2.924 -3.732 5.289 1 98.75 184 ARG B CA 1
ATOM 3418 C C . ARG B 1 184 ? 1.747 -4.676 5.062 1 98.75 184 ARG B C 1
ATOM 3420 O O . ARG B 1 184 ? 1.845 -5.875 5.332 1 98.75 184 ARG B O 1
ATOM 3427 N N . ARG B 1 185 ? 0.712 -4.195 4.629 1 98.69 185 ARG B N 1
ATOM 3428 C CA . ARG B 1 185 ? -0.483 -4.895 4.164 1 98.69 185 ARG B CA 1
ATOM 3429 C C . ARG B 1 185 ? -1.112 -4.172 2.977 1 98.69 185 ARG B C 1
ATOM 3431 O O . ARG B 1 185 ? -1.753 -3.133 3.145 1 98.69 185 ARG B O 1
ATOM 3438 N N . TYR B 1 186 ? -0.984 -4.797 1.826 1 98.56 186 TYR B N 1
ATOM 3439 C CA . TYR B 1 186 ? -1.314 -4.066 0.609 1 98.56 186 TYR B CA 1
ATOM 3440 C C . TYR B 1 186 ? -2.631 -4.559 0.017 1 98.56 186 TYR B C 1
ATOM 3442 O O . TYR B 1 186 ? -3.217 -3.896 -0.843 1 98.56 186 TYR B O 1
ATOM 3450 N N . GLY B 1 187 ? -3.109 -5.723 0.384 1 98 187 GLY B N 1
ATOM 3451 C CA . GLY B 1 187 ? -4.402 -6.203 -0.073 1 98 187 GLY B CA 1
ATOM 3452 C C . GLY B 1 187 ? -4.359 -6.809 -1.463 1 98 187 GLY B C 1
ATOM 3453 O O . GLY B 1 187 ? -5.359 -6.801 -2.182 1 98 187 GLY B O 1
ATOM 3454 N N . CYS B 1 188 ? -3.23 -7.277 -1.866 1 98.56 188 CYS B N 1
ATOM 3455 C CA . CYS B 1 188 ? -3.002 -7.914 -3.158 1 98.56 188 CYS B CA 1
ATOM 3456 C C . CYS B 1 188 ? -1.839 -8.898 -3.084 1 98.56 188 CYS B C 1
ATOM 3458 O O . CYS B 1 188 ? -0.678 -8.492 -3.02 1 98.56 188 CYS B O 1
ATOM 3460 N N . ALA B 1 189 ? -2.135 -10.18 -3.145 1 98.56 189 ALA B N 1
ATOM 3461 C CA . ALA B 1 189 ? -1.139 -11.227 -2.916 1 98.56 189 ALA B CA 1
ATOM 3462 C C . ALA B 1 189 ? -0.046 -11.188 -3.98 1 98.56 189 ALA B C 1
ATOM 3464 O O . ALA B 1 189 ? 1.143 -11.266 -3.662 1 98.56 189 ALA B O 1
ATOM 3465 N N . GLN B 1 190 ? -0.436 -11.07 -5.215 1 98.88 190 GLN B N 1
ATOM 3466 C CA . GLN B 1 190 ? 0.537 -11.07 -6.301 1 98.88 190 GLN B CA 1
ATOM 3467 C C . GLN B 1 190 ? 1.426 -9.836 -6.25 1 98.88 190 GLN B C 1
ATOM 3469 O O . GLN B 1 190 ? 2.619 -9.906 -6.555 1 98.88 190 GLN B O 1
ATOM 3474 N N . ALA B 1 191 ? 0.868 -8.688 -5.879 1 98.88 191 ALA B N 1
ATOM 3475 C CA . ALA B 1 191 ? 1.701 -7.504 -5.688 1 98.88 191 ALA B CA 1
ATOM 3476 C C . ALA B 1 191 ? 2.725 -7.727 -4.578 1 98.88 191 ALA B C 1
ATOM 3478 O O . ALA B 1 191 ? 3.9 -7.391 -4.734 1 98.88 191 ALA B O 1
ATOM 3479 N N . VAL B 1 192 ? 2.32 -8.305 -3.51 1 98.94 192 VAL B N 1
ATOM 3480 C CA . VAL B 1 192 ? 3.18 -8.531 -2.354 1 98.94 192 VAL B CA 1
ATOM 3481 C C . VAL B 1 192 ? 4.316 -9.477 -2.73 1 98.94 192 VAL B C 1
ATOM 3483 O O . VAL B 1 192 ? 5.484 -9.195 -2.449 1 98.94 192 VAL B O 1
ATOM 3486 N N . LEU B 1 193 ? 3.969 -10.547 -3.381 1 98.94 193 LEU B N 1
ATOM 3487 C CA . LEU B 1 193 ? 4.992 -11.5 -3.805 1 98.94 193 LEU B CA 1
ATOM 3488 C C . LEU B 1 193 ? 5.953 -10.852 -4.797 1 98.94 193 LEU B C 1
ATOM 3490 O O . LEU B 1 193 ? 7.16 -11.109 -4.754 1 98.94 193 LEU B O 1
ATOM 3494 N N . SER B 1 194 ? 5.414 -10.023 -5.691 1 98.94 194 SER B N 1
ATOM 3495 C CA . SER B 1 194 ? 6.258 -9.289 -6.629 1 98.94 194 SER B CA 1
ATOM 3496 C C . SER B 1 194 ? 7.223 -8.367 -5.891 1 98.94 194 SER B C 1
ATOM 3498 O O . SER B 1 194 ? 8.391 -8.25 -6.266 1 98.94 194 SER B O 1
ATOM 3500 N N . MET B 1 195 ? 6.746 -7.75 -4.863 1 98.94 195 MET B N 1
ATOM 3501 C CA . MET B 1 195 ? 7.551 -6.816 -4.086 1 98.94 195 MET B CA 1
ATOM 3502 C C . MET B 1 195 ? 8.633 -7.551 -3.303 1 98.94 195 MET B C 1
ATOM 3504 O O . MET B 1 195 ? 9.734 -7.023 -3.105 1 98.94 195 MET B O 1
ATOM 3508 N N . VAL B 1 196 ? 8.352 -8.781 -2.859 1 98.94 196 VAL B N 1
ATOM 3509 C CA . VAL B 1 196 ? 9.406 -9.602 -2.27 1 98.94 196 VAL B CA 1
ATOM 3510 C C . VAL B 1 196 ? 10.469 -9.906 -3.32 1 98.94 196 VAL B C 1
ATOM 3512 O O . VAL B 1 196 ? 11.672 -9.789 -3.055 1 98.94 196 VAL B O 1
ATOM 3515 N N . ALA B 1 197 ? 10.023 -10.25 -4.508 1 98.94 197 ALA B N 1
ATOM 3516 C CA . ALA B 1 197 ? 10.93 -10.625 -5.59 1 98.94 197 ALA B CA 1
ATOM 3517 C C . ALA B 1 197 ? 11.844 -9.461 -5.977 1 98.94 197 ALA B C 1
ATOM 3519 O O . ALA B 1 197 ? 12.969 -9.68 -6.418 1 98.94 197 ALA B O 1
ATOM 3520 N N . SER B 1 198 ? 11.367 -8.25 -5.77 1 98.69 198 SER B N 1
ATOM 3521 C CA . SER B 1 198 ? 12.141 -7.09 -6.203 1 98.69 198 SER B CA 1
ATOM 3522 C C . SER B 1 198 ? 12.891 -6.461 -5.035 1 98.69 198 SER B C 1
ATOM 3524 O O . SER B 1 198 ? 13.539 -5.426 -5.191 1 98.69 198 SER B O 1
ATOM 3526 N N . GLY B 1 199 ? 12.727 -7.008 -3.871 1 98.31 199 GLY B N 1
ATOM 3527 C CA . GLY B 1 199 ? 13.461 -6.516 -2.715 1 98.31 199 GLY B CA 1
ATOM 3528 C C . GLY B 1 199 ? 12.789 -5.34 -2.037 1 98.31 199 GLY B C 1
ATOM 3529 O O . GLY B 1 199 ? 13.359 -4.727 -1.133 1 98.31 199 GLY B O 1
ATOM 3530 N N . GLN B 1 200 ? 11.602 -4.992 -2.461 1 98.31 200 GLN B N 1
ATOM 3531 C CA . GLN B 1 200 ? 10.836 -3.928 -1.821 1 98.31 200 GLN B CA 1
ATOM 3532 C C . GLN B 1 200 ? 10.312 -4.367 -0.456 1 98.31 200 GLN B C 1
ATOM 3534 O O . GLN B 1 200 ? 10.086 -3.537 0.423 1 98.31 200 GLN B O 1
ATOM 3539 N N . LEU B 1 201 ? 10.086 -5.629 -0.289 1 98.75 201 LEU B N 1
ATOM 3540 C CA . LEU B 1 201 ? 9.797 -6.328 0.958 1 98.75 201 LEU B CA 1
ATOM 3541 C C . LEU B 1 201 ? 10.797 -7.461 1.189 1 98.75 201 LEU B C 1
ATOM 3543 O O . LEU B 1 201 ? 11.328 -8.031 0.234 1 98.75 201 LEU B O 1
ATOM 3547 N N . GLU B 1 202 ? 11.008 -7.801 2.424 1 98.81 202 GLU B N 1
ATOM 3548 C CA . GLU B 1 202 ? 11.906 -8.922 2.693 1 98.81 202 GLU B CA 1
ATOM 3549 C C . GLU B 1 202 ? 11.141 -10.242 2.75 1 98.81 202 GLU B C 1
ATOM 3551 O O . GLU B 1 202 ? 11.703 -11.305 2.496 1 98.81 202 GLU B O 1
ATOM 3556 N N . ALA B 1 203 ? 9.781 -10.117 3.125 1 98.94 203 ALA B N 1
ATOM 3557 C CA . ALA B 1 203 ? 9.078 -11.383 3.277 1 98.94 203 ALA B CA 1
ATOM 3558 C C . ALA B 1 203 ? 7.566 -11.172 3.307 1 98.94 203 ALA B C 1
ATOM 3560 O O . ALA B 1 203 ? 7.094 -10.047 3.457 1 98.94 203 ALA B O 1
ATOM 3561 N N . THR B 1 204 ? 6.863 -12.266 3.1 1 98.94 204 THR B N 1
ATOM 3562 C CA . THR B 1 204 ? 5.418 -12.359 3.301 1 98.94 204 THR B CA 1
ATOM 3563 C C . THR B 1 204 ? 5.039 -13.727 3.865 1 98.94 204 THR B C 1
ATOM 3565 O O . THR B 1 204 ? 5.719 -14.719 3.605 1 98.94 204 THR B O 1
ATOM 3568 N N . ILE B 1 205 ? 3.926 -13.742 4.66 1 98.88 205 ILE B N 1
ATOM 3569 C CA . ILE B 1 205 ? 3.549 -14.992 5.305 1 98.88 205 ILE B CA 1
ATOM 3570 C C . ILE B 1 205 ? 2.029 -15.141 5.301 1 98.88 205 ILE B C 1
ATOM 3572 O O . ILE B 1 205 ? 1.303 -14.141 5.34 1 98.88 205 ILE B O 1
ATOM 3576 N N . THR B 1 206 ? 1.537 -16.328 5.25 1 98.62 206 THR B N 1
ATOM 3577 C CA . THR B 1 206 ? 0.159 -16.719 5.531 1 98.62 206 THR B CA 1
ATOM 3578 C C . THR B 1 206 ? 0.077 -18.203 5.895 1 98.62 206 THR B C 1
ATOM 3580 O O . THR B 1 206 ? 0.867 -19 5.402 1 98.62 206 THR B O 1
ATOM 3583 N N . ASN B 1 207 ? -0.84 -18.516 6.762 1 97.75 207 ASN B N 1
ATOM 3584 C CA . ASN B 1 207 ? -1.118 -19.922 7.02 1 97.75 207 ASN B CA 1
ATOM 3585 C C . ASN B 1 207 ? -2.318 -20.406 6.211 1 97.75 207 ASN B C 1
ATOM 3587 O O . ASN B 1 207 ? -2.727 -21.562 6.34 1 97.75 207 ASN B O 1
ATOM 3591 N N . VAL B 1 208 ? -2.908 -19.531 5.453 1 96.12 208 VAL B N 1
ATOM 3592 C CA . VAL B 1 208 ? -4.039 -19.859 4.594 1 96.12 208 VAL B CA 1
ATOM 3593 C C . VAL B 1 208 ? -3.535 -20.484 3.299 1 96.12 208 VAL B C 1
ATOM 3595 O O . VAL B 1 208 ? -2.543 -20.031 2.727 1 96.12 208 VAL B O 1
ATOM 3598 N N . HIS B 1 209 ? -4.168 -21.516 2.867 1 95.56 209 HIS B N 1
ATOM 3599 C CA . HIS B 1 209 ? -3.855 -22.109 1.57 1 95.56 209 HIS B CA 1
ATOM 3600 C C . HIS B 1 209 ? -4.242 -21.172 0.43 1 95.56 209 HIS B C 1
ATOM 3602 O O . HIS B 1 209 ? -5.426 -20.938 0.189 1 95.56 209 HIS B O 1
ATOM 3608 N N . PRO B 1 210 ? -3.264 -20.703 -0.265 1 95.94 210 PRO B N 1
ATOM 3609 C CA . PRO B 1 210 ? -3.611 -19.766 -1.34 1 95.94 210 PRO B CA 1
ATOM 3610 C C . PRO B 1 210 ? -4.102 -20.469 -2.6 1 95.94 210 PRO B C 1
ATOM 3612 O O . PRO B 1 210 ? -3.613 -21.562 -2.934 1 95.94 210 PRO B O 1
ATOM 3615 N N . ASN B 1 211 ? -5.062 -19.859 -3.295 1 96 211 ASN B N 1
ATOM 3616 C CA . ASN B 1 211 ? -5.398 -20.344 -4.629 1 96 211 ASN B CA 1
ATOM 3617 C C . ASN B 1 211 ? -4.211 -20.25 -5.578 1 96 211 ASN B C 1
ATOM 3619 O O . ASN B 1 211 ? -3.354 -19.375 -5.418 1 96 211 ASN B O 1
ATOM 3623 N N . PRO B 1 212 ? -4.156 -21.125 -6.543 1 96.94 212 PRO B N 1
ATOM 3624 C CA . PRO B 1 212 ? -3.043 -21.078 -7.492 1 96.94 212 PRO B CA 1
ATOM 3625 C C . PRO B 1 212 ? -2.908 -19.703 -8.164 1 96.94 212 PRO B C 1
ATOM 3627 O O . PRO B 1 212 ? -1.794 -19.219 -8.352 1 96.94 212 PRO B O 1
ATOM 3630 N N . TRP B 1 213 ? -3.998 -19.016 -8.477 1 97.25 213 TRP B N 1
ATOM 3631 C CA . TRP B 1 213 ? -3.957 -17.734 -9.195 1 97.25 213 TRP B CA 1
ATOM 3632 C C . TRP B 1 213 ? -3.543 -16.609 -8.266 1 97.25 213 TRP B C 1
ATOM 3634 O O . TRP B 1 213 ? -3.191 -15.516 -8.727 1 97.25 213 TRP B O 1
ATOM 3644 N N . ASP B 1 214 ? -3.449 -16.891 -6.98 1 97.19 214 ASP B N 1
ATOM 3645 C CA . ASP B 1 214 ? -2.975 -15.914 -6 1 97.19 214 ASP B CA 1
ATOM 3646 C C . ASP B 1 214 ? -1.514 -16.172 -5.637 1 97.19 214 ASP B C 1
ATOM 3648 O O . ASP B 1 214 ? -0.932 -15.438 -4.836 1 97.19 214 ASP B O 1
ATOM 3652 N N . SER B 1 215 ? -0.884 -17.219 -6.152 1 98.19 215 SER B N 1
ATOM 3653 C CA . SER B 1 215 ? 0.378 -17.625 -5.543 1 98.19 215 SER B CA 1
ATOM 3654 C C . SER B 1 215 ? 1.393 -18.047 -6.602 1 98.19 215 SER B C 1
ATOM 3656 O O . SER B 1 215 ? 2.533 -17.578 -6.598 1 98.19 215 SER B O 1
ATOM 3658 N N . VAL B 1 216 ? 1.021 -18.781 -7.602 1 98.5 216 VAL B N 1
ATOM 3659 C CA . VAL B 1 216 ? 1.941 -19.516 -8.461 1 98.5 216 VAL B CA 1
ATOM 3660 C C . VAL B 1 216 ? 2.879 -18.547 -9.172 1 98.5 216 VAL B C 1
ATOM 3662 O O . VAL B 1 216 ? 4.098 -18.719 -9.148 1 98.5 216 VAL B O 1
ATOM 3665 N N . ALA B 1 217 ? 2.316 -17.469 -9.797 1 98.81 217 ALA B N 1
ATOM 3666 C CA . ALA B 1 217 ? 3.148 -16.5 -10.5 1 98.81 217 ALA B CA 1
ATOM 3667 C C . ALA B 1 217 ? 4.137 -15.836 -9.555 1 98.81 217 ALA B C 1
ATOM 3669 O O . ALA B 1 217 ? 5.336 -15.773 -9.836 1 98.81 217 ALA B O 1
ATOM 3670 N N . GLY B 1 218 ? 3.619 -15.391 -8.422 1 98.94 218 GLY B N 1
ATOM 3671 C CA . GLY B 1 218 ? 4.457 -14.703 -7.453 1 98.94 218 GLY B CA 1
ATOM 3672 C C . GLY B 1 218 ? 5.535 -15.594 -6.855 1 98.94 218 GLY B C 1
ATOM 3673 O O . GLY B 1 218 ? 6.656 -15.141 -6.625 1 98.94 218 GLY B O 1
ATOM 3674 N N . VAL B 1 219 ? 5.227 -16.828 -6.605 1 98.81 219 VAL B N 1
ATOM 3675 C CA . VAL B 1 219 ? 6.199 -17.781 -6.07 1 98.81 219 VAL B CA 1
ATOM 3676 C C . VAL B 1 219 ? 7.348 -17.953 -7.062 1 98.81 219 VAL B C 1
ATOM 3678 O O . VAL B 1 219 ? 8.516 -17.969 -6.672 1 98.81 219 VAL B O 1
ATOM 3681 N N . HIS B 1 220 ? 6.996 -18.094 -8.32 1 98.88 220 HIS B N 1
ATOM 3682 C CA . HIS B 1 220 ? 8.016 -18.219 -9.352 1 98.88 220 HIS B CA 1
ATOM 3683 C C . HIS B 1 220 ? 8.906 -16.984 -9.414 1 98.88 220 HIS B C 1
ATOM 3685 O O . HIS B 1 220 ? 10.125 -17.094 -9.516 1 98.88 220 HIS B O 1
ATOM 3691 N N . LEU B 1 221 ? 8.297 -15.805 -9.312 1 98.94 221 LEU B N 1
ATOM 3692 C CA . LEU B 1 221 ? 9.062 -14.562 -9.297 1 98.94 221 LEU B CA 1
ATOM 3693 C C . LEU B 1 221 ? 10.062 -14.555 -8.141 1 98.94 221 LEU B C 1
ATOM 3695 O O . LEU B 1 221 ? 11.25 -14.281 -8.344 1 98.94 221 LEU B O 1
ATOM 3699 N N . VAL B 1 222 ? 9.633 -14.891 -6.945 1 98.94 222 VAL B N 1
ATOM 3700 C CA . VAL B 1 222 ? 10.484 -14.844 -5.762 1 98.94 222 VAL B CA 1
ATOM 3701 C C . VAL B 1 222 ? 11.656 -15.812 -5.926 1 98.94 222 VAL B C 1
ATOM 3703 O O . VAL B 1 222 ? 12.805 -15.453 -5.664 1 98.94 222 VAL B O 1
ATOM 3706 N N . ARG B 1 223 ? 11.375 -17 -6.379 1 98.75 223 ARG B N 1
ATOM 3707 C CA . ARG B 1 223 ? 12.43 -18 -6.539 1 98.75 223 ARG B CA 1
ATOM 3708 C C . ARG B 1 223 ? 13.445 -17.562 -7.586 1 98.75 223 ARG B C 1
ATOM 3710 O O . ARG B 1 223 ? 14.656 -17.641 -7.355 1 98.75 223 ARG B O 1
ATOM 3717 N N . GLN B 1 224 ? 12.969 -17.062 -8.719 1 98.75 224 GLN B N 1
ATOM 3718 C CA . GLN B 1 224 ? 13.859 -16.641 -9.797 1 98.75 224 GLN B CA 1
ATOM 3719 C C . GLN B 1 224 ? 14.672 -15.414 -9.398 1 98.75 224 GLN B C 1
ATOM 3721 O O . GLN B 1 224 ? 15.75 -15.172 -9.945 1 98.75 224 GLN B O 1
ATOM 3726 N N . ALA B 1 225 ? 14.172 -14.68 -8.438 1 98.69 225 ALA B N 1
ATOM 3727 C CA . ALA B 1 225 ? 14.867 -13.484 -7.957 1 98.69 225 ALA B CA 1
ATOM 3728 C C . ALA B 1 225 ? 15.906 -13.844 -6.891 1 98.69 225 ALA B C 1
ATOM 3730 O O . ALA B 1 225 ? 16.641 -12.977 -6.41 1 98.69 225 ALA B O 1
ATOM 3731 N N . GLY B 1 226 ? 15.945 -15.086 -6.473 1 98.5 226 GLY B N 1
ATOM 3732 C CA . GLY B 1 226 ? 16.938 -15.547 -5.512 1 98.5 226 GLY B CA 1
ATOM 3733 C C . GLY B 1 226 ? 16.359 -15.766 -4.121 1 98.5 226 GLY B C 1
ATOM 3734 O O . GLY B 1 226 ? 17.109 -16 -3.17 1 98.5 226 GLY B O 1
ATOM 3735 N N . GLY B 1 227 ? 15.047 -15.734 -4.012 1 98.75 227 GLY B N 1
ATOM 3736 C CA . GLY B 1 227 ? 14.406 -15.922 -2.719 1 98.75 227 GLY B CA 1
ATOM 3737 C C . GLY B 1 227 ? 14.055 -17.375 -2.43 1 98.75 227 GLY B C 1
ATOM 3738 O O . GLY B 1 227 ? 14.375 -18.266 -3.221 1 98.75 227 GLY B O 1
ATOM 3739 N N . ARG B 1 228 ? 13.414 -17.531 -1.28 1 98.81 228 ARG B N 1
ATOM 3740 C CA . ARG B 1 228 ? 12.992 -18.859 -0.82 1 98.81 228 ARG B CA 1
ATOM 3741 C C . ARG B 1 228 ? 11.5 -18.859 -0.487 1 98.81 228 ARG B C 1
ATOM 3743 O O . ARG B 1 228 ? 10.992 -17.906 0.113 1 98.81 228 ARG B O 1
ATOM 3750 N N . VAL B 1 229 ? 10.844 -19.906 -0.89 1 98.88 229 VAL B N 1
ATOM 3751 C CA . VAL B 1 229 ? 9.422 -20.047 -0.594 1 98.88 229 VAL B CA 1
ATOM 3752 C C . VAL B 1 229 ? 9.148 -21.438 -0.028 1 98.88 229 VAL B C 1
ATOM 3754 O O . VAL B 1 229 ? 9.477 -22.453 -0.655 1 98.88 229 VAL B O 1
ATOM 3757 N N . THR B 1 230 ? 8.516 -21.5 1.132 1 98.81 230 THR B N 1
ATOM 3758 C CA . THR B 1 230 ? 8.148 -22.766 1.776 1 98.81 230 THR B CA 1
ATOM 3759 C C . THR B 1 230 ? 6.703 -22.719 2.268 1 98.81 230 THR B C 1
ATOM 3761 O O . THR B 1 230 ? 6.059 -21.672 2.215 1 98.81 230 THR B O 1
ATOM 3764 N N . ASP B 1 231 ? 6.199 -23.859 2.629 1 98.31 231 ASP B N 1
ATOM 3765 C CA . ASP B 1 231 ? 4.949 -23.891 3.381 1 98.31 231 ASP B CA 1
ATOM 3766 C C . ASP B 1 231 ? 5.195 -23.656 4.867 1 98.31 231 ASP B C 1
ATOM 3768 O O . ASP B 1 231 ? 6.301 -23.281 5.266 1 98.31 231 ASP B O 1
ATOM 3772 N N . ILE B 1 232 ? 4.207 -23.797 5.699 1 97.44 232 ILE B N 1
ATOM 3773 C CA . ILE B 1 232 ? 4.293 -23.438 7.113 1 97.44 232 ILE B CA 1
ATOM 3774 C C . ILE B 1 232 ? 5.172 -24.453 7.844 1 97.44 232 ILE B C 1
ATOM 3776 O O . ILE B 1 232 ? 5.594 -24.219 8.977 1 97.44 232 ILE B O 1
ATOM 3780 N N . HIS B 1 233 ? 5.484 -25.547 7.184 1 97.06 233 HIS B N 1
ATOM 3781 C CA . HIS B 1 233 ? 6.285 -26.609 7.805 1 97.06 233 HIS B CA 1
ATOM 3782 C C . HIS B 1 233 ? 7.754 -26.484 7.406 1 97.06 233 HIS B C 1
ATOM 3784 O O . HIS B 1 233 ? 8.602 -27.203 7.922 1 97.06 233 HIS B O 1
ATOM 3790 N N . GLY B 1 234 ? 8.031 -25.641 6.48 1 97.88 234 GLY B N 1
ATOM 3791 C CA . GLY B 1 234 ? 9.406 -25.406 6.055 1 97.88 234 GLY B CA 1
ATOM 3792 C C . GLY B 1 234 ? 9.781 -26.203 4.812 1 97.88 234 GLY B C 1
ATOM 3793 O O . GLY B 1 234 ? 10.914 -26.109 4.336 1 97.88 234 GLY B O 1
ATOM 3794 N N . ASP B 1 235 ? 8.867 -26.906 4.25 1 98.19 235 ASP B N 1
ATOM 3795 C CA . ASP B 1 235 ? 9.094 -27.672 3.029 1 98.19 235 ASP B CA 1
ATOM 3796 C C . ASP B 1 235 ? 8.898 -26.797 1.79 1 98.19 235 ASP B C 1
ATOM 3798 O O . ASP B 1 235 ? 8.18 -25.797 1.836 1 98.19 235 ASP B O 1
ATOM 3802 N N . ARG B 1 236 ? 9.547 -27.203 0.708 1 98 236 ARG B N 1
ATOM 3803 C CA . ARG B 1 236 ? 9.398 -26.453 -0.536 1 98 236 ARG B CA 1
ATOM 3804 C C . ARG B 1 236 ? 7.93 -26.266 -0.891 1 98 236 ARG B C 1
ATOM 3806 O O . ARG B 1 236 ? 7.156 -27.219 -0.887 1 98 236 ARG B O 1
ATOM 3813 N N . TRP B 1 237 ? 7.527 -25.125 -1.233 1 98.19 237 TRP B N 1
ATOM 3814 C CA . TRP B 1 237 ? 6.129 -24.797 -1.493 1 98.19 237 TRP B CA 1
ATOM 3815 C C . TRP B 1 237 ? 5.672 -25.375 -2.83 1 98.19 237 TRP B C 1
ATOM 3817 O O . TRP B 1 237 ? 6.406 -25.312 -3.818 1 98.19 237 TRP B O 1
ATOM 3827 N N . THR B 1 238 ? 4.5 -25.875 -2.869 1 95.62 238 THR B N 1
ATOM 3828 C CA . THR B 1 238 ? 3.754 -26.234 -4.066 1 95.62 238 THR B CA 1
ATOM 3829 C C . THR B 1 238 ? 2.332 -25.688 -4.008 1 95.62 238 THR B C 1
ATOM 3831 O O . THR B 1 238 ? 1.897 -25.188 -2.973 1 95.62 238 THR B O 1
ATOM 3834 N N . ALA B 1 239 ? 1.651 -25.797 -5.082 1 94.12 239 ALA B N 1
ATOM 3835 C CA . ALA B 1 239 ? 0.293 -25.266 -5.137 1 94.12 239 ALA B CA 1
ATOM 3836 C C . ALA B 1 239 ? -0.628 -26 -4.172 1 94.12 239 ALA B C 1
ATOM 3838 O O . ALA B 1 239 ? -1.732 -25.547 -3.879 1 94.12 239 ALA B O 1
ATOM 3839 N N . GLY B 1 240 ? -0.211 -27.094 -3.643 1 92.31 240 GLY B N 1
ATOM 3840 C CA . GLY B 1 240 ? -0.994 -27.859 -2.691 1 92.31 240 GLY B CA 1
ATOM 3841 C C . GLY B 1 240 ? -0.568 -27.656 -1.252 1 92.31 240 GLY B C 1
ATOM 3842 O O . GLY B 1 240 ? -1.138 -28.25 -0.335 1 92.31 240 GLY B O 1
ATOM 3843 N N . SER B 1 241 ? 0.331 -26.781 -1.005 1 94.94 241 SER B N 1
ATOM 3844 C CA . SER B 1 241 ? 0.927 -26.578 0.312 1 94.94 241 SER B CA 1
ATOM 3845 C C . SER B 1 241 ? -0.017 -25.812 1.235 1 94.94 241 SER B C 1
ATOM 3847 O O . SER B 1 241 ? -0.84 -25.016 0.774 1 94.94 241 SER B O 1
ATOM 3849 N N . GLU B 1 242 ? 0.184 -26.078 2.498 1 95.25 242 GLU B N 1
ATOM 3850 C CA . GLU B 1 242 ? -0.48 -25.281 3.521 1 95.25 242 GLU B CA 1
ATOM 3851 C C . GLU B 1 242 ? 0.281 -23.984 3.783 1 95.25 242 GLU B C 1
ATOM 3853 O O . GLU B 1 242 ? 1.46 -24.016 4.141 1 95.25 242 GLU B O 1
ATOM 3858 N N . GLY B 1 243 ? -0.42 -22.953 3.602 1 97.31 243 GLY B N 1
ATOM 3859 C CA . GLY B 1 243 ? 0.214 -21.672 3.84 1 97.31 243 GLY B CA 1
ATOM 3860 C C . GLY B 1 243 ? 1.267 -21.328 2.805 1 97.31 243 GLY B C 1
ATOM 3861 O O . GLY B 1 243 ? 1.395 -22 1.787 1 97.31 243 GLY B O 1
ATOM 3862 N N . LEU B 1 244 ? 1.924 -20.266 2.996 1 98.75 244 LEU B N 1
ATOM 3863 C CA . LEU B 1 244 ? 2.963 -19.734 2.123 1 98.75 244 LEU B CA 1
ATOM 3864 C C . LEU B 1 244 ? 3.891 -18.797 2.893 1 98.75 244 LEU B C 1
ATOM 3866 O O . LEU B 1 244 ? 3.432 -17.844 3.523 1 98.75 244 LEU B O 1
ATOM 3870 N N . VAL B 1 245 ? 5.164 -19.125 2.918 1 98.88 245 VAL B N 1
ATOM 3871 C CA . VAL B 1 245 ? 6.223 -18.312 3.508 1 98.88 245 VAL B CA 1
ATOM 3872 C C . VAL B 1 245 ? 7.266 -17.969 2.447 1 98.88 245 VAL B C 1
ATOM 3874 O O . VAL B 1 245 ? 8.016 -18.844 2.004 1 98.88 245 VAL B O 1
ATOM 3877 N N . ALA B 1 246 ? 7.285 -16.75 2.004 1 98.94 246 ALA B N 1
ATOM 3878 C CA . ALA B 1 246 ? 8.258 -16.281 1.017 1 98.94 246 ALA B CA 1
ATOM 3879 C C . ALA B 1 246 ? 9.195 -15.25 1.62 1 98.94 246 ALA B C 1
ATOM 3881 O O . ALA B 1 246 ? 8.758 -14.344 2.332 1 98.94 246 ALA B O 1
ATOM 3882 N N . SER B 1 247 ? 10.492 -15.422 1.391 1 98.88 247 SER B N 1
ATOM 3883 C CA . SER B 1 247 ? 11.469 -14.5 1.955 1 98.88 247 SER B CA 1
ATOM 3884 C C . SER B 1 247 ? 12.641 -14.281 1.003 1 98.88 247 SER B C 1
ATOM 3886 O O . SER B 1 247 ? 12.703 -14.898 -0.06 1 98.88 247 SER B O 1
ATOM 3888 N N . ASN B 1 248 ? 13.492 -13.383 1.402 1 98.44 248 ASN B N 1
ATOM 3889 C CA . ASN B 1 248 ? 14.703 -13.109 0.636 1 98.44 248 ASN B CA 1
ATOM 3890 C C . ASN B 1 248 ? 15.727 -14.242 0.783 1 98.44 248 ASN B C 1
ATOM 3892 O O . ASN B 1 248 ? 16.812 -14.18 0.199 1 98.44 248 ASN B O 1
ATOM 3896 N N . GLY B 1 249 ? 15.398 -15.266 1.576 1 97.31 249 GLY B N 1
ATOM 3897 C CA . GLY B 1 249 ? 16.297 -16.406 1.753 1 97.31 249 GLY B CA 1
ATOM 3898 C C . GLY B 1 249 ? 17.219 -16.25 2.949 1 97.31 249 GLY B C 1
ATOM 3899 O O . GLY B 1 249 ? 17.422 -17.219 3.695 1 97.31 249 GLY B O 1
ATOM 3900 N N . GLU B 1 250 ? 17.766 -15.125 3.342 1 89.94 250 GLU B N 1
ATOM 3901 C CA . GLU B 1 250 ? 18.766 -14.852 4.367 1 89.94 250 GLU B CA 1
ATOM 3902 C C . GLU B 1 250 ? 18.203 -15.094 5.766 1 89.94 250 GLU B C 1
ATOM 3904 O O . GLU B 1 250 ? 18.891 -15.656 6.625 1 89.94 250 GLU B O 1
ATOM 3909 N N . ALA B 1 251 ? 17.031 -14.672 6.039 1 94 251 ALA B N 1
ATOM 3910 C CA . ALA B 1 251 ? 16.406 -14.852 7.352 1 94 251 ALA B CA 1
ATOM 3911 C C . ALA B 1 251 ? 15.109 -15.633 7.238 1 94 251 ALA B C 1
ATOM 3913 O O . ALA B 1 251 ? 14.133 -15.328 7.93 1 94 251 ALA B O 1
ATOM 3914 N N . HIS B 1 252 ? 15.141 -16.656 6.469 1 98.19 252 HIS B N 1
ATOM 3915 C CA . HIS B 1 252 ? 13.922 -17.406 6.211 1 98.19 252 HIS B CA 1
ATOM 3916 C C . HIS B 1 252 ? 13.43 -18.109 7.477 1 98.19 252 HIS B C 1
ATOM 3918 O O . HIS B 1 252 ? 12.219 -18.188 7.707 1 98.19 252 HIS B O 1
ATOM 3924 N N . ASP B 1 253 ? 14.32 -18.531 8.328 1 97.94 253 ASP B N 1
ATOM 3925 C CA . ASP B 1 253 ? 13.93 -19.25 9.547 1 97.94 253 ASP B CA 1
ATOM 3926 C C . ASP B 1 253 ? 13.156 -18.328 10.484 1 97.94 253 ASP B C 1
ATOM 3928 O O . ASP B 1 253 ? 12.195 -18.766 11.133 1 97.94 253 ASP B O 1
ATOM 3932 N N . ASP B 1 254 ? 13.57 -17.094 10.555 1 98.25 254 ASP B N 1
ATOM 3933 C CA . ASP B 1 254 ? 12.852 -16.109 11.367 1 98.25 254 ASP B CA 1
ATOM 3934 C C . ASP B 1 254 ? 11.453 -15.859 10.812 1 98.25 254 ASP B C 1
ATOM 3936 O O . ASP B 1 254 ? 10.492 -15.734 11.57 1 98.25 254 ASP B O 1
ATOM 3940 N N . VAL B 1 255 ? 11.391 -15.789 9.508 1 98.75 255 VAL B N 1
ATOM 3941 C CA . VAL B 1 255 ? 10.117 -15.555 8.844 1 98.75 255 VAL B CA 1
ATOM 3942 C C . VAL B 1 255 ? 9.195 -16.75 9.055 1 98.75 255 VAL B C 1
ATOM 3944 O O . VAL B 1 255 ? 8.008 -16.594 9.359 1 98.75 255 VAL B O 1
ATOM 3947 N N . LEU B 1 256 ? 9.758 -17.922 8.898 1 98.62 256 LEU B N 1
ATOM 3948 C CA . LEU B 1 256 ? 9.008 -19.156 9.117 1 98.62 256 LEU B CA 1
ATOM 3949 C C . LEU B 1 256 ? 8.508 -19.25 10.555 1 98.62 256 LEU B C 1
ATOM 3951 O O . LEU B 1 256 ? 7.375 -19.656 10.797 1 98.62 256 LEU B O 1
ATOM 3955 N N . ALA B 1 257 ? 9.32 -18.875 11.508 1 98.25 257 ALA B N 1
ATOM 3956 C CA . ALA B 1 257 ? 8.922 -18.875 12.914 1 98.25 257 ALA B CA 1
ATOM 3957 C C . ALA B 1 257 ? 7.723 -17.969 13.141 1 98.25 257 ALA B C 1
ATOM 3959 O O . ALA B 1 257 ? 6.789 -18.328 13.859 1 98.25 257 ALA B O 1
ATOM 3960 N N . ALA B 1 258 ? 7.754 -16.828 12.516 1 98.25 258 ALA B N 1
ATOM 3961 C CA . ALA B 1 258 ? 6.625 -15.898 12.617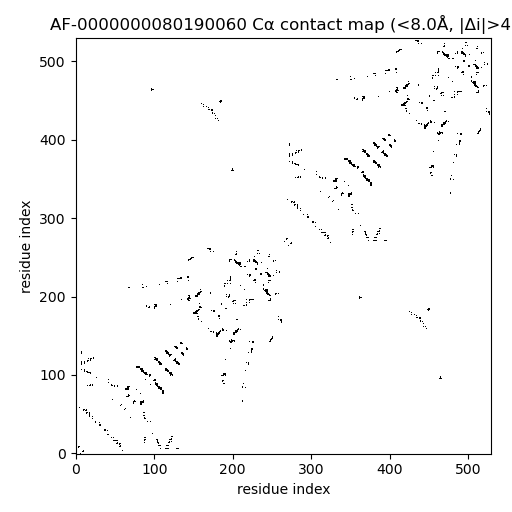 1 98.25 258 ALA B CA 1
ATOM 3962 C C . ALA B 1 258 ? 5.352 -16.531 12.062 1 98.25 258 ALA B C 1
ATOM 3964 O O . ALA B 1 258 ? 4.281 -16.422 12.664 1 98.25 258 ALA B O 1
ATOM 3965 N N . ALA B 1 259 ? 5.457 -17.188 10.961 1 98.44 259 ALA B N 1
ATOM 3966 C CA . ALA B 1 259 ? 4.305 -17.828 10.328 1 98.44 259 ALA B CA 1
ATOM 3967 C C . ALA B 1 259 ? 3.725 -18.906 11.234 1 98.44 259 ALA B C 1
ATOM 3969 O O . ALA B 1 259 ? 2.504 -19.062 11.32 1 98.44 259 ALA B O 1
ATOM 3970 N N . ARG B 1 260 ? 4.547 -19.578 11.898 1 97.81 260 ARG B N 1
ATOM 3971 C CA . ARG B 1 260 ? 4.121 -20.703 12.727 1 97.81 260 ARG B CA 1
ATOM 3972 C C . ARG B 1 260 ? 3.412 -20.219 13.984 1 97.81 260 ARG B C 1
ATOM 3974 O O . ARG B 1 260 ? 2.693 -20.969 14.641 1 97.81 260 ARG B O 1
ATOM 3981 N N . GLU B 1 261 ? 3.627 -18.969 14.328 1 97.06 261 GLU B N 1
ATOM 3982 C CA . GLU B 1 261 ? 2.973 -18.391 15.5 1 97.06 261 GLU B CA 1
ATOM 3983 C C . GLU B 1 261 ? 1.511 -18.062 15.211 1 97.06 261 GLU B C 1
ATOM 3985 O O . GLU B 1 261 ? 0.734 -17.797 16.125 1 97.06 261 GLU B O 1
ATOM 3990 N N . ILE B 1 262 ? 1.1 -18.062 13.945 1 96.81 262 ILE B N 1
ATOM 3991 C CA . ILE B 1 262 ? -0.275 -17.734 13.578 1 96.81 262 ILE B CA 1
ATOM 3992 C C . ILE B 1 262 ? -1.224 -18.781 14.156 1 96.81 262 ILE B C 1
ATOM 3994 O O . ILE B 1 262 ? -2.316 -18.453 14.625 1 96.81 262 ILE B O 1
ATOM 3998 N N . ARG B 1 263 ? -0.868 -20.031 14.016 1 91.12 263 ARG B N 1
ATOM 3999 C CA . ARG B 1 263 ? -1.599 -21.125 14.641 1 91.12 263 ARG B CA 1
ATOM 4000 C C . ARG B 1 263 ? -0.664 -22 15.461 1 91.12 263 ARG B C 1
ATOM 4002 O O . ARG B 1 263 ? -0.176 -23.031 14.977 1 91.12 263 ARG B O 1
ATOM 4009 N N . PRO B 1 264 ? -0.454 -21.516 16.688 1 76.88 264 PRO B N 1
ATOM 4010 C CA . PRO B 1 264 ? 0.466 -22.297 17.516 1 76.88 264 PRO B CA 1
ATOM 4011 C C . PRO B 1 264 ? -0.056 -23.703 17.797 1 76.88 264 PRO B C 1
ATOM 4013 O O . PRO B 1 264 ? -1.27 -23.906 17.875 1 76.88 264 PRO B O 1
ATOM 4016 N N . GLU B 1 265 ? 0.731 -24.812 17.609 1 64.25 265 GLU B N 1
ATOM 4017 C CA . GLU B 1 265 ? 0.401 -26.203 17.922 1 64.25 265 GLU B CA 1
ATOM 4018 C C . GLU B 1 265 ? -0.121 -26.344 19.359 1 64.25 265 GLU B C 1
ATOM 4020 O O . GLU B 1 265 ? 0.242 -25.547 20.234 1 64.25 265 GLU B O 1
#

InterPro domains:
  IPR000760 Inositol monophosphatase-like [PF00459] (8-261)
  IPR000760 Inositol monophosphatase-like [PR00377] (40-60)
  IPR000760 Inositol monophosphatase-like [PR00377] (84-100)
  IPR000760 Inositol monophosphatase-like [PR00377] (132-155)
  IPR000760 Inositol monophosphatase-like [PR00377] (178-199)
  IPR000760 Inositol monophosphatase-like [PR00377] (210-234)
  IPR020583 Inositol monophosphatase, metal-binding site [PS00629] (84-97)

Sequence (530 aa):
MNEDDDHVSVAERAARAGGEVALDAFRTGIDVETKSGKTDVVTQADRLAQRRVIEVIRETHVEDAVVGEEEDELKTVPDEGDAWVIDPIDGTNNFVRDTQIWATSVAAVDDGEPVAACNHLPALGDTYVAGDDGVTLNDDPVTVSEKTDPETFVVAPTIWWDFDHRDEYGRACAAIVERFGDMRRYGCAQAVLSMVASGQLEATITNVHPNPWDSVAGVHLVRQAGGRVTDIHGDRWTAGSEGLVASNGEAHDDVLAAAREIRPEMNEDDDHVSVAERAARAGGEVALDAFRTGIDVETKSGKTDVVTQADRLAQRRVIEVIRETHVEDAVVGEEEDELKTVPDEGDAWVIDPIDGTNNFVRDTQIWATSVAAVDDGEPVAACNHLPALGDTYVAGDDGVTLNDDPVTVSEKTDPETFVVAPTIWWDFDHRDEYGRACAAIVERFGDMRRYGCAQAVLSMVASGQLEATITNVHPNPWDSVAGVHLVRQAGGRVTDIHGDRWTAGSEGLVASNGEAHDDVLAAAREIRPE

Nearest PDB structures (foldseek):
  3lv0-assembly1_A  TM=8.535E-01  e=1.405E-21  Bartonella henselae
  3lv0-assembly1_B  TM=8.881E-01  e=4.397E-21  Bartonella henselae
  5eq9-assembly2_D  TM=8.452E-01  e=2.951E-22  Medicago truncatula
  3t0j-assembly1_B  TM=8.703E-01  e=1.551E-20  Staphylococcus aureus subsp. aureus MSSA476
  3t0j-assembly1_C  TM=8.549E-01  e=4.053E-20  Staphylococcus aureus subsp. aureus MSSA476

Foldseek 3Di:
DPPCQDQQNLQQVLFVQLLVLLVVLFPPPPVPVDVVVLVVSLVVSQVSSVVSSVVSNCVRPVPAAEDEDDDVHNQDDAQADKHKYWGSWFLSVCRSVRHQPIWTKIFIDHSQATAWIWTHRNSVRWIWIDGQAAIDIVNHGAAAAPDQQQQAFEEEEDDDDDPVQVLLVVLLQVLNVVGHNYYDYDRGQLSRLLCRLRHVGFKYWEQAQDGCNSPRRSVRSRVRRQKAKDALVRHHDGSPGGIIIIGSHNPSVSSSVSRCRSDPD/DPPCQDQQNLQQVLFVQLLVLLVVLFPPPPVPVDVVVLVVSLVVSQVSSVVSSVVSNCVRPVPAAEDEDDDVHNQDDAQADKHKYWGSWFLSVCRSVRHQPIWTKIFIDHSQATAWIWTHRNSVRWIWIDGQAAIDIVNHGAAAAPDQQQQAFEEEEDDDDDPVQVLLVVLLQVLNVVRHNYYDYDRGQLSRLLCRLRHVGFKYWEQAQDGCNSPRRSVRSNVRRQKAKDALVRHHDGSPGGIIIIGSHNPSVSSSVSRCRSDPD

Organism: NCBI:txid355548

Radius of gyration: 22.68 Å; Cα contacts (8 Å, |Δi|>4): 1373; chains: 2; bounding box: 52×71×63 Å

Secondary structure (DSSP, 8-state):
--GGGSHHHHHHHHHHHHHHHHHHHTT--TT--SHHHHHHHHHHHHHHHHHHHHHHHHTT-TT-EEEESSTTSBSS--SSSEEEEEEEEE-HHHHHTT-S--EEEEEEEETTEEEEEEEEETTTTEEEEESSS-EEETTEEE-------GGG-EEEE-S---GGGHHHHHHHHHHHHHHSSEE-B-S-HHHHHHHHHTTS-SEEEESS---GGGTHHHHHHHHHTT-EEE-TTSSBP-TT-SSEEEE-STTHHHHHHHHHTSS--/--GGGSHHHHHHHHHHHHHHHHHHHTT--TT--SHHHHHHHHHHHHHHHHHHHHHHHHTT-TT-EEEESSTTSBSS--SSSEEEEEEEEE-HHHHHTT-S--EEEEEEEETTEEEEEEEEETTTTEEEEESSS-EEETTEEE-------GGG-EEEE-S---GGGHHHHHHHHHHHHHHSSEE-B-S-HHHHHHHHHTTS-SEEEESS---GGGTHHHHHHHHHTT-EEE-TTSSBP-TT-SSEEEE-STTHHHHHHHHHTSS--

pLDDT: mean 93.44, std 11.28, range [39.31, 98.94]